Protein 6YPE (pdb70)

Nearest PDB structures (foldseek):
  6ype-assembly2_B  TM=1.003E+00  e=2.100E-42  Homo sapiens
  3flp-assembly1_A  TM=9.014E-01  e=1.422E-17  Limulus polyphemus
  4pbo-assembly1_A  TM=9.141E-01  e=3.865E-16  Danio rerio
  2a3x-assembly1_F  TM=9.277E-01  e=2.436E-15  Homo sapiens
  8wv5-assembly1_J  TM=8.747E-01  e=2.571E-15  Homo sapiens

InterPro domains:
  IPR001759 Pentraxin domain [PF00354] (232-420)
  IPR001759 Pentraxin domain [PR00895] (250-264)
  IPR001759 Pentraxin domain [PR00895] (271-285)
  IPR001759 Pentraxin domain [PR00895] (314-332)
  IPR001759 Pentraxin domain [PR00895] (341-360)
  IPR001759 Pentraxin domain [PR00895] (361-380)
  IPR001759 Pentraxin domain [PR00895] (380-394)
  IPR001759 Pentraxin domain [PR00895] (401-412)
  IPR001759 Pentraxin domain [PS51828] (226-428)
  IPR001759 Pentraxin domain [SM00159] (222-428)
  IPR001759 Pentraxin domain [cd00152] (226-423)
  IPR013320 Concanavalin A-like lectin/glucanase domain superfamily [SSF49899] (229-422)
  IPR030476 Pentaxin, conserved site [PS00289] (314-321)
  IPR051360 Neuronal Pentraxin and Related [PTHR19277] (85-430)

Solvent-accessible surface area: 16953 Å² total; per-residue (Å²): 86,63,158,5,25,0,23,1,84,51,99,10,82,127,9,44,0,70,4,113,108,39,4,57,99,2,134,20,0,0,2,1,1,24,0,53,2,89,16,107,70,6,0,2,0,0,0,0,0,0,6,96,89,45,20,32,0,0,0,2,13,24,67,27,137,49,67,3,17,0,16,0,38,37,50,39,12,111,13,60,10,111,4,42,82,30,141,71,19,4,2,0,2,1,0,24,9,166,70,0,42,17,29,0,7,46,66,13,89,84,52,22,68,24,132,93,4,2,25,169,34,26,0,106,46,150,5,31,0,0,0,0,1,7,0,82,76,96,28,14,36,37,27,32,81,11,1,2,29,6,26,0,0,31,0,8,0,6,64,97,58,6,68,81,42,41,0,127,26,18,12,63,45,32,145,149,40,70,79,9,100,10,6,25,12,14,80,78,71,13,55,64,80,46,42,7,57,84,152,122,14,67,31,74,116,84,61,126,6,16,0,26,2,67,128,108,17,90,123,14,39,0,76,5,115,117,41,5,57,98,2,136,20,0,0,2,0,1,21,0,62,3,90,13,96,77,5,1,3,0,0,0,0,0,0,5,66,32,33,20,30,0,0,0,1,12,13,118,30,137,77,55,0,26,1,16,0,23,41,51,79,12,123,7,60,8,107,0,33,73,24,131,64,19,4,2,0,2,2,0,25,8,166,65,0,46,18,33,0,7,45,66,14,90,82,54,20,76,24,126,108,4,6,17,122,24,25,0,47,47,151,5,31,1,0,0,0,1,9,0,89,78,96,27,15,37,37,44,35,88,16,1,2,24,10,40,0,0,31,1,9,0,8,62,99,57,6,69,81,42,40,0,128,27,17,11,66,46,29,147,146,38,71,80,9,95,9,6,25,13,17,78,77,73,14,62,54,90,39,53,9,57,87,150,127,21,117,22,64,125

GO terms:
  GO:0005576 extracellular region (C, EXP)
  GO:0005783 endoplasmic reticulum (C, EXP)
  GO:0007268 chemical synaptic transmission (P, TAS)
  GO:0007417 central nervous system development (P, TAS)
  GO:0098978 glutamatergic synapse (C, IDA)
  GO:0098978 glutamatergic synapse (C, IMP)

Organism: Homo sapiens (NCBI:txid9606)

Secondary structure (DSSP, 8-state):
---EEEEE-S--SS-EEEESS----BSEEEEEEEEE---SS--EEEEEEEETTEEEEEEEEE-SSS--EEEETTEEEE------SSS-EEEEEEEETGGGEEEEEETTEEEEEE--SSTT-PBPSS-EEEESS--SBTTB---GGGB--EEEEEEEEESSPPPHHHHHHHHTT-TTPPPPSSB---GGGEEEETT-EEEE--TT-/---EEEEE-S--SS-EEEESS----BSEEEEEEEEE---SS--EEEEEEEETTEEEEEEEEE-SSS--EEEETTEEEE------SSS-EEEEEEEETGGGEEEEEETTEEEEEE--SSTT-PBPSS-EEEES---SBTTB---GGGB--EEEEEEEEESSPPPHHHHHHHHTT-TTPPPPSSB---GGGEEEETT-EEEE--TT-

B-factor: mean 15.13, std 9.72, range [4.2, 68.9]

Radius of gyration: 24.24 Å; Cα contacts (8 Å, |Δi|>4): 1213; chains: 2; bounding box: 64×46×64 Å

Structure (mmCIF, N/CA/C/O backbone):
data_6YPE
#
_entry.id   6YPE
#
_cell.length_a   121.220
_cell.length_b   36.060
_cell.length_c   92.170
_cell.angle_alpha   90.000
_cell.angle_beta   97.470
_cell.angle_gamma   90.000
#
_symmetry.space_group_name_H-M   'C 1 2 1'
#
loop_
_entity.id
_entity.type
_entity.pdbx_description
1 polymer 'Neuronal pentraxin-1'
2 non-polymer 'CALCIUM ION'
3 non-polymer 'CACODYLATE ION'
4 water water
#
loop_
_atom_site.group_PDB
_atom_site.id
_atom_site.type_symbol
_atom_site.label_atom_id
_atom_site.label_alt_id
_atom_site.label_comp_id
_atom_site.label_asym_id
_atom_site.label_entity_id
_atom_site.label_seq_id
_atom_site.pdbx_PDB_ins_code
_atom_site.Cartn_x
_atom_site.Cartn_y
_atom_site.Cartn_z
_atom_site.occupancy
_atom_site.B_iso_or_equiv
_atom_site.auth_seq_id
_atom_site.auth_comp_id
_atom_site.auth_asym_id
_atom_site.auth_atom_id
_atom_site.pdbx_PDB_model_num
ATOM 1 N N . GLY A 1 1 ? 0.690 29.818 -42.681 1.00 43.71 225 GLY A N 1
ATOM 2 C CA . GLY A 1 1 ? 1.332 28.520 -42.592 1.00 35.99 225 GLY A CA 1
ATOM 3 C C . GLY A 1 1 ? 0.449 27.490 -41.913 1.00 38.80 225 GLY A C 1
ATOM 4 O O . GLY A 1 1 ? 0.394 27.404 -40.686 1.00 37.03 225 GLY A O 1
ATOM 5 N N . ASP A 1 2 ? -0.226 26.691 -42.735 1.00 27.87 226 ASP A N 1
ATOM 6 C CA . ASP A 1 2 ? -1.240 25.754 -42.281 1.00 28.75 226 ASP A CA 1
ATOM 7 C C . ASP A 1 2 ? -0.764 24.309 -42.274 1.00 16.39 226 ASP A C 1
ATOM 8 O O . ASP A 1 2 ? -1.530 23.424 -41.887 1.00 17.57 226 ASP A O 1
ATOM 13 N N . LYS A 1 3 ? 0.472 24.037 -42.685 1.00 17.27 227 LYS A N 1
ATOM 14 C CA . LYS A 1 3 ? 0.919 22.653 -42.851 1.00 16.70 227 LYS A CA 1
ATOM 15 C C . LYS A 1 3 ? 1.473 22.094 -41.539 1.00 17.17 227 LYS A C 1
ATOM 16 O O . LYS A 1 3 ? 2.647 21.731 -41.414 1.00 18.57 227 LYS A O 1
ATOM 22 N N . PHE A 1 4 ? 0.591 22.014 -40.549 1.00 11.79 228 PHE A N 1
ATOM 23 C CA . PHE A 1 4 ? 0.991 21.504 -39.249 1.00 15.58 228 PHE A CA 1
ATOM 24 C C . PHE A 1 4 ? -0.192 20.859 -38.549 1.00 12.29 228 PHE A C 1
ATOM 25 O O . PHE A 1 4 ? -1.355 21.100 -38.878 1.00 10.80 228 PHE A O 1
ATOM 33 N N . GLN A 1 5 ? 0.139 20.026 -37.567 1.00 9.59 229 GLN A N 1
ATOM 34 C CA . GLN A 1 5 ? -0.823 19.374 -36.709 1.00 10.66 229 GLN A CA 1
ATOM 35 C C . GLN A 1 5 ? -0.423 19.619 -35.265 1.00 10.70 229 GLN A C 1
ATOM 36 O O . GLN A 1 5 ? 0.717 19.989 -34.969 1.00 9.30 229 GLN A O 1
ATOM 42 N N . LEU A 1 6 ? -1.392 19.431 -34.378 1.00 8.82 230 LEU A N 1
ATOM 43 C CA . LEU A 1 6 ? -1.175 19.423 -32.945 1.00 8.72 230 LEU A CA 1
ATOM 44 C C . LEU A 1 6 ? -1.391 18.019 -32.421 1.00 11.31 230 LEU A C 1
ATOM 45 O O . LEU A 1 6 ? -2.382 17.368 -32.767 1.00 12.91 230 LEU A O 1
ATOM 50 N N . THR A 1 7 ? -0.486 17.563 -31.566 1.00 10.27 231 THR A N 1
ATOM 51 C CA A THR A 1 7 ? -0.610 16.262 -30.932 0.73 8.91 231 THR A CA 1
ATOM 52 C CA B THR A 1 7 ? -0.606 16.262 -30.932 0.27 9.86 231 THR A CA 1
ATOM 53 C C . THR A 1 7 ? -0.842 16.443 -29.440 1.00 8.87 231 THR A C 1
ATOM 54 O O . THR A 1 7 ? -0.167 17.249 -28.785 1.00 11.43 231 THR A O 1
ATOM 61 N N . PHE A 1 8 ? -1.802 15.684 -28.918 1.00 11.49 232 PHE A N 1
ATOM 62 C CA . PHE A 1 8 ? -2.201 15.670 -27.515 1.00 11.72 232 PHE A CA 1
ATOM 63 C C . PHE A 1 8 ? -1.918 14.235 -27.090 1.00 12.89 232 PHE A C 1
ATOM 64 O O . PHE A 1 8 ? -2.777 13.355 -27.259 1.00 13.78 232 PHE A O 1
ATOM 72 N N . PRO A 1 9 ? -0.712 13.942 -26.575 1.00 13.79 233 PRO A N 1
ATOM 73 C CA . PRO A 1 9 ? -0.281 12.540 -26.454 1.00 17.54 233 PRO A CA 1
ATOM 74 C C . PRO A 1 9 ? -0.859 11.776 -25.278 1.00 23.63 233 PRO A C 1
ATOM 75 O O . PRO A 1 9 ? -0.808 10.537 -25.292 1.00 21.17 233 PRO A O 1
ATOM 79 N N . LEU A 1 10 ? -1.397 12.452 -24.270 1.00 19.66 234 LEU A N 1
ATOM 80 C CA . LEU A 1 10 ? -1.876 11.782 -23.072 1.00 24.03 234 LEU A CA 1
ATOM 81 C C . LEU A 1 10 ? -3.164 12.435 -22.603 1.00 19.06 234 LEU A C 1
ATOM 82 O O . LEU A 1 10 ? -3.475 13.575 -22.949 1.00 13.57 234 LEU A O 1
ATOM 84 N N . ARG A 1 11 ? -3.918 11.686 -21.814 1.00 19.11 235 ARG A N 1
ATOM 85 C CA . ARG A 1 11 ? -5.092 12.216 -21.140 1.00 15.58 235 ARG A CA 1
ATOM 86 C C . ARG A 1 11 ? -4.656 13.080 -19.959 1.00 14.20 235 ARG A C 1
ATOM 87 O O . ARG A 1 11 ? -4.025 12.579 -19.024 1.00 21.36 235 ARG A O 1
ATOM 95 N N . THR A 1 12 ? -4.997 14.371 -19.998 1.00 11.60 236 THR A N 1
ATOM 96 C CA . THR A 1 12 ? -4.616 15.324 -18.963 1.00 11.24 236 THR A CA 1
ATOM 97 C C . THR A 1 12 ? -5.703 16.378 -18.842 1.00 14.68 236 THR A C 1
ATOM 98 O O . THR A 1 12 ? -6.583 16.495 -19.696 1.00 13.82 236 THR A O 1
ATOM 102 N N . ASN A 1 13 ? -5.611 17.187 -17.787 1.00 12.30 237 ASN A N 1
ATOM 103 C CA . ASN A 1 13 ? -6.451 18.371 -17.667 1.00 12.57 237 ASN A CA 1
ATOM 104 C C . ASN A 1 13 ? -5.669 19.662 -17.869 1.00 15.16 237 ASN A C 1
ATOM 105 O O . ASN A 1 13 ? -6.139 20.730 -17.469 1.00 15.04 237 ASN A O 1
ATOM 110 N N . TYR A 1 14 ? -4.493 19.589 -18.500 1.00 11.59 238 TYR A N 1
ATOM 111 C CA . TYR A 1 14 ? -3.618 20.743 -18.620 1.00 11.17 238 TYR A CA 1
ATOM 112 C C . TYR A 1 14 ? -3.051 20.950 -20.015 1.00 11.26 238 TYR A C 1
ATOM 113 O O . TYR A 1 14 ? -2.431 21.992 -20.250 1.00 13.04 238 TYR A O 1
ATOM 122 N N . MET A 1 15 ? -3.248 20.020 -20.945 1.00 11.58 239 MET A N 1
ATOM 123 C CA . MET A 1 15 ? -2.786 20.190 -22.320 1.00 12.92 239 MET A CA 1
ATOM 124 C C . MET A 1 15 ? -3.926 20.698 -23.183 1.00 9.53 239 MET A C 1
ATOM 125 O O . MET A 1 15 ? -4.988 20.074 -23.237 1.00 10.89 239 MET A O 1
ATOM 130 N N . TYR A 1 16 ? -3.690 21.803 -23.879 1.00 10.16 240 TYR A N 1
ATOM 131 C CA . TYR A 1 16 ? -4.732 22.403 -24.698 1.00 8.98 240 TYR A CA 1
ATOM 132 C C . TYR A 1 16 ? -4.111 23.453 -25.601 1.00 9.39 240 TYR A C 1
ATOM 133 O O . TYR A 1 16 ? -2.965 23.877 -25.422 1.00 10.76 240 TYR A O 1
ATOM 142 N N . ALA A 1 17 ? -4.896 23.872 -26.580 1.00 8.63 241 ALA A N 1
ATOM 143 C CA . ALA A 1 17 ? -4.600 25.059 -27.359 1.00 8.60 241 ALA A CA 1
ATOM 144 C C . ALA A 1 17 ? -5.756 26.027 -27.192 1.00 7.81 241 ALA A C 1
ATOM 145 O O . ALA A 1 17 ? -6.908 25.619 -27.037 1.00 10.39 241 ALA A O 1
ATOM 147 N N A LYS A 1 18 ? -5.430 27.311 -27.175 0.65 10.86 242 LYS A N 1
ATOM 148 N N B LYS A 1 18 ? -5.442 27.320 -27.227 0.35 10.80 242 LYS A N 1
ATOM 149 C CA A LYS A 1 18 ? -6.425 28.366 -27.214 0.65 12.87 242 LYS A CA 1
ATOM 150 C CA B LYS A 1 18 ? -6.444 28.379 -27.180 0.35 12.15 242 LYS A CA 1
ATOM 151 C C A LYS A 1 18 ? -6.332 29.059 -28.562 0.65 10.28 242 LYS A C 1
ATOM 152 C C B LYS A 1 18 ? -6.363 29.182 -28.468 0.35 9.97 242 LYS A C 1
ATOM 153 O O A LYS A 1 18 ? -5.237 29.406 -29.021 0.65 10.56 242 LYS A O 1
ATOM 154 O O B LYS A 1 18 ? -5.315 29.757 -28.781 0.35 11.61 242 LYS A O 1
ATOM 165 N N . VAL A 1 19 ? -7.470 29.226 -29.207 1.00 9.35 243 VAL A N 1
ATOM 166 C CA . VAL A 1 19 ? -7.517 29.995 -30.439 1.00 11.16 243 VAL A CA 1
ATOM 167 C C . VAL A 1 19 ? -7.525 31.470 -30.061 1.00 10.73 243 VAL A C 1
ATOM 168 O O . VAL A 1 19 ? -8.242 31.883 -29.138 1.00 11.77 243 VAL A O 1
ATOM 172 N N . LYS A 1 20 ? -6.691 32.269 -30.737 1.00 12.35 244 LYS A N 1
ATOM 173 C CA . LYS A 1 20 ? -6.542 33.664 -30.329 1.00 15.66 244 LYS A CA 1
ATOM 174 C C . LYS A 1 20 ? -7.804 34.463 -30.622 1.00 13.62 244 LYS A C 1
ATOM 175 O O . LYS A 1 20 ? -8.227 35.287 -29.803 1.00 16.05 244 LYS A O 1
ATOM 181 N N A LYS A 1 21 ? -8.403 34.244 -31.784 0.29 13.47 245 LYS A N 1
ATOM 182 N N B LYS A 1 21 ? -8.428 34.208 -31.772 0.71 12.80 245 LYS A N 1
ATOM 183 C CA A LYS A 1 21 ? -9.653 34.902 -32.107 0.29 14.65 245 LYS A CA 1
ATOM 184 C CA B LYS A 1 21 ? -9.660 34.872 -32.190 0.71 13.97 245 LYS A CA 1
ATOM 185 C C A LYS A 1 21 ? -10.792 34.297 -31.296 0.29 13.53 245 LYS A C 1
ATOM 186 C C B LYS A 1 21 ? -10.874 34.217 -31.541 0.71 15.33 245 LYS A C 1
ATOM 187 O O A LYS A 1 21 ? -10.688 33.203 -30.732 0.29 13.30 245 LYS A O 1
ATOM 188 O O B LYS A 1 21 ? -10.921 32.996 -31.362 0.71 14.94 245 LYS A O 1
ATOM 199 N N . SER A 1 22 ? -11.885 35.036 -31.234 1.00 10.87 246 SER A N 1
ATOM 200 C CA . SER A 1 22 ? -13.150 34.549 -30.716 1.00 11.55 246 SER A CA 1
ATOM 201 C C . SER A 1 22 ? -14.120 34.410 -31.885 1.00 12.70 246 SER A C 1
ATOM 202 O O . SER A 1 22 ? -13.762 34.611 -33.045 1.00 13.95 246 SER A O 1
ATOM 205 N N . LEU A 1 23 ? -15.352 34.066 -31.577 1.00 9.83 247 LEU A N 1
ATOM 206 C CA . LEU A 1 23 ? -16.358 33.907 -32.616 1.00 7.82 247 LEU A CA 1
ATOM 207 C C . LEU A 1 23 ? -17.319 35.090 -32.597 1.00 9.80 247 LEU A C 1
ATOM 208 O O . LEU A 1 23 ? -17.583 35.671 -31.537 1.00 9.59 247 LEU A O 1
ATOM 213 N N . PRO A 1 24 ? -17.836 35.484 -33.751 1.00 8.53 248 PRO A N 1
ATOM 214 C CA . PRO A 1 24 ? -18.923 36.461 -33.797 1.00 11.19 248 PRO A CA 1
ATOM 215 C C . PRO A 1 24 ? -20.236 35.746 -33.502 1.00 7.58 248 PRO A C 1
ATOM 216 O O . PRO A 1 24 ? -20.275 34.535 -33.284 1.00 8.54 248 PRO A O 1
ATOM 220 N N . GLU A 1 25 ? -21.321 36.512 -33.461 1.00 9.15 249 GLU A N 1
ATOM 221 C CA . GLU A 1 25 ? -22.643 35.911 -33.362 1.00 7.89 249 GLU A CA 1
ATOM 222 C C . GLU A 1 25 ? -22.954 35.236 -34.693 1.00 15.12 249 GLU A C 1
ATOM 223 O O . GLU A 1 25 ? -22.942 35.897 -35.736 1.00 21.39 249 GLU A O 1
ATOM 229 N N . MET A 1 26 ? -23.199 33.927 -34.679 1.00 7.72 250 MET A N 1
ATOM 230 C CA . MET A 1 26 ? -23.372 33.178 -35.925 1.00 7.99 250 MET A CA 1
ATOM 231 C C . MET A 1 26 ? -24.761 32.562 -36.012 1.00 7.53 250 MET A C 1
ATOM 232 O O . MET A 1 26 ? -25.124 31.713 -35.191 1.00 8.37 250 MET A O 1
ATOM 237 N N . TYR A 1 27 ? -25.522 32.963 -37.038 1.00 5.52 251 TYR A N 1
ATOM 238 C CA . TYR A 1 27 ? -26.803 32.330 -37.330 1.00 6.40 251 TYR A CA 1
ATOM 239 C C . TYR A 1 27 ? -26.647 30.988 -38.038 1.00 5.74 251 TYR A C 1
ATOM 240 O O . TYR A 1 27 ? -27.581 30.187 -38.035 1.00 7.47 251 TYR A O 1
ATOM 249 N N . ALA A 1 28 ? -25.506 30.744 -38.674 1.00 6.23 252 ALA A N 1
ATOM 250 C CA . ALA A 1 28 ? -25.169 29.455 -39.237 1.00 6.02 252 ALA A CA 1
ATOM 251 C C . ALA A 1 28 ? -23.656 29.342 -39.204 1.00 5.00 252 ALA A C 1
ATOM 252 O O . ALA A 1 28 ? -22.946 30.351 -39.181 1.00 6.77 252 ALA A O 1
ATOM 254 N N . PHE A 1 29 ? -23.157 28.115 -39.249 1.00 6.07 253 PHE A N 1
ATOM 255 C CA . PHE A 1 29 ? -21.720 27.922 -39.251 1.00 6.12 253 PHE A CA 1
ATOM 256 C C . PHE A 1 29 ? -21.378 26.543 -39.792 1.00 7.74 253 PHE A C 1
ATOM 257 O O . PHE A 1 29 ? -22.227 25.655 -39.898 1.00 5.67 253 PHE A O 1
ATOM 265 N N . THR A 1 30 ? -20.105 26.387 -40.139 1.00 5.22 254 THR A N 1
ATOM 266 C CA . THR A 1 30 ? -19.506 25.100 -40.445 1.00 5.31 254 THR A CA 1
ATOM 267 C C . THR A 1 30 ? -18.220 25.022 -39.641 1.00 6.98 254 THR A C 1
ATOM 268 O O . THR A 1 30 ? -17.465 25.997 -39.580 1.00 6.32 254 THR A O 1
ATOM 272 N N . VAL A 1 31 ? -17.979 23.881 -39.006 1.00 5.99 255 VAL A N 1
ATOM 273 C CA . VAL A 1 31 ? -16.704 23.588 -38.355 1.00 5.34 255 VAL A CA 1
ATOM 274 C C . VAL A 1 31 ? -16.154 22.321 -38.985 1.00 7.71 255 VAL A C 1
ATOM 275 O O . VAL A 1 31 ? -16.880 21.334 -39.142 1.00 8.05 255 VAL A O 1
ATOM 279 N N . CYS A 1 32 ? -14.880 22.350 -39.370 1.00 6.94 256 CYS A N 1
ATOM 280 C CA . CYS A 1 32 ? -14.234 21.174 -39.939 1.00 6.41 256 CYS A CA 1
ATOM 281 C C . CYS A 1 32 ? -12.847 21.004 -39.336 1.00 5.11 256 CYS A C 1
ATOM 282 O O . CYS A 1 32 ? -12.227 21.966 -38.868 1.00 6.63 256 CYS A O 1
ATOM 285 N N . MET A 1 33 ? -12.347 19.770 -39.392 1.00 5.18 257 MET A N 1
ATOM 286 C CA . MET A 1 33 ? -10.976 19.488 -38.994 1.00 6.71 257 MET A CA 1
ATOM 287 C C . MET A 1 33 ? -10.564 18.111 -39.505 1.00 8.10 257 MET A C 1
ATOM 288 O O . MET A 1 33 ? -11.396 17.241 -39.771 1.00 7.10 257 MET A O 1
ATOM 293 N N . TRP A 1 34 ? -9.249 17.920 -39.605 1.00 6.82 258 TRP A N 1
ATOM 294 C CA . TRP A 1 34 ? -8.662 16.597 -39.719 1.00 7.35 258 TRP A CA 1
ATOM 295 C C . TRP A 1 34 ? -8.313 16.115 -38.321 1.00 8.86 258 TRP A C 1
ATOM 296 O O . TRP A 1 34 ? -7.815 16.890 -37.501 1.00 8.12 258 TRP A O 1
ATOM 307 N N . LEU A 1 35 ? -8.591 14.846 -38.031 1.00 9.81 259 LEU A N 1
ATOM 308 C CA . LEU A 1 35 ? -8.227 14.321 -36.724 1.00 9.67 259 LEU A CA 1
ATOM 309 C C . LEU A 1 35 ? -7.874 12.844 -36.825 1.00 6.08 259 LEU A C 1
ATOM 310 O O . LEU A 1 35 ? -8.288 12.139 -37.756 1.00 7.71 259 LEU A O 1
ATOM 315 N N . LYS A 1 36 ? -7.071 12.394 -35.862 1.00 7.81 260 LYS A N 1
ATOM 316 C CA . LYS A 1 36 ? -6.609 11.011 -35.796 1.00 7.73 260 LYS A CA 1
ATOM 317 C C . LYS A 1 36 ? -6.536 10.627 -34.328 1.00 8.71 260 LYS A C 1
ATOM 318 O O . LYS A 1 36 ? -6.033 11.403 -33.516 1.00 10.28 260 LYS A O 1
ATOM 324 N N . SER A 1 37 ? -7.042 9.447 -33.980 1.00 9.30 261 SER A N 1
ATOM 325 C CA . SER A 1 37 ? -7.016 9.036 -32.590 1.00 9.80 261 SER A CA 1
ATOM 326 C C . SER A 1 37 ? -7.199 7.532 -32.501 1.00 12.49 261 SER A C 1
ATOM 327 O O . SER A 1 37 ? -8.004 6.955 -33.231 1.00 13.53 261 SER A O 1
ATOM 330 N N . SER A 1 38 ? -6.466 6.913 -31.582 1.00 11.60 262 SER A N 1
ATOM 331 C CA . SER A 1 38 ? -6.676 5.516 -31.239 1.00 14.69 262 SER A CA 1
ATOM 332 C C . SER A 1 38 ? -7.343 5.369 -29.885 1.00 15.88 262 SER A C 1
ATOM 333 O O . SER A 1 38 ? -7.457 4.244 -29.378 1.00 20.44 262 SER A O 1
ATOM 336 N N . ALA A 1 39 ? -7.764 6.477 -29.278 1.00 15.48 263 ALA A N 1
ATOM 337 C CA . ALA A 1 39 ? -8.306 6.436 -27.929 1.00 15.62 263 ALA A CA 1
ATOM 338 C C . ALA A 1 39 ? -9.661 5.751 -27.925 1.00 17.36 263 ALA A C 1
ATOM 339 O O . ALA A 1 39 ? -10.476 5.925 -28.834 1.00 17.40 263 ALA A O 1
ATOM 341 N N . THR A 1 40 ? -9.896 4.952 -26.895 1.00 17.43 264 THR A N 1
ATOM 342 C CA . THR A 1 40 ? -11.149 4.231 -26.774 1.00 22.23 264 THR A CA 1
ATOM 343 C C . THR A 1 40 ? -11.461 4.159 -25.291 1.00 27.69 264 THR A C 1
ATOM 344 O O . THR A 1 40 ? -10.533 4.126 -24.474 1.00 32.48 264 THR A O 1
ATOM 348 N N . PRO A 1 41 ? -12.745 4.152 -24.902 1.00 26.57 265 PRO A N 1
ATOM 349 C CA . PRO A 1 41 ? -13.974 4.125 -25.707 1.00 17.37 265 PRO A CA 1
ATOM 350 C C . PRO A 1 41 ? -14.292 5.395 -26.504 1.00 25.28 265 PRO A C 1
ATOM 351 O O . PRO A 1 41 ? -14.985 5.293 -27.517 1.00 24.65 265 PRO A O 1
ATOM 355 N N . GLY A 1 42 ? -13.799 6.545 -26.063 1.00 21.61 266 GLY A N 1
ATOM 356 C CA . GLY A 1 42 ? -14.109 7.805 -26.711 1.00 20.99 266 GLY A CA 1
ATOM 357 C C . GLY A 1 42 ? -12.869 8.654 -26.905 1.00 12.74 266 GLY A C 1
ATOM 358 O O . GLY A 1 42 ? -11.920 8.599 -26.125 1.00 17.77 266 GLY A O 1
ATOM 359 N N . VAL A 1 43 ? -12.891 9.461 -27.969 1.00 12.64 267 VAL A N 1
ATOM 360 C CA . VAL A 1 43 ? -11.710 10.269 -28.277 1.00 12.21 267 VAL A CA 1
ATOM 361 C C . VAL A 1 43 ? -11.593 11.506 -27.410 1.00 11.91 267 VAL A C 1
ATOM 362 O O . VAL A 1 43 ? -10.517 12.112 -27.367 1.00 13.68 267 VAL A O 1
ATOM 366 N N . GLY A 1 44 ? -12.659 11.894 -26.717 1.00 9.37 268 GLY A N 1
ATOM 367 C CA . GLY A 1 44 ? -12.645 13.107 -25.935 1.00 9.30 268 GLY A CA 1
ATOM 368 C C . GLY A 1 44 ? -13.183 14.299 -26.691 1.00 9.16 268 GLY A C 1
ATOM 369 O O . GLY A 1 44 ? -14.080 14.155 -27.531 1.00 8.33 268 GLY A O 1
ATOM 370 N N . THR A 1 45 ? -12.606 15.473 -26.436 1.00 8.00 269 THR A N 1
ATOM 371 C CA . THR A 1 45 ? -13.165 16.752 -26.880 1.00 7.44 269 THR A CA 1
ATOM 372 C C . THR A 1 45 ? -12.221 17.476 -27.831 1.00 7.26 269 THR A C 1
ATOM 373 O O . THR A 1 45 ? -11.330 18.217 -27.383 1.00 7.33 269 THR A O 1
ATOM 377 N N . PRO A 1 46 ? -12.389 17.330 -29.146 1.00 8.29 270 PRO A N 1
ATOM 378 C CA . PRO A 1 46 ? -11.513 18.071 -30.062 1.00 8.33 270 PRO A CA 1
ATOM 379 C C . PRO A 1 46 ? -11.582 19.572 -29.880 1.00 7.23 270 PRO A C 1
ATOM 380 O O . PRO A 1 46 ? -10.554 20.250 -29.985 1.00 8.11 270 PRO A O 1
ATOM 384 N N . PHE A 1 47 ? -12.756 20.129 -29.589 1.00 6.73 271 PHE A N 1
ATOM 385 C CA . PHE A 1 47 ? -12.832 21.557 -29.333 1.00 7.73 271 PHE A CA 1
ATOM 386 C C . PHE A 1 47 ? -14.058 21.868 -28.492 1.00 8.12 271 PHE A C 1
ATOM 387 O O . PHE A 1 47 ? -15.058 21.136 -28.519 1.00 7.80 271 PHE A O 1
ATOM 395 N N . SER A 1 48 ? -13.975 22.984 -27.769 1.00 7.85 272 SER A N 1
ATOM 396 C CA . SER A 1 48 ? -15.115 23.518 -27.047 1.00 5.76 272 SER A CA 1
ATOM 397 C C . SER A 1 48 ? -15.057 25.036 -27.074 1.00 7.94 272 SER A C 1
ATOM 398 O O . SER A 1 48 ? -13.992 25.637 -27.248 1.00 9.58 272 SER A O 1
ATOM 401 N N . TYR A 1 49 ? -16.228 25.643 -26.895 1.00 6.80 273 TYR A N 1
ATOM 402 C CA . TYR A 1 49 ? -16.407 27.085 -26.953 1.00 7.08 273 TYR A CA 1
ATOM 403 C C . TYR A 1 49 ? -17.370 27.488 -25.849 1.00 7.90 273 TYR A C 1
ATOM 404 O O . TYR A 1 49 ? -18.499 26.990 -25.802 1.00 7.43 273 TYR A O 1
ATOM 413 N N . ALA A 1 50 ? -16.894 28.343 -24.942 1.00 8.21 274 ALA A N 1
ATOM 414 C CA . ALA A 1 50 ? -17.624 28.808 -23.775 1.00 7.62 274 ALA A CA 1
ATOM 415 C C . ALA A 1 50 ? -17.862 30.308 -23.861 1.00 7.87 274 ALA A C 1
ATOM 416 O O . ALA A 1 50 ? -16.977 31.062 -24.269 1.00 9.18 274 ALA A O 1
ATOM 418 N N . VAL A 1 51 ? -19.038 30.744 -23.434 1.00 9.07 275 VAL A N 1
ATOM 419 C CA . VAL A 1 51 ? -19.346 32.168 -23.307 1.00 8.59 275 VAL A CA 1
ATOM 420 C C . VAL A 1 51 ? -19.765 32.416 -21.865 1.00 11.07 275 VAL A C 1
ATOM 421 O O . VAL A 1 51 ? -20.111 31.476 -21.139 1.00 10.89 275 VAL A O 1
ATOM 425 N N . PRO A 1 52 ? -19.744 33.665 -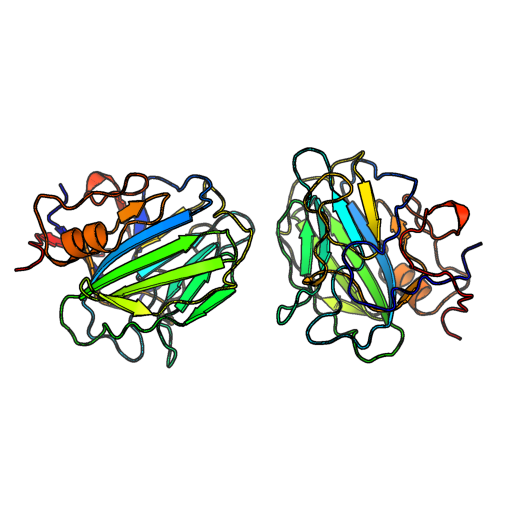21.411 1.00 13.61 276 PRO A N 1
ATOM 426 C CA . PRO A 1 52 ? -20.305 33.950 -20.089 1.00 15.24 276 PRO A CA 1
ATOM 427 C C . PRO A 1 52 ? -21.721 33.400 -19.985 1.00 16.02 276 PRO A C 1
ATOM 428 O O . PRO A 1 52 ? -22.563 33.622 -20.858 1.00 17.83 276 PRO A O 1
ATOM 432 N N . GLY A 1 53 ? -21.956 32.609 -18.943 1.00 17.38 277 GLY A N 1
ATOM 433 C CA . GLY A 1 53 ? -23.261 32.039 -18.703 1.00 21.68 277 GLY A CA 1
ATOM 434 C C . GLY A 1 53 ? -23.530 30.708 -19.377 1.00 19.13 277 GLY A C 1
ATOM 435 O O . GLY A 1 53 ? -24.572 30.098 -19.101 1.00 18.85 277 GLY A O 1
ATOM 436 N N . GLN A 1 54 ? -22.636 30.237 -20.256 1.00 13.59 278 GLN A N 1
ATOM 437 C CA . GLN A 1 54 ? -22.831 28.944 -20.910 1.00 11.56 278 GLN A CA 1
ATOM 438 C C . GLN A 1 54 ? -21.469 28.424 -21.370 1.00 10.54 278 GLN A C 1
ATOM 439 O O . GLN A 1 54 ? -21.003 28.770 -22.457 1.00 9.67 278 GLN A O 1
ATOM 445 N N . ALA A 1 55 ? -20.861 27.568 -20.556 1.00 9.60 279 ALA A N 1
ATOM 446 C CA . ALA A 1 55 ? -19.576 27.004 -20.930 1.00 7.57 279 ALA A CA 1
ATOM 447 C C . ALA A 1 55 ? -19.684 25.960 -22.029 1.00 8.81 279 ALA A C 1
ATOM 448 O O . ALA A 1 55 ? -18.653 25.600 -22.609 1.00 9.27 279 ALA A O 1
ATOM 450 N N . ASN A 1 56 ? -20.893 25.458 -22.318 1.00 9.55 280 ASN A N 1
ATOM 451 C CA . ASN A 1 56 ? -21.098 24.472 -23.372 1.00 7.50 280 ASN A CA 1
ATOM 452 C C . ASN A 1 56 ? -21.806 25.111 -24.560 1.00 8.14 280 ASN A C 1
ATOM 453 O O . ASN A 1 56 ? -22.784 24.555 -25.079 1.00 9.65 280 ASN A O 1
ATOM 458 N N . GLU A 1 57 ? -21.326 26.273 -25.006 1.00 7.56 281 GLU A N 1
ATOM 459 C CA . GLU A 1 57 ? -22.016 26.984 -26.081 1.00 7.60 281 GLU A CA 1
ATOM 460 C C . GLU A 1 57 ? -21.852 26.264 -27.419 1.00 9.74 281 GLU A C 1
ATOM 461 O O . GLU A 1 57 ? -22.812 26.173 -28.198 1.00 8.43 281 GLU A O 1
ATOM 467 N N . LEU A 1 58 ? -20.656 25.748 -27.707 1.00 6.86 282 LEU A N 1
ATOM 468 C CA . LEU A 1 58 ? -20.430 24.891 -28.870 1.00 7.76 282 LEU A CA 1
ATOM 469 C C . LEU A 1 58 ? -19.342 23.895 -28.501 1.00 10.25 282 LEU A C 1
ATOM 470 O O . LEU A 1 58 ? -18.227 24.307 -28.168 1.00 12.52 282 LEU A O 1
ATOM 475 N N . VAL A 1 59 ? -19.660 22.601 -28.552 1.00 8.00 283 VAL A N 1
ATOM 476 C CA . VAL A 1 59 ? -18.769 21.536 -28.090 1.00 7.95 283 VAL A CA 1
ATOM 477 C C . VAL A 1 59 ? -18.881 20.344 -29.034 1.00 9.92 283 VAL A C 1
ATOM 478 O O . VAL A 1 59 ? -19.980 19.977 -29.457 1.00 9.39 283 VAL A O 1
ATOM 482 N N . LEU A 1 60 ? -17.746 19.705 -29.317 1.00 7.67 284 LEU A N 1
ATOM 483 C CA . LEU A 1 60 ? -17.694 18.419 -29.999 1.00 7.06 284 LEU A CA 1
ATOM 484 C C . LEU A 1 60 ? -17.022 17.449 -29.042 1.00 10.84 284 LEU A C 1
ATOM 485 O O . LEU A 1 60 ? -15.887 17.694 -28.626 1.00 8.94 284 LEU A O 1
ATOM 490 N N . ILE A 1 61 ? -17.705 16.362 -28.691 1.00 8.17 285 ILE A N 1
ATOM 491 C CA . ILE A 1 61 ? -17.242 15.513 -27.589 1.00 7.96 285 ILE A CA 1
ATOM 492 C C . ILE A 1 61 ? -17.714 14.075 -27.766 1.00 9.62 285 ILE A C 1
ATOM 493 O O . ILE A 1 61 ? -18.890 13.818 -28.044 1.00 10.16 285 ILE A O 1
ATOM 498 N N . GLU A 1 62 ? -16.796 13.137 -27.547 1.00 8.96 286 GLU A N 1
ATOM 499 C CA . GLU A 1 62 ? -17.108 11.717 -27.434 1.00 10.43 286 GLU A CA 1
ATOM 500 C C . GLU A 1 62 ? -16.554 11.284 -26.080 1.00 11.43 286 GLU A C 1
ATOM 501 O O . GLU A 1 62 ? -15.344 11.081 -25.934 1.00 12.19 286 GLU A O 1
ATOM 507 N N . TRP A 1 63 ? -17.423 11.178 -25.081 1.00 11.93 287 TRP A N 1
ATOM 508 C CA . TRP A 1 63 ? -16.992 11.072 -23.688 1.00 11.96 287 TRP A CA 1
ATOM 509 C C . TRP A 1 63 ? -17.243 9.659 -23.188 1.00 16.16 287 TRP A C 1
ATOM 510 O O . TRP A 1 63 ? -18.391 9.273 -22.965 1.00 20.48 287 TRP A O 1
ATOM 521 N N . GLY A 1 64 ? -16.167 8.901 -22.998 1.00 19.50 288 GLY A N 1
ATOM 522 C CA . GLY A 1 64 ? -16.304 7.575 -22.422 1.00 31.75 288 GLY A CA 1
ATOM 523 C C . GLY A 1 64 ? -17.128 6.670 -23.312 1.00 32.19 288 GLY A C 1
ATOM 524 O O . GLY A 1 64 ? -17.008 6.688 -24.544 1.00 25.94 288 GLY A O 1
ATOM 525 N N A ASN A 1 65 ? -17.988 5.871 -22.688 0.52 34.41 289 ASN A N 1
ATOM 526 N N B ASN A 1 65 ? -17.982 5.865 -22.679 0.48 34.43 289 ASN A N 1
ATOM 527 C CA A ASN A 1 65 ? -18.849 4.939 -23.417 0.52 38.55 289 ASN A CA 1
ATOM 528 C CA B ASN A 1 65 ? -18.876 4.954 -23.394 0.48 38.72 289 ASN A CA 1
ATOM 529 C C A ASN A 1 65 ? -20.157 5.600 -23.844 0.52 40.73 289 ASN A C 1
ATOM 530 C C B ASN A 1 65 ? -20.185 5.663 -23.744 0.48 40.64 289 ASN A C 1
ATOM 531 O O A ASN A 1 65 ? -21.248 5.076 -23.627 0.52 41.41 289 ASN A O 1
ATOM 532 O O B ASN A 1 65 ? -21.283 5.245 -23.378 0.48 41.55 289 ASN A O 1
ATOM 541 N N . ASN A 1 66 ? -20.041 6.770 -24.463 1.00 41.17 290 ASN A N 1
ATOM 542 C CA . ASN A 1 66 ? -21.170 7.522 -24.980 1.00 40.80 290 ASN A CA 1
ATOM 543 C C . ASN A 1 66 ? -20.848 7.895 -26.417 1.00 34.68 290 ASN A C 1
ATOM 544 O O . ASN A 1 66 ? -19.672 8.004 -26.780 1.00 26.20 290 ASN A O 1
ATOM 549 N N . PRO A 1 67 ? -21.860 8.090 -27.256 1.00 32.29 291 PRO A N 1
ATOM 550 C CA . PRO A 1 67 ? -21.592 8.392 -28.663 1.00 28.66 291 PRO A CA 1
ATOM 551 C C . PRO A 1 67 ? -21.093 9.818 -28.847 1.00 18.42 291 PRO A C 1
ATOM 552 O O . PRO A 1 67 ? -21.275 10.688 -27.995 1.00 20.18 291 PRO A O 1
ATOM 556 N N A MET A 1 68 ? -20.474 10.052 -29.998 0.64 16.15 292 MET A N 1
ATOM 557 N N B MET A 1 68 ? -20.397 10.026 -29.963 0.36 15.65 292 MET A N 1
ATOM 558 C CA A MET A 1 68 ? -19.950 11.374 -30.311 0.64 11.82 292 MET A CA 1
ATOM 559 C CA B MET A 1 68 ? -19.971 11.365 -30.338 0.36 12.61 292 MET A CA 1
ATOM 560 C C A MET A 1 68 ? -21.090 12.351 -30.573 0.64 11.93 292 MET A C 1
ATOM 561 C C B MET A 1 68 ? -21.190 12.274 -30.411 0.36 10.99 292 MET A C 1
ATOM 562 O O A MET A 1 68 ? -21.983 12.086 -31.386 0.64 13.90 292 MET A O 1
ATOM 563 O O B MET A 1 68 ? -22.251 11.878 -30.906 0.36 11.01 292 MET A O 1
ATOM 572 N N . GLU A 1 69 ? -21.042 13.493 -29.892 1.00 9.93 293 GLU A N 1
ATOM 573 C CA . GLU A 1 69 ? -22.125 14.462 -29.895 1.00 7.07 293 GLU A CA 1
ATOM 574 C C . GLU A 1 69 ? -21.587 15.845 -30.219 1.00 6.80 293 GLU A C 1
ATOM 575 O O . GLU A 1 69 ? -20.434 16.173 -29.914 1.00 8.47 293 GLU A O 1
ATOM 581 N N . ILE A 1 70 ? -22.440 16.667 -30.824 1.00 8.00 294 ILE A N 1
ATOM 582 C CA . ILE A 1 70 ? -22.237 18.105 -30.868 1.00 7.32 294 ILE A CA 1
ATOM 583 C C . ILE A 1 70 ? -23.211 18.712 -29.872 1.00 8.53 294 ILE A C 1
ATOM 584 O O . ILE A 1 70 ? -24.356 18.255 -29.764 1.00 9.36 294 ILE A O 1
ATOM 589 N N . LEU A 1 71 ? -22.743 19.693 -29.106 1.00 8.55 295 LEU A N 1
ATOM 590 C CA . LEU A 1 71 ? -23.583 20.465 -28.202 1.00 8.49 295 LEU A CA 1
ATOM 591 C C . LEU A 1 71 ? -23.610 21.898 -28.687 1.00 6.96 295 LEU A C 1
ATOM 592 O O . LEU A 1 71 ? -22.561 22.459 -29.011 1.00 6.88 295 LEU A O 1
ATOM 597 N N . ILE A 1 72 ? -24.804 22.477 -28.754 1.00 7.69 296 ILE A N 1
ATOM 598 C CA . ILE A 1 72 ? -24.983 23.902 -28.987 1.00 7.75 296 ILE A CA 1
ATOM 599 C C . ILE A 1 72 ? -25.866 24.424 -27.865 1.00 9.17 296 ILE A C 1
ATOM 600 O O . ILE A 1 72 ? -26.969 23.904 -27.643 1.00 8.35 296 ILE A O 1
ATOM 605 N N . ASN A 1 73 ? -25.381 25.431 -27.145 1.00 7.81 297 ASN A N 1
ATOM 606 C CA . ASN A 1 73 ? -26.099 25.936 -25.978 1.00 7.19 297 ASN A CA 1
ATOM 607 C C . ASN A 1 73 ? -26.528 24.786 -25.066 1.00 9.27 297 ASN A C 1
ATOM 608 O O . ASN A 1 73 ? -27.652 24.740 -24.554 1.00 8.96 297 ASN A O 1
ATOM 613 N N . ASP A 1 74 ? -25.609 23.843 -24.861 1.00 7.57 298 ASP A N 1
ATOM 614 C CA . ASP A 1 74 ? -25.813 22.697 -23.977 1.00 8.52 298 ASP A CA 1
ATOM 615 C C . ASP A 1 74 ? -26.969 21.801 -24.417 1.00 9.35 298 ASP A C 1
ATOM 616 O O . ASP A 1 74 ? -27.574 21.112 -23.588 1.00 10.29 298 ASP A O 1
ATOM 621 N N . LYS A 1 75 ? -27.255 21.770 -25.718 1.00 8.19 299 LYS A N 1
ATOM 622 C CA . LYS A 1 75 ? -28.242 20.869 -26.296 1.00 10.13 299 LYS A CA 1
ATOM 623 C C . LYS A 1 75 ? -27.536 19.939 -27.271 1.00 9.29 299 LYS A C 1
ATOM 624 O O . LYS A 1 75 ? -26.665 20.378 -28.026 1.00 8.31 299 LYS A O 1
ATOM 630 N N A VAL A 1 76 ? -27.931 18.655 -27.266 0.65 9.00 300 VAL A N 1
ATOM 631 N N B VAL A 1 76 ? -27.913 18.646 -27.249 0.35 9.50 300 VAL A N 1
ATOM 632 C CA A VAL A 1 76 ? -27.173 17.574 -27.893 0.65 9.07 300 VAL A CA 1
ATOM 633 C CA B VAL A 1 76 ? -27.147 17.583 -27.897 0.35 9.92 300 VAL A CA 1
ATOM 634 C C A VAL A 1 76 ? -27.763 17.174 -29.236 0.65 9.76 300 VAL A C 1
ATOM 635 C C B VAL A 1 76 ? -27.753 17.203 -29.240 0.35 10.25 300 VAL A C 1
ATOM 636 O O A VAL A 1 76 ? -28.985 17.136 -29.429 0.65 10.29 300 VAL A O 1
ATOM 637 O O B VAL A 1 76 ? -28.972 17.240 -29.444 0.35 12.33 300 VAL A O 1
ATOM 644 N N . ALA A 1 77 ? -26.876 16.796 -30.160 1.00 9.06 301 ALA A N 1
ATOM 645 C CA . ALA A 1 77 ? -27.243 15.973 -31.305 1.00 8.09 301 ALA A CA 1
ATOM 646 C C . ALA A 1 77 ? -26.183 14.889 -31.431 1.00 10.88 301 ALA A C 1
ATOM 647 O O . ALA A 1 77 ? -24.988 15.187 -31.376 1.00 9.97 301 ALA A O 1
ATOM 649 N N . LYS A 1 78 ? -26.618 13.642 -31.578 1.00 9.82 302 LYS A N 1
ATOM 650 C CA . LYS A 1 78 ? -25.691 12.539 -31.755 1.00 8.52 302 LYS A CA 1
ATOM 651 C C . LYS A 1 78 ? -25.234 12.481 -33.202 1.00 6.69 302 LYS A C 1
ATOM 652 O O . LYS A 1 78 ? -26.052 12.582 -34.125 1.00 9.66 302 LYS A O 1
ATOM 658 N N . LEU A 1 79 ? -23.948 12.305 -33.392 1.00 8.48 303 LEU A N 1
ATOM 659 C CA . LEU A 1 79 ? -23.333 12.335 -34.703 1.00 7.52 303 LEU A CA 1
ATOM 660 C C . LEU A 1 79 ? -22.979 10.933 -35.181 1.00 9.06 303 LEU A C 1
ATOM 661 O O . LEU A 1 79 ? -22.758 10.019 -34.378 1.00 11.89 303 LEU A O 1
ATOM 666 N N . PRO A 1 80 ? -22.889 10.738 -36.498 1.00 8.75 304 PRO A N 1
ATOM 667 C CA . PRO A 1 80 ? -22.627 9.407 -37.061 1.00 8.47 304 PRO A CA 1
ATOM 668 C C . PRO A 1 80 ? -21.163 9.012 -37.135 1.00 10.71 304 PRO A C 1
ATOM 669 O O . PRO A 1 80 ? -20.867 7.882 -37.545 1.00 14.34 304 PRO A O 1
ATOM 673 N N . PHE A 1 81 ? -20.257 9.892 -36.729 1.00 10.44 305 PHE A N 1
ATOM 674 C CA . PHE A 1 81 ? -18.839 9.699 -36.984 1.00 9.90 305 PHE A CA 1
ATOM 675 C C . PHE A 1 81 ? -18.296 8.474 -36.260 1.00 15.60 305 PHE A C 1
ATOM 676 O O . PHE A 1 81 ? -18.644 8.194 -35.111 1.00 14.15 305 PHE A O 1
ATOM 684 N N . VAL A 1 82 ? -17.423 7.752 -36.944 1.00 11.03 306 VAL A N 1
ATOM 685 C CA . VAL A 1 82 ? -16.635 6.678 -36.349 1.00 11.00 306 VAL A CA 1
ATOM 686 C C . VAL A 1 82 ? -15.216 6.966 -36.818 1.00 12.01 306 VAL A C 1
ATOM 687 O O . VAL A 1 82 ? -14.874 6.694 -37.974 1.00 13.47 306 VAL A O 1
ATOM 691 N N . ILE A 1 83 ? -14.397 7.557 -35.947 1.00 12.08 307 ILE A N 1
ATOM 692 C CA . ILE A 1 83 ? -13.131 8.131 -36.408 1.00 14.15 307 ILE A CA 1
ATOM 693 C C . ILE A 1 83 ? -11.939 7.739 -35.538 1.00 17.33 307 ILE A C 1
ATOM 694 O O . ILE A 1 83 ? -10.842 8.278 -35.714 1.00 20.47 307 ILE A O 1
ATOM 699 N N . ASN A 1 84 ? -12.129 6.816 -34.600 1.00 13.37 308 ASN A N 1
ATOM 700 C CA . ASN A 1 84 ? -11.046 6.453 -33.679 1.00 12.42 308 ASN A CA 1
ATOM 701 C C . ASN A 1 84 ? -10.399 5.120 -34.034 1.00 19.59 308 ASN A C 1
ATOM 702 O O . ASN A 1 84 ? -10.236 4.243 -33.187 1.00 18.69 308 ASN A O 1
ATOM 707 N N . ASP A 1 85 ? -9.980 4.977 -35.290 1.00 11.91 309 ASP A N 1
ATOM 708 C CA . ASP A 1 85 ? -9.313 3.781 -35.784 1.00 13.90 309 ASP A CA 1
ATOM 709 C C . ASP A 1 85 ? -7.822 3.995 -36.013 1.00 18.68 309 ASP A C 1
ATOM 710 O O . ASP A 1 85 ? -7.172 3.153 -36.643 1.00 20.67 309 ASP A O 1
ATOM 715 N N . GLY A 1 86 ? -7.263 5.096 -35.515 1.00 15.71 310 GLY A N 1
ATOM 716 C CA . GLY A 1 86 ? -5.853 5.378 -35.692 1.00 20.72 310 GLY A CA 1
ATOM 717 C C . GLY A 1 86 ? -5.461 5.858 -37.069 1.00 14.63 310 GLY A C 1
ATOM 718 O O . GLY A 1 86 ? -4.264 5.945 -37.359 1.00 20.30 310 GLY A O 1
ATOM 719 N N . LYS A 1 87 ? -6.429 6.178 -37.923 1.00 12.84 311 LYS A N 1
ATOM 720 C CA . LYS A 1 87 ? -6.174 6.737 -39.239 1.00 12.76 311 LYS A CA 1
ATOM 721 C C . LYS A 1 87 ? -6.732 8.153 -39.297 1.00 10.65 311 LYS A C 1
ATOM 722 O O . LYS A 1 87 ? -7.611 8.522 -38.522 1.00 11.59 311 LYS A O 1
ATOM 728 N N . TRP A 1 88 ? -6.188 8.956 -40.205 1.00 11.36 312 TRP A N 1
ATOM 729 C CA . TRP A 1 88 ? -6.693 10.311 -40.387 1.00 8.76 312 TRP A CA 1
ATOM 730 C C . TRP A 1 88 ? -8.100 10.299 -40.963 1.00 10.94 312 TRP A C 1
ATOM 731 O O . TRP A 1 88 ? -8.417 9.529 -41.877 1.00 11.50 312 TRP A O 1
ATOM 742 N N . HIS A 1 89 ? -8.941 11.174 -40.416 1.00 8.90 313 HIS A N 1
ATOM 743 C CA . HIS A 1 89 ? -10.276 11.409 -40.934 1.00 6.51 313 HIS A CA 1
ATOM 744 C C . HIS A 1 89 ? -10.538 12.897 -40.959 1.00 9.44 313 HIS A C 1
ATOM 745 O O . HIS A 1 89 ? -10.040 13.659 -40.123 1.00 9.34 313 HIS A O 1
ATOM 752 N N . HIS A 1 90 ? -11.353 13.296 -41.921 1.00 7.65 314 HIS A N 1
ATOM 753 C CA . HIS A 1 90 ? -11.826 14.663 -42.012 1.00 7.76 314 HIS A CA 1
ATOM 754 C C . HIS A 1 90 ? -13.279 14.700 -41.576 1.00 10.02 314 HIS A C 1
ATOM 755 O O . HIS A 1 90 ? -14.069 13.845 -41.980 1.00 8.35 314 HIS A O 1
ATOM 762 N N . ILE A 1 91 ? -13.638 15.679 -40.753 1.00 7.25 315 ILE A N 1
ATOM 763 C CA . ILE A 1 91 ? -15.021 15.828 -40.326 1.00 6.26 315 ILE A CA 1
ATOM 764 C C . ILE A 1 91 ? -15.457 17.273 -40.487 1.00 5.85 315 ILE A C 1
ATOM 765 O O . ILE A 1 91 ? -14.674 18.206 -40.301 1.00 7.65 315 ILE A O 1
ATOM 770 N N . CYS A 1 92 ? -16.734 17.452 -40.821 1.00 5.62 316 CYS A N 1
ATOM 771 C CA . CYS A 1 92 ? -17.387 18.757 -40.797 1.00 5.43 316 CYS A CA 1
ATOM 772 C C . CYS A 1 92 ? -18.785 18.604 -40.222 1.00 6.09 316 CYS A C 1
ATOM 773 O O . CYS A 1 92 ? -19.456 17.592 -40.443 1.00 6.56 316 CYS A O 1
ATOM 776 N N . VAL A 1 93 ? -19.233 19.628 -39.508 1.00 5.54 317 VAL A N 1
ATOM 777 C CA . VAL A 1 93 ? -20.634 19.779 -39.133 1.00 5.57 317 VAL A CA 1
ATOM 778 C C . VAL A 1 93 ? -21.081 21.147 -39.623 1.00 5.71 317 VAL A C 1
ATOM 779 O O . VAL A 1 93 ? -20.399 22.145 -39.362 1.00 5.91 317 VAL A O 1
ATOM 783 N N . THR A 1 94 ? -22.207 21.189 -40.343 1.00 5.31 318 THR A N 1
ATOM 784 C CA . THR A 1 94 ? -22.856 22.440 -40.726 1.00 5.98 318 THR A CA 1
ATOM 785 C C . THR A 1 94 ? -24.147 22.570 -39.925 1.00 9.49 318 THR A C 1
ATOM 786 O O . THR A 1 94 ? -24.818 21.573 -39.657 1.00 13.56 318 THR A O 1
ATOM 790 N N . TRP A 1 95 ? -24.495 23.789 -39.522 1.00 6.29 319 TRP A N 1
ATOM 791 C CA . TRP A 1 95 ? -25.694 23.988 -38.720 1.00 5.66 319 TRP A CA 1
ATOM 792 C C . TRP A 1 95 ? -26.266 25.372 -38.988 1.00 4.66 319 TRP A C 1
ATOM 793 O O . TRP A 1 95 ? -25.540 26.307 -39.341 1.00 5.55 319 TRP A O 1
ATOM 804 N N . THR A 1 96 ? -27.584 25.487 -38.819 1.00 5.51 320 THR A N 1
ATOM 805 C CA . THR A 1 96 ? -28.253 26.769 -38.911 1.00 5.65 320 THR A CA 1
ATOM 806 C C . THR A 1 96 ? -29.296 26.911 -37.816 1.00 6.32 320 THR A C 1
ATOM 807 O O . THR A 1 96 ? -29.985 25.943 -37.471 1.00 5.42 320 THR A O 1
ATOM 811 N N . THR A 1 97 ? -29.420 28.144 -37.303 1.00 7.48 321 THR A N 1
ATOM 812 C CA . THR A 1 97 ? -30.496 28.516 -36.385 1.00 6.56 321 THR A CA 1
ATOM 813 C C . THR A 1 97 ? -31.870 28.190 -36.942 1.00 7.30 321 THR A C 1
ATOM 814 O O . THR A 1 97 ? -32.811 27.949 -36.172 1.00 8.96 321 THR A O 1
ATOM 818 N N . ARG A 1 98 ? -32.020 28.230 -38.262 1.00 6.74 322 ARG A N 1
ATOM 819 C CA . ARG A 1 98 ? -33.309 28.012 -38.912 1.00 7.21 322 ARG A CA 1
ATOM 820 C C . ARG A 1 98 ? -33.724 26.566 -38.704 1.00 9.01 322 ARG A C 1
ATOM 821 O O . ARG A 1 98 ? -33.202 25.655 -39.347 1.00 7.57 322 ARG A O 1
ATOM 829 N N . ASP A 1 99 ? -34.633 26.362 -37.758 1.00 7.77 323 ASP A N 1
ATOM 830 C CA . ASP A 1 99 ? -35.113 25.044 -37.347 1.00 9.39 323 ASP A CA 1
ATOM 831 C C . ASP A 1 99 ? -34.010 24.152 -36.794 1.00 8.90 323 ASP A C 1
ATOM 832 O O . ASP A 1 99 ? -34.202 22.939 -36.679 1.00 8.60 323 ASP A O 1
ATOM 837 N N . GLY A 1 100 ? -32.860 24.725 -36.454 1.00 7.84 324 GLY A N 1
ATOM 838 C CA . GLY A 1 100 ? -31.781 23.941 -35.853 1.00 7.37 324 GLY A CA 1
ATOM 839 C C . GLY A 1 100 ? -31.330 22.767 -36.699 1.00 8.51 324 GLY A C 1
ATOM 840 O O . GLY A 1 100 ? -31.083 21.679 -36.163 1.00 7.81 324 GLY A O 1
ATOM 841 N N . VAL A 1 101 ? -31.199 22.966 -38.011 1.00 9.03 325 VAL A N 1
ATOM 842 C CA . VAL A 1 101 ? -30.907 21.884 -38.950 1.00 8.14 325 VAL A CA 1
ATOM 843 C C . VAL A 1 101 ? -29.401 21.745 -39.100 1.00 7.16 325 VAL A C 1
ATOM 844 O O . VAL A 1 101 ? -28.694 22.733 -39.342 1.00 7.51 325 VAL A O 1
ATOM 848 N N . TRP A 1 102 ? -28.909 20.515 -38.993 1.00 9.47 326 TRP A N 1
ATOM 849 C CA . TRP A 1 102 ? -27.488 20.232 -39.107 1.00 9.16 326 TRP A CA 1
ATOM 850 C C . TRP A 1 102 ? -27.242 19.079 -40.071 1.00 5.61 326 TRP A C 1
ATOM 851 O O . TRP A 1 102 ? -28.117 18.245 -40.324 1.00 8.04 326 TRP A O 1
ATOM 862 N N . GLU A 1 103 ? -26.029 19.067 -40.625 1.00 7.05 327 GLU A N 1
ATOM 863 C CA . GLU A 1 103 ? -25.534 17.996 -41.473 1.00 6.70 327 GLU A CA 1
ATOM 864 C C . GLU A 1 103 ? -24.141 17.618 -40.994 1.00 8.49 327 GLU A C 1
ATOM 865 O O . GLU A 1 103 ? -23.381 18.470 -40.521 1.00 7.53 327 GLU A O 1
ATOM 871 N N . ALA A 1 104 ? -23.805 16.340 -41.113 1.00 7.90 328 ALA A N 1
ATOM 872 C CA . ALA A 1 104 ? -22.504 15.844 -40.679 1.00 5.12 328 ALA A CA 1
ATOM 873 C C . ALA A 1 104 ? -21.798 15.149 -41.834 1.00 6.11 328 ALA A C 1
ATOM 874 O O . ALA A 1 104 ? -22.399 14.337 -42.540 1.00 6.65 328 ALA A O 1
ATOM 876 N N . TYR A 1 105 ? -20.521 15.454 -42.013 1.00 5.62 329 TYR A N 1
ATOM 877 C CA . TYR A 1 105 ? -19.720 14.919 -43.100 1.00 6.46 329 TYR A CA 1
ATOM 878 C C . TYR A 1 105 ? -18.503 14.231 -42.523 1.00 6.14 329 TYR A C 1
ATOM 879 O O . TYR A 1 105 ? -17.800 14.817 -41.699 1.00 6.88 329 TYR A O 1
ATOM 888 N N . GLN A 1 106 ? -18.239 13.006 -42.969 1.00 6.07 330 GLN A N 1
ATOM 889 C CA . GLN A 1 106 ? -17.017 12.308 -42.605 1.00 5.05 330 GLN A CA 1
ATOM 890 C C . GLN A 1 106 ? -16.280 11.967 -43.888 1.00 7.65 330 GLN A C 1
ATOM 891 O O . GLN A 1 106 ? -16.871 11.403 -44.815 1.00 7.19 330 GLN A O 1
ATOM 897 N N . ASP A 1 107 ? -15.007 12.344 -43.950 1.00 6.86 331 ASP A N 1
ATOM 898 C CA . ASP A 1 107 ? -14.163 12.030 -45.094 1.00 8.51 331 ASP A CA 1
ATOM 899 C C . ASP A 1 107 ? -14.790 12.478 -46.412 1.00 7.50 331 ASP A C 1
ATOM 900 O O . ASP A 1 107 ? -14.689 11.801 -47.442 1.00 9.38 331 ASP A O 1
ATOM 905 N N . GLY A 1 108 ? -15.406 13.655 -46.386 1.00 7.43 332 GLY A N 1
ATOM 906 C CA . GLY A 1 108 ? -15.959 14.270 -47.573 1.00 6.83 332 GLY A CA 1
ATOM 907 C C . GLY A 1 108 ? -17.325 13.774 -47.974 1.00 7.07 332 GLY A C 1
ATOM 908 O O . GLY A 1 108 ? -17.804 14.163 -49.042 1.00 8.56 332 GLY A O 1
ATOM 909 N N . THR A 1 109 ? -17.972 12.959 -47.143 1.00 5.94 333 THR A N 1
ATOM 910 C CA . THR A 1 109 ? -19.254 12.350 -47.465 1.00 5.92 333 THR A CA 1
ATOM 911 C C . THR A 1 109 ? -20.278 12.722 -46.405 1.00 7.10 333 THR A C 1
ATOM 912 O O . THR A 1 109 ? -20.074 12.441 -45.219 1.00 8.17 333 THR A O 1
ATOM 916 N N . GLN A 1 110 ? -21.390 13.324 -46.826 1.00 5.71 334 GLN A N 1
ATOM 917 C CA . GLN A 1 110 ? -22.451 13.610 -45.869 1.00 5.24 334 GLN A CA 1
ATOM 918 C C . GLN A 1 110 ? -23.062 12.295 -45.410 1.00 5.50 334 GLN A C 1
ATOM 919 O O . GLN A 1 110 ? -23.492 11.484 -46.233 1.00 7.60 334 GLN A O 1
ATOM 925 N N . GLY A 1 111 ? -23.100 12.079 -44.097 1.00 6.43 335 GLY A N 1
ATOM 926 C CA . GLY A 1 111 ? -23.495 10.800 -43.543 1.00 8.24 335 GLY A CA 1
ATOM 927 C C . GLY A 1 111 ? -24.474 10.885 -42.390 1.00 7.12 335 GLY A C 1
ATOM 928 O O . GLY A 1 111 ? -24.815 9.868 -41.784 1.00 7.61 335 GLY A O 1
ATOM 929 N N . GLY A 1 112 ? -24.944 12.084 -42.085 1.00 7.65 336 GLY A N 1
ATOM 930 C CA . GLY A 1 112 ? -25.992 12.246 -41.096 1.00 7.25 336 GLY A CA 1
ATOM 931 C C . GLY A 1 112 ? -26.568 13.635 -41.178 1.00 5.16 336 GLY A C 1
ATOM 932 O O . GLY A 1 112 ? -25.937 14.563 -41.690 1.00 6.55 336 GLY A O 1
ATOM 933 N N A SER A 1 113 ? -27.798 13.760 -40.694 0.38 7.26 337 SER A N 1
ATOM 934 N N B SER A 1 113 ? -27.797 13.767 -40.681 0.62 7.25 337 SER A N 1
ATOM 935 C CA A SER A 1 113 ? -28.458 15.051 -40.618 0.38 6.87 337 SER A CA 1
ATOM 936 C CA B SER A 1 113 ? -28.458 15.063 -40.647 0.62 6.85 337 SER A CA 1
ATOM 937 C C A SER A 1 113 ? -29.486 14.988 -39.503 0.38 6.33 337 SER A C 1
ATOM 938 C C B SER A 1 113 ? -29.631 15.001 -39.679 0.62 7.68 337 SER A C 1
ATOM 939 O O A SER A 1 113 ? -29.818 13.916 -38.993 0.38 7.29 337 SER A O 1
ATOM 940 O O B SER A 1 113 ? -30.215 13.937 -39.458 0.62 6.85 337 SER A O 1
ATOM 945 N N . GLY A 1 114 ? -29.976 16.157 -39.116 1.00 7.54 338 GLY A N 1
ATOM 946 C CA . GLY A 1 114 ? -31.058 16.223 -38.153 1.00 7.59 338 GLY A CA 1
ATOM 947 C C . GLY A 1 114 ? -31.557 17.643 -38.030 1.00 9.89 338 GLY A C 1
ATOM 948 O O . GLY A 1 114 ? -31.049 18.563 -38.676 1.00 8.88 338 GLY A O 1
ATOM 949 N N . GLU A 1 115 ? -32.556 17.814 -37.172 1.00 8.95 339 GLU A N 1
ATOM 950 C CA . GLU A 1 115 ? -33.174 19.118 -36.975 1.00 7.39 339 GLU A CA 1
ATOM 951 C C . GLU A 1 115 ? -33.456 19.300 -35.492 1.00 9.84 339 GLU A C 1
ATOM 952 O O . GLU A 1 115 ? -33.251 18.391 -34.678 1.00 9.46 339 GLU A O 1
ATOM 958 N N . ASN A 1 116 ? -33.939 20.490 -35.146 1.00 8.96 340 ASN A N 1
ATOM 959 C CA . ASN A 1 116 ? -34.318 20.820 -33.774 1.00 8.86 340 ASN A CA 1
ATOM 960 C C . ASN A 1 116 ? -33.125 20.785 -32.823 1.00 7.84 340 ASN A C 1
ATOM 961 O O . ASN A 1 116 ? -33.283 20.487 -31.632 1.00 9.90 340 ASN A O 1
ATOM 966 N N . LEU A 1 117 ? -31.926 21.114 -33.316 1.00 7.38 341 LEU A N 1
ATOM 967 C CA . LEU A 1 117 ? -30.752 21.296 -32.461 1.00 8.26 341 LEU A CA 1
ATOM 968 C C . LEU A 1 117 ? -30.596 22.781 -32.161 1.00 9.37 341 LEU A C 1
ATOM 969 O O . LEU A 1 117 ? -30.210 23.560 -33.039 1.00 7.87 341 LEU A O 1
ATOM 974 N N . ALA A 1 118 ? -30.876 23.163 -30.918 1.00 8.11 342 ALA A N 1
ATOM 975 C CA . ALA A 1 118 ? -30.770 24.545 -30.450 1.00 7.71 342 ALA A CA 1
ATOM 976 C C . ALA A 1 118 ? -31.376 25.514 -31.459 1.00 8.05 342 ALA A C 1
ATOM 977 O O . ALA A 1 118 ? -30.736 26.509 -31.828 1.00 7.86 342 ALA A O 1
ATOM 979 N N . PRO A 1 119 ? -32.606 25.274 -31.914 1.00 7.99 343 PRO A N 1
ATOM 980 C CA . PRO A 1 119 ? -33.183 26.149 -32.937 1.00 8.91 343 PRO A CA 1
ATOM 981 C C . PRO A 1 119 ? -33.372 27.563 -32.419 1.00 9.81 343 PRO A C 1
ATOM 982 O O . PRO A 1 119 ? -33.600 27.795 -31.232 1.00 11.27 343 PRO A O 1
ATOM 986 N N . TYR A 1 120 ? -33.301 28.519 -33.338 1.00 9.79 344 TYR A N 1
ATOM 987 C CA . TYR A 1 120 ? -33.613 29.915 -33.058 1.00 9.61 344 TYR A CA 1
ATOM 988 C C . TYR A 1 120 ? -32.581 30.591 -32.160 1.00 12.58 344 TYR A C 1
ATOM 989 O O . TYR A 1 120 ? -32.815 31.718 -31.708 1.00 30.11 344 TYR A O 1
ATOM 998 N N . HIS A 1 121 ? -31.461 29.937 -31.878 1.00 10.46 345 HIS A N 1
ATOM 999 C CA . HIS A 1 121 ? -30.427 30.449 -30.975 1.00 21.88 345 HIS A CA 1
ATOM 1000 C C . HIS A 1 121 ? -29.160 30.673 -31.785 1.00 9.59 345 HIS A C 1
ATOM 1001 O O . HIS A 1 121 ? -28.412 29.713 -32.029 1.00 14.68 345 HIS A O 1
ATOM 1008 N N . PRO A 1 122 ? -28.837 31.906 -32.196 1.00 10.00 346 PRO A N 1
ATOM 1009 C CA . PRO A 1 122 ? -27.522 32.120 -32.817 1.00 10.03 346 PRO A CA 1
ATOM 1010 C C . PRO A 1 122 ? -26.418 31.797 -31.829 1.00 9.74 346 PRO A C 1
ATOM 1011 O O . PRO A 1 122 ? -26.587 31.954 -30.618 1.00 11.36 346 PRO A O 1
ATOM 1015 N N . ILE A 1 123 ? -25.291 31.305 -32.357 1.00 8.21 347 ILE A N 1
ATOM 1016 C CA . ILE A 1 123 ? -24.123 31.070 -31.511 1.00 8.89 347 ILE A CA 1
ATOM 1017 C C . ILE A 1 123 ? -23.714 32.390 -30.887 1.00 12.24 347 ILE A C 1
ATOM 1018 O O . ILE A 1 123 ? -23.557 33.399 -31.586 1.00 11.01 347 ILE A O 1
ATOM 1023 N N . LYS A 1 124 ? -23.522 32.394 -29.568 1.00 8.84 348 LYS A N 1
ATOM 1024 C CA . LYS A 1 124 ? -23.235 33.645 -28.892 1.00 10.06 348 LYS A CA 1
ATOM 1025 C C . LYS A 1 124 ? -21.776 34.050 -29.107 1.00 11.44 348 LYS A C 1
ATOM 1026 O O . LYS A 1 124 ? -20.896 33.188 -29.152 1.00 9.10 348 LYS A O 1
ATOM 1032 N N . PRO A 1 125 ? -21.503 35.347 -29.223 1.00 9.57 349 PRO A N 1
ATOM 1033 C CA . PRO A 1 125 ? -20.158 35.817 -29.559 1.00 8.07 349 PRO A CA 1
ATOM 1034 C C . PRO A 1 125 ? -19.249 35.979 -28.343 1.00 11.70 349 PRO A C 1
ATOM 1035 O O . PRO A 1 125 ? -19.677 35.922 -27.189 1.00 11.24 349 PRO A O 1
ATOM 1039 N N . GLN A 1 126 ? -17.972 36.200 -28.641 1.00 10.39 350 GLN A N 1
ATOM 1040 C CA . GLN A 1 126 ? -16.984 36.743 -27.711 1.00 12.59 350 GLN A CA 1
ATOM 1041 C C . GLN A 1 126 ? -16.510 35.743 -26.667 1.00 12.83 350 GLN A C 1
ATOM 1042 O O . GLN A 1 126 ? -15.881 36.152 -25.670 1.00 13.10 350 GLN A O 1
ATOM 1048 N N . GLY A 1 127 ? -16.760 34.448 -26.856 1.00 9.74 351 GLY A N 1
ATOM 1049 C CA . GLY A 1 127 ? -16.331 33.432 -25.920 1.00 8.47 351 GLY A CA 1
ATOM 1050 C C . GLY A 1 127 ? -14.907 32.971 -26.169 1.00 9.33 351 GLY A C 1
ATOM 1051 O O . GLY A 1 127 ? -14.161 33.540 -26.968 1.00 12.12 351 GLY A O 1
ATOM 1052 N N . VAL A 1 128 ? -14.532 31.906 -25.461 1.00 9.27 352 VAL A N 1
ATOM 1053 C CA . VAL A 1 128 ? -13.193 31.330 -25.530 1.00 8.76 352 VAL A CA 1
ATOM 1054 C C . VAL A 1 128 ? -13.279 29.981 -26.228 1.00 8.58 352 VAL A C 1
ATOM 1055 O O . VAL A 1 128 ? -14.053 29.105 -25.815 1.00 7.95 352 VAL A O 1
ATOM 1059 N N . LEU A 1 129 ? -12.460 29.815 -27.261 1.00 8.22 353 LEU A N 1
ATOM 1060 C CA . LEU A 1 129 ? -12.399 28.626 -28.093 1.00 7.88 353 LEU A CA 1
ATOM 1061 C C . LEU A 1 129 ? -11.129 27.865 -27.733 1.00 8.77 353 LEU A C 1
ATOM 1062 O O . LEU A 1 129 ? -10.022 28.399 -27.883 1.00 9.09 353 LEU A O 1
ATOM 1067 N N . VAL A 1 130 ? -11.298 26.628 -27.259 1.00 8.13 354 VAL A N 1
ATOM 1068 C CA . VAL A 1 130 ? -10.216 25.766 -26.799 1.00 9.25 354 VAL A CA 1
ATOM 1069 C C . VAL A 1 130 ? -10.195 24.518 -27.663 1.00 11.44 354 VAL A C 1
ATOM 1070 O O . VAL A 1 130 ? -11.252 23.988 -28.025 1.00 9.62 354 VAL A O 1
ATOM 1074 N N . LEU A 1 131 ? -8.996 24.050 -27.997 1.00 9.45 355 LEU A N 1
ATOM 1075 C CA . LEU A 1 131 ? -8.809 22.770 -28.657 1.00 6.91 355 LEU A CA 1
ATOM 1076 C C . LEU A 1 131 ? -8.252 21.765 -27.658 1.00 8.97 355 LEU A C 1
ATOM 1077 O O . LEU A 1 131 ? -7.288 22.063 -26.943 1.00 10.25 355 LEU A O 1
ATOM 1082 N N . GLY A 1 132 ? -8.878 20.589 -27.597 1.00 8.04 356 GLY A N 1
ATOM 1083 C CA . GLY A 1 132 ? -8.377 19.461 -26.843 1.00 9.24 356 GLY A CA 1
ATOM 1084 C C . GLY A 1 132 ? -8.985 19.275 -25.468 1.00 7.90 356 GLY A C 1
ATOM 1085 O O . GLY A 1 132 ? -8.680 18.273 -24.810 1.00 9.31 356 GLY A O 1
ATOM 1086 N N . GLN A 1 133 ? -9.823 20.197 -25.008 1.00 8.28 357 GLN A N 1
ATOM 1087 C CA . GLN A 1 133 ? -10.428 20.088 -23.693 1.00 8.14 357 GLN A CA 1
ATOM 1088 C C . GLN A 1 133 ? -11.851 20.623 -23.737 1.00 8.89 357 GLN A C 1
ATOM 1089 O O . GLN A 1 133 ? -12.196 21.466 -24.568 1.00 9.38 357 GLN A O 1
ATOM 1095 N N . GLU A 1 134 ? -12.657 20.131 -22.795 1.00 8.71 358 GLU A N 1
ATOM 1096 C CA . GLU A 1 134 ? -14.031 20.555 -22.561 1.00 8.66 358 GLU A CA 1
ATOM 1097 C C . GLU A 1 134 ? -14.021 21.572 -21.422 1.00 8.95 358 GLU A C 1
ATOM 1098 O O . GLU A 1 134 ? -13.323 21.383 -20.419 1.00 10.30 358 GLU A O 1
ATOM 1104 N N . GLN A 1 135 ? -14.780 22.655 -21.578 1.00 8.67 359 GLN A N 1
ATOM 1105 C CA . GLN A 1 135 ? -14.783 23.753 -20.615 1.00 8.90 359 GLN A CA 1
ATOM 1106 C C . GLN A 1 135 ? -15.969 23.668 -19.664 1.00 9.57 359 GLN A C 1
ATOM 1107 O O . GLN A 1 135 ? -17.105 23.416 -20.080 1.00 8.83 359 GLN A O 1
ATOM 1113 N N . ASP A 1 136 ? -15.692 23.875 -18.373 1.00 8.76 360 ASP A N 1
ATOM 1114 C CA . ASP A 1 136 ? -16.727 24.057 -17.374 1.00 7.65 360 ASP A CA 1
ATOM 1115 C C . ASP A 1 136 ? -16.728 25.469 -16.802 1.00 10.12 360 ASP A C 1
ATOM 1116 O O . ASP A 1 136 ? -17.666 25.833 -16.085 1.00 13.51 360 ASP A O 1
ATOM 1121 N N . THR A 1 137 ? -15.714 26.267 -17.126 1.00 10.08 361 THR A N 1
ATOM 1122 C CA . THR A 1 137 ? -15.680 27.687 -16.832 1.00 11.84 361 THR A CA 1
ATOM 1123 C C . THR A 1 137 ? -15.200 28.398 -18.089 1.00 16.13 361 THR A C 1
ATOM 1124 O O . THR A 1 137 ? -14.761 27.767 -19.054 1.00 14.37 361 THR A O 1
ATOM 1128 N N . LEU A 1 138 ? -15.259 29.723 -18.074 1.00 12.71 362 LEU A N 1
ATOM 1129 C CA . LEU A 1 138 ? -14.867 30.498 -19.247 1.00 14.24 362 LEU A CA 1
ATOM 1130 C C . LEU A 1 138 ? -13.361 30.366 -19.426 1.00 16.79 362 LEU A C 1
ATOM 1131 O O . LEU A 1 138 ? -12.572 30.959 -18.682 1.00 16.98 362 LEU A O 1
ATOM 1136 N N . GLY A 1 139 ? -12.955 29.562 -20.405 1.00 13.50 363 GLY A N 1
ATOM 1137 C CA . GLY A 1 139 ? -11.558 29.327 -20.688 1.00 13.83 363 GLY A CA 1
ATOM 1138 C C . GLY A 1 139 ? -10.878 28.327 -19.788 1.00 17.05 363 GLY A C 1
ATOM 1139 O O . GLY A 1 139 ? -9.647 28.297 -19.738 1.00 17.51 363 GLY A O 1
ATOM 1140 N N . GLY A 1 140 ? -11.635 27.500 -19.070 1.00 13.19 364 GLY A N 1
ATOM 1141 C CA . GLY A 1 140 ? -11.014 26.564 -18.159 1.00 11.09 364 GLY A CA 1
ATOM 1142 C C . GLY A 1 140 ? -11.959 25.525 -17.596 1.00 12.02 364 GLY A C 1
ATOM 1143 O O . GLY A 1 140 ? -12.961 25.170 -18.223 1.00 11.64 364 GLY A O 1
ATOM 1144 N N . GLY A 1 141 ? -11.655 25.032 -16.403 1.00 12.14 365 GLY A N 1
ATOM 1145 C CA . GLY A 1 141 ? -12.463 23.989 -15.805 1.00 10.68 365 GLY A CA 1
ATOM 1146 C C . GLY A 1 141 ? -12.390 22.681 -16.571 1.00 10.06 365 GLY A C 1
ATOM 1147 O O . GLY A 1 141 ? -13.421 22.055 -16.832 1.00 13.52 365 GLY A O 1
ATOM 1148 N N . PHE A 1 142 ? -11.177 22.253 -16.918 1.00 11.74 366 PHE A N 1
ATOM 1149 C CA . PHE A 1 142 ? -10.965 21.071 -17.737 1.00 8.56 366 PHE A CA 1
ATOM 1150 C C . PHE A 1 142 ? -11.061 19.775 -16.921 1.00 9.72 366 PHE A C 1
ATOM 1151 O O . PHE A 1 142 ? -10.794 19.729 -15.712 1.00 12.17 366 PHE A O 1
ATOM 1159 N N . ASP A 1 143 ? -11.379 18.694 -17.630 1.00 10.43 367 ASP A N 1
ATOM 1160 C CA . ASP A 1 143 ? -11.625 17.373 -17.058 1.00 9.89 367 ASP A CA 1
ATOM 1161 C C . ASP A 1 143 ? -10.858 16.369 -17.907 1.00 9.33 367 ASP A C 1
ATOM 1162 O O . ASP A 1 143 ? -11.174 16.177 -19.087 1.00 10.32 367 ASP A O 1
ATOM 1167 N N . ALA A 1 144 ? -9.844 15.733 -17.316 1.00 11.09 368 ALA A N 1
ATOM 1168 C CA . ALA A 1 144 ? -8.998 14.823 -18.080 1.00 9.85 368 ALA A CA 1
ATOM 1169 C C . ALA A 1 144 ? -9.793 13.698 -18.725 1.00 12.21 368 ALA A C 1
ATOM 1170 O O . ALA A 1 144 ? -9.407 13.210 -19.790 1.00 12.32 368 ALA A O 1
ATOM 1172 N N . THR A 1 145 ? -10.896 13.258 -18.114 1.00 10.48 369 THR A N 1
ATOM 1173 C CA . THR A 1 145 ? -11.652 12.159 -18.719 1.00 8.96 369 THR A CA 1
ATOM 1174 C C . THR A 1 145 ? -12.332 12.576 -20.013 1.00 12.16 369 THR A C 1
ATOM 1175 O O . THR A 1 145 ? -12.736 11.704 -20.787 1.00 11.68 369 THR A O 1
ATOM 1179 N N . GLN A 1 146 ? -12.458 13.881 -20.256 1.00 11.14 370 GLN A N 1
ATOM 1180 C CA . GLN A 1 146 ? -13.062 14.438 -21.461 1.00 8.34 370 GLN A CA 1
ATOM 1181 C C . GLN A 1 146 ? -12.025 14.940 -22.446 1.00 8.82 370 GLN A C 1
ATOM 1182 O O . GLN A 1 146 ? -12.388 15.381 -23.540 1.00 9.80 370 GLN A O 1
ATOM 1188 N N . ALA A 1 147 ? -10.746 14.887 -22.085 1.00 10.32 371 ALA A N 1
ATOM 1189 C CA . ALA A 1 147 ? -9.704 15.472 -22.913 1.00 11.44 371 ALA A CA 1
ATOM 1190 C C . ALA A 1 147 ? -9.513 14.677 -24.198 1.00 9.58 371 ALA A C 1
ATOM 1191 O O . ALA A 1 147 ? -9.631 13.452 -24.226 1.00 10.35 371 ALA A O 1
ATOM 1193 N N . PHE A 1 148 ? -9.196 15.399 -25.267 1.00 9.98 372 PHE A N 1
ATOM 1194 C CA . PHE A 1 148 ? -8.863 14.767 -26.532 1.00 7.95 372 PHE A CA 1
ATOM 1195 C C . PHE A 1 148 ? -7.473 14.150 -26.451 1.00 9.82 372 PHE A C 1
ATOM 1196 O O . PHE A 1 148 ? -6.522 14.783 -25.970 1.00 12.10 372 PHE A O 1
ATOM 1204 N N . VAL A 1 149 ? -7.356 12.911 -26.917 1.00 11.60 373 VAL A N 1
ATOM 1205 C CA . VAL A 1 149 ? -6.072 12.250 -27.075 1.00 10.60 373 VAL A CA 1
ATOM 1206 C C . VAL A 1 149 ? -5.935 11.862 -28.537 1.00 10.58 373 VAL A C 1
ATOM 1207 O O . VAL A 1 149 ? -6.734 11.071 -29.053 1.00 15.78 373 VAL A O 1
ATOM 1211 N N . GLY A 1 150 ? -4.956 12.437 -29.204 1.00 10.60 374 GLY A N 1
ATOM 1212 C CA . GLY A 1 150 ? -4.734 12.184 -30.610 1.00 11.01 374 GLY A CA 1
ATOM 1213 C C . GLY A 1 150 ? -4.161 13.422 -31.285 1.00 9.91 374 GLY A C 1
ATOM 1214 O O . GLY A 1 150 ? -3.538 14.258 -30.638 1.00 10.34 374 GLY A O 1
ATOM 1215 N N . GLU A 1 151 ? -4.395 13.519 -32.591 1.00 11.07 375 GLU A N 1
ATOM 1216 C CA . GLU A 1 151 ? -3.814 14.552 -33.436 1.00 9.10 375 GLU A CA 1
ATOM 1217 C C . GLU A 1 151 ? -4.924 15.336 -34.129 1.00 8.42 375 GLU A C 1
ATOM 1218 O O . GLU A 1 151 ? -5.973 14.780 -34.478 1.00 9.49 375 GLU A O 1
ATOM 1224 N N . LEU A 1 152 ? -4.697 16.632 -34.304 1.00 8.63 376 LEU A N 1
ATOM 1225 C CA . LEU A 1 152 ? -5.676 17.543 -34.886 1.00 8.32 376 LEU A CA 1
ATOM 1226 C C . LEU A 1 152 ? -4.973 18.480 -35.856 1.00 8.82 376 LEU A C 1
ATOM 1227 O O . LEU A 1 152 ? -3.881 18.980 -35.565 1.00 9.10 376 LEU A O 1
ATOM 1232 N N . ALA A 1 153 ? -5.614 18.751 -36.994 1.00 8.84 377 ALA A N 1
ATOM 1233 C CA . ALA A 1 153 ? -5.051 19.667 -37.973 1.00 7.21 377 ALA A CA 1
ATOM 1234 C C . ALA A 1 153 ? -6.179 20.337 -38.746 1.00 7.32 377 ALA A C 1
ATOM 1235 O O . ALA A 1 153 ? -7.293 19.820 -38.825 1.00 8.43 377 ALA A O 1
ATOM 1237 N N . HIS A 1 154 ? -5.868 21.486 -39.336 1.00 6.77 378 HIS A N 1
ATOM 1238 C CA . HIS A 1 154 ? -6.785 22.166 -40.259 1.00 8.02 378 HIS A CA 1
ATOM 1239 C C . HIS A 1 154 ? -8.161 22.383 -39.633 1.00 10.37 378 HIS A C 1
ATOM 1240 O O . HIS A 1 154 ? -9.208 22.136 -40.239 1.00 8.46 378 HIS A O 1
ATOM 1247 N N . PHE A 1 155 ? -8.151 22.870 -38.397 1.00 7.65 379 PHE A N 1
ATOM 1248 C CA . PHE A 1 155 ? -9.373 23.311 -37.744 1.00 7.40 379 PHE A CA 1
ATOM 1249 C C . PHE A 1 155 ? -9.808 24.649 -38.340 1.00 7.59 379 PHE A C 1
ATOM 1250 O O . PHE A 1 155 ? -9.047 25.620 -38.311 1.00 8.75 379 PHE A O 1
ATOM 1258 N N . ASN A 1 156 ? -11.022 24.695 -38.889 1.00 5.80 380 ASN A N 1
ATOM 1259 C CA . ASN A 1 156 ? -11.568 25.868 -39.563 1.00 7.33 380 ASN A CA 1
ATOM 1260 C C . ASN A 1 156 ? -13.027 26.055 -39.171 1.00 6.43 380 ASN A C 1
ATOM 1261 O O . ASN A 1 156 ? -13.772 25.080 -39.045 1.00 6.79 380 ASN A O 1
ATOM 1266 N N . ILE A 1 157 ? -13.432 27.316 -39.011 1.00 6.02 381 ILE A N 1
ATOM 1267 C CA . ILE A 1 157 ? -14.833 27.683 -38.834 1.00 6.34 381 ILE A CA 1
ATOM 1268 C C . ILE A 1 157 ? -15.217 28.764 -39.834 1.00 5.69 381 ILE A C 1
ATOM 1269 O O . ILE A 1 157 ? -14.486 29.745 -40.030 1.00 6.73 381 ILE A O 1
ATOM 1274 N N . TRP A 1 158 ? -16.379 28.585 -40.457 1.00 6.32 382 TRP A N 1
ATOM 1275 C CA . TRP A 1 158 ? -17.009 29.581 -41.309 1.00 5.83 382 TRP A CA 1
ATOM 1276 C C . TRP A 1 158 ? -18.348 29.960 -40.685 1.00 5.79 382 TRP A C 1
ATOM 1277 O O . TRP A 1 158 ? -18.990 29.128 -40.041 1.00 6.88 382 TRP A O 1
ATOM 1288 N N . ASP A 1 159 ? -18.796 31.202 -40.900 1.00 7.94 383 ASP A N 1
ATOM 1289 C CA . ASP A 1 159 ? -20.128 31.612 -40.437 1.00 7.31 383 ASP A CA 1
ATOM 1290 C C . ASP A 1 159 ? -21.204 31.415 -41.494 1.00 8.88 383 ASP A C 1
ATOM 1291 O O . ASP A 1 159 ? -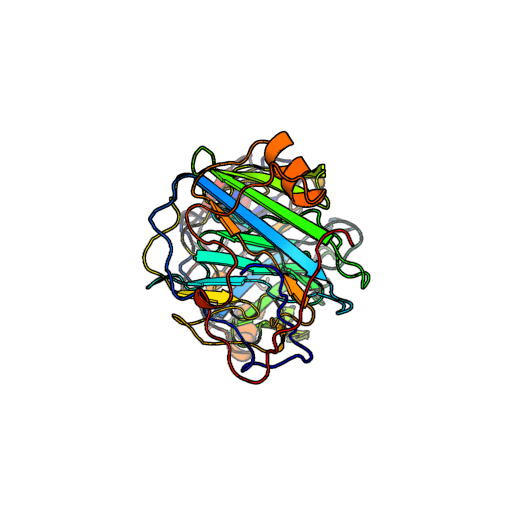22.111 32.234 -41.660 1.00 8.41 383 ASP A O 1
ATOM 1296 N N . ARG A 1 160 ? -21.129 30.305 -42.208 1.00 6.13 384 ARG A N 1
ATOM 1297 C CA . ARG A 1 160 ? -22.169 29.911 -43.146 1.00 5.77 384 ARG A CA 1
ATOM 1298 C C . ARG A 1 160 ? -22.104 28.406 -43.282 1.00 6.70 384 ARG A C 1
ATOM 1299 O O . ARG A 1 160 ? -21.172 27.763 -42.795 1.00 6.12 384 ARG A O 1
ATOM 1307 N N . LYS A 1 161 ? -23.091 27.841 -43.961 1.00 6.31 385 LYS A N 1
ATOM 1308 C CA . LYS A 1 161 ? -23.001 26.441 -44.355 1.00 8.34 385 LYS A CA 1
ATOM 1309 C C . LYS A 1 161 ? -22.147 26.311 -45.607 1.00 7.24 385 LYS A C 1
ATOM 1310 O O . LYS A 1 161 ? -22.391 26.984 -46.615 1.00 8.25 385 LYS A O 1
ATOM 1316 N N . LEU A 1 162 ? -21.147 25.439 -45.550 1.00 6.45 386 LEU A N 1
ATOM 1317 C CA . LEU A 1 162 ? -20.462 25.030 -46.764 1.00 7.71 386 LEU A CA 1
ATOM 1318 C C . LEU A 1 162 ? -21.351 24.098 -47.585 1.00 7.20 386 LEU A C 1
ATOM 1319 O O . LEU A 1 162 ? -22.208 23.385 -47.055 1.00 8.22 386 LEU A O 1
ATOM 1324 N N . THR A 1 163 ? -21.119 24.090 -48.893 1.00 7.49 387 THR A N 1
ATOM 1325 C CA . THR A 1 163 ? -21.821 23.167 -49.758 1.00 7.53 387 THR A CA 1
ATOM 1326 C C . THR A 1 163 ? -21.162 21.793 -49.709 1.00 8.90 387 THR A C 1
ATOM 1327 O O . THR A 1 163 ? -20.003 21.656 -49.314 1.00 7.22 387 THR A O 1
ATOM 1331 N N . PRO A 1 164 ? -21.869 20.750 -50.142 1.00 7.93 388 PRO A N 1
ATOM 1332 C CA . PRO A 1 164 ? -21.230 19.427 -50.211 1.00 8.99 388 PRO A CA 1
ATOM 1333 C C . PRO A 1 164 ? -19.972 19.427 -51.061 1.00 9.64 388 PRO A C 1
ATOM 1334 O O . PRO A 1 164 ? -18.990 18.755 -50.716 1.00 8.96 388 PRO A O 1
ATOM 1338 N N . GLY A 1 165 ? -19.957 20.196 -52.152 1.00 8.81 389 GLY A N 1
ATOM 1339 C CA . GLY A 1 165 ? -18.764 20.260 -52.981 1.00 6.75 389 GLY A CA 1
ATOM 1340 C C . GLY A 1 165 ? -17.593 20.929 -52.288 1.00 7.36 389 GLY A C 1
ATOM 1341 O O . GLY A 1 165 ? -16.439 20.521 -52.466 1.00 7.98 389 GLY A O 1
ATOM 1342 N N . GLU A 1 166 ? -17.866 21.969 -51.492 1.00 7.55 390 GLU A N 1
ATOM 1343 C CA . GLU A 1 166 ? -16.813 22.616 -50.720 1.00 7.74 390 GLU A CA 1
ATOM 1344 C C . GLU A 1 166 ? -16.253 21.663 -49.674 1.00 6.30 390 GLU A C 1
ATOM 1345 O O . GLU A 1 166 ? -15.036 21.614 -49.456 1.00 7.77 390 GLU A O 1
ATOM 1351 N N . VAL A 1 167 ? -17.121 20.885 -49.027 1.00 6.53 391 VAL A N 1
ATOM 1352 C CA . VAL A 1 167 ? -16.632 19.889 -48.074 1.00 6.15 391 VAL A CA 1
ATOM 1353 C C . VAL A 1 167 ? -15.790 18.839 -48.790 1.00 7.59 391 VAL A C 1
ATOM 1354 O O . VAL A 1 167 ? -14.731 18.423 -48.298 1.00 7.75 391 VAL A O 1
ATOM 1358 N N . TYR A 1 168 ? -16.259 18.369 -49.945 1.00 7.52 392 TYR A N 1
ATOM 1359 C CA . TYR A 1 168 ? -15.491 17.408 -50.728 1.00 8.62 392 TYR A CA 1
ATOM 1360 C C . TYR A 1 168 ? -14.089 17.932 -51.020 1.00 7.48 392 TYR A C 1
ATOM 1361 O O . TYR A 1 168 ? -13.104 17.192 -50.929 1.00 6.58 392 TYR A O 1
ATOM 1370 N N . ASN A 1 169 ? -13.981 19.218 -51.357 1.00 7.66 393 ASN A N 1
ATOM 1371 C CA . ASN A 1 169 ? -12.682 19.803 -51.680 1.00 10.55 393 ASN A CA 1
ATOM 1372 C C . ASN A 1 169 ? -11.764 19.826 -50.468 1.00 9.62 393 ASN A C 1
ATOM 1373 O O . ASN A 1 169 ? -10.556 19.610 -50.597 1.00 10.65 393 ASN A O 1
ATOM 1378 N N . LEU A 1 170 ? -12.309 20.098 -49.281 1.00 8.41 394 LEU A N 1
ATOM 1379 C CA . LEU A 1 170 ? -11.508 20.019 -48.061 1.00 8.44 394 LEU A CA 1
ATOM 1380 C C . LEU A 1 170 ? -10.997 18.602 -47.840 1.00 8.82 394 LEU A C 1
ATOM 1381 O O . LEU A 1 170 ? -9.803 18.388 -47.599 1.00 8.42 394 LEU A O 1
ATOM 1386 N N . ALA A 1 171 ? -11.897 17.616 -47.920 1.00 6.91 395 ALA A N 1
ATOM 1387 C CA . ALA A 1 171 ? -11.577 16.244 -47.559 1.00 6.00 395 ALA A CA 1
ATOM 1388 C C . ALA A 1 171 ? -10.624 15.583 -48.540 1.00 9.05 395 ALA A C 1
ATOM 1389 O O . ALA A 1 171 ? -10.007 14.575 -48.191 1.00 11.05 395 ALA A O 1
ATOM 1391 N N . THR A 1 172 ? -10.518 16.110 -49.762 1.00 7.91 396 THR A N 1
ATOM 1392 C CA . THR A 1 172 ? -9.613 15.589 -50.775 1.00 9.46 396 THR A CA 1
ATOM 1393 C C . THR A 1 172 ? -8.396 16.487 -50.985 1.00 11.36 396 THR A C 1
ATOM 1394 O O . THR A 1 172 ? -7.613 16.248 -51.914 1.00 12.05 396 THR A O 1
ATOM 1398 N N . CYS A 1 173 ? -8.230 17.524 -50.164 1.00 10.51 397 CYS A N 1
ATOM 1399 C CA . CYS A 1 173 ? -7.087 18.436 -50.249 1.00 15.00 397 CYS A CA 1
ATOM 1400 C C . CYS A 1 173 ? -6.960 19.068 -51.628 1.00 17.78 397 CYS A C 1
ATOM 1401 O O . CYS A 1 173 ? -5.856 19.229 -52.159 1.00 16.43 397 CYS A O 1
ATOM 1404 N N . SER A 1 174 ? -8.095 19.434 -52.204 1.00 11.03 398 SER A N 1
ATOM 1405 C CA . SER A 1 174 ? -8.109 20.117 -53.484 1.00 12.00 398 SER A CA 1
ATOM 1406 C C . SER A 1 174 ? -7.437 21.478 -53.363 1.00 16.95 398 SER A C 1
ATOM 1407 O O . SER A 1 174 ? -7.435 22.104 -52.299 1.00 15.08 398 SER A O 1
ATOM 1410 N N . THR A 1 175 ? -6.843 21.932 -54.469 1.00 17.02 399 THR A N 1
ATOM 1411 C CA . THR A 1 175 ? -6.346 23.301 -54.509 1.00 21.33 399 THR A CA 1
ATOM 1412 C C . THR A 1 175 ? -7.475 24.317 -54.402 1.00 19.90 399 THR A C 1
ATOM 1413 O O . THR A 1 175 ? -7.208 25.495 -54.145 1.00 23.07 399 THR A O 1
ATOM 1417 N N . LYS A 1 176 ? -8.719 23.892 -54.594 1.00 18.89 400 LYS A N 1
ATOM 1418 C CA . LYS A 1 176 ? -9.859 24.782 -54.453 1.00 18.24 400 LYS A CA 1
ATOM 1419 C C . LYS A 1 176 ? -10.340 24.893 -53.011 1.00 12.13 400 LYS A C 1
ATOM 1420 O O . LYS A 1 176 ? -11.227 25.707 -52.735 1.00 18.63 400 LYS A O 1
ATOM 1426 N N . ALA A 1 177 ? -9.773 24.112 -52.092 1.00 14.51 401 ALA A N 1
ATOM 1427 C CA . ALA A 1 177 ? -10.280 24.070 -50.726 1.00 12.66 401 ALA A CA 1
ATOM 1428 C C . ALA A 1 177 ? -10.178 25.435 -50.060 1.00 15.43 401 ALA A C 1
ATOM 1429 O O . ALA A 1 177 ? -9.194 26.162 -50.231 1.00 13.97 401 ALA A O 1
ATOM 1431 N N . LEU A 1 178 ? -11.201 25.769 -49.278 1.00 11.19 402 LEU A N 1
ATOM 1432 C CA . LEU A 1 178 ? -11.264 27.052 -48.603 1.00 13.27 402 LEU A CA 1
ATOM 1433 C C . LEU A 1 178 ? -10.626 26.961 -47.224 1.00 10.69 402 LEU A C 1
ATOM 1434 O O . LEU A 1 178 ? -10.460 25.885 -46.660 1.00 11.97 402 LEU A O 1
ATOM 1439 N N A SER A 1 179 ? -10.236 28.118 -46.701 0.54 13.39 403 SER A N 1
ATOM 1440 N N B SER A 1 179 ? -10.258 28.123 -46.689 0.46 13.29 403 SER A N 1
ATOM 1441 C CA A SER A 1 179 ? -9.939 28.273 -45.287 0.54 13.20 403 SER A CA 1
ATOM 1442 C CA B SER A 1 179 ? -9.927 28.266 -45.280 0.46 13.24 403 SER A CA 1
ATOM 1443 C C A SER A 1 179 ? -11.115 28.965 -44.609 0.54 7.73 403 SER A C 1
ATOM 1444 C C B SER A 1 179 ? -11.042 29.041 -44.587 0.46 9.82 403 SER A C 1
ATOM 1445 O O A SER A 1 179 ? -11.900 29.671 -45.244 0.54 10.11 403 SER A O 1
ATOM 1446 O O B SER A 1 179 ? -11.717 29.873 -45.200 0.46 8.85 403 SER A O 1
ATOM 1451 N N . GLY A 1 180 ? -11.227 28.762 -43.299 1.00 9.11 404 GLY A N 1
ATOM 1452 C CA . GLY A 1 180 ? -12.323 29.376 -42.568 1.00 9.82 404 GLY A CA 1
ATOM 1453 C C . GLY A 1 180 ? -12.244 30.892 -42.598 1.00 9.72 404 GLY A C 1
ATOM 1454 O O . GLY A 1 180 ? -11.175 31.486 -42.433 1.00 9.52 404 GLY A O 1
ATOM 1455 N N . ASN A 1 181 ? -13.400 31.532 -42.804 1.00 9.06 405 ASN A N 1
ATOM 1456 C CA . ASN A 1 181 ? -13.430 32.986 -42.749 1.00 9.62 405 ASN A CA 1
ATOM 1457 C C . ASN A 1 181 ? -13.570 33.520 -41.331 1.00 6.87 405 ASN A C 1
ATOM 1458 O O . ASN A 1 181 ? -13.372 34.723 -41.120 1.00 14.81 405 ASN A O 1
ATOM 1463 N N . VAL A 1 182 ? -13.896 32.666 -40.356 1.00 6.91 406 VAL A N 1
ATOM 1464 C CA . VAL A 1 182 ? -13.954 33.061 -38.952 1.00 9.12 406 VAL A CA 1
ATOM 1465 C C . VAL A 1 182 ? -12.710 32.558 -38.228 1.00 9.32 406 VAL A C 1
ATOM 1466 O O . VAL A 1 182 ? -11.945 33.350 -37.664 1.00 11.88 406 VAL A O 1
ATOM 1470 N N . ILE A 1 183 ? -12.488 31.243 -38.231 1.00 9.55 407 ILE A N 1
ATOM 1471 C CA . ILE A 1 183 ? -11.265 30.652 -37.697 1.00 9.21 407 ILE A CA 1
ATOM 1472 C C . ILE A 1 183 ? -10.562 29.924 -38.830 1.00 9.91 407 ILE A C 1
ATOM 1473 O O . ILE A 1 183 ? -11.168 29.078 -39.494 1.00 8.24 407 ILE A O 1
ATOM 1478 N N . ALA A 1 184 ? -9.285 30.230 -39.035 1.00 9.76 408 ALA A N 1
ATOM 1479 C CA . ALA A 1 184 ? -8.471 29.567 -40.043 1.00 10.19 408 ALA A CA 1
ATOM 1480 C C . ALA A 1 184 ? -7.244 28.964 -39.370 1.00 11.31 408 ALA A C 1
ATOM 1481 O O . ALA A 1 184 ? -6.742 29.491 -38.379 1.00 12.84 408 ALA A O 1
ATOM 1483 N N . TRP A 1 185 ? -6.780 27.843 -39.904 1.00 11.27 409 TRP A N 1
ATOM 1484 C CA . TRP A 1 185 ? -5.675 27.097 -39.313 1.00 12.39 409 TRP A CA 1
ATOM 1485 C C . TRP A 1 185 ? -4.351 27.740 -39.700 1.00 14.56 409 TRP A C 1
ATOM 1486 O O . TRP A 1 185 ? -3.946 27.715 -40.870 1.00 16.21 409 TRP A O 1
ATOM 1497 N N . ALA A 1 186 ? -3.668 28.296 -38.711 1.00 11.83 410 ALA A N 1
ATOM 1498 C CA . ALA A 1 186 ? -2.342 28.863 -38.890 1.00 16.35 410 ALA A CA 1
ATOM 1499 C C . ALA A 1 186 ? -1.655 28.857 -37.537 1.00 14.41 410 ALA A C 1
ATOM 1500 O O . ALA A 1 186 ? -2.304 29.013 -36.500 1.00 13.12 410 ALA A O 1
ATOM 1502 N N . GLU A 1 187 ? -0.333 28.656 -37.552 1.00 15.01 411 GLU A N 1
ATOM 1503 C CA . GLU A 1 187 ? 0.404 28.584 -36.295 1.00 16.31 411 GLU A CA 1
ATOM 1504 C C . GLU A 1 187 ? 0.235 29.857 -35.478 1.00 14.43 411 GLU A C 1
ATOM 1505 O O . GLU A 1 187 ? 0.117 29.801 -34.252 1.00 16.74 411 GLU A O 1
ATOM 1511 N N . SER A 1 188 ? 0.219 31.015 -36.137 1.00 15.66 412 SER A N 1
ATOM 1512 C CA . SER A 1 188 ? 0.102 32.272 -35.412 1.00 19.01 412 SER A CA 1
ATOM 1513 C C . SER A 1 188 ? -1.314 32.553 -34.929 1.00 19.99 412 SER A C 1
ATOM 1514 O O . SER A 1 188 ? -1.528 33.567 -34.253 1.00 20.98 412 SER A O 1
ATOM 1517 N N . HIS A 1 189 ? -2.282 31.699 -35.257 1.00 14.49 413 HIS A N 1
ATOM 1518 C CA . HIS A 1 189 ? -3.660 31.894 -34.836 1.00 13.98 413 HIS A CA 1
ATOM 1519 C C . HIS A 1 189 ? -3.994 31.165 -33.542 1.00 17.66 413 HIS A C 1
ATOM 1520 O O . HIS A 1 189 ? -5.136 31.256 -33.078 1.00 15.40 413 HIS A O 1
ATOM 1527 N N . ILE A 1 190 ? -3.037 30.453 -32.942 1.00 12.26 414 ILE A N 1
ATOM 1528 C CA . ILE A 1 190 ? -3.301 29.665 -31.746 1.00 12.95 414 ILE A CA 1
ATOM 1529 C C . ILE A 1 190 ? -2.159 29.825 -30.754 1.00 15.82 414 ILE A C 1
ATOM 1530 O O . ILE A 1 190 ? -1.044 30.223 -31.105 1.00 17.83 414 ILE A O 1
ATOM 1535 N N . GLU A 1 191 ? -2.471 29.511 -29.496 1.00 12.39 415 GLU A N 1
ATOM 1536 C CA . GLU A 1 191 ? -1.510 29.415 -28.407 1.00 10.53 415 GLU A CA 1
ATOM 1537 C C . GLU A 1 191 ? -1.583 27.997 -27.859 1.00 12.51 415 GLU A C 1
ATOM 1538 O O . GLU A 1 191 ? -2.675 27.452 -27.687 1.00 12.90 415 GLU A O 1
ATOM 1544 N N . ILE A 1 192 ? -0.427 27.396 -27.571 1.00 11.96 416 ILE A N 1
ATOM 1545 C CA . ILE A 1 192 ? -0.387 26.007 -27.119 1.00 11.01 416 ILE A CA 1
ATOM 1546 C C . ILE A 1 192 ? 0.151 25.930 -25.695 1.00 9.48 416 ILE A C 1
ATOM 1547 O O . ILE A 1 192 ? 0.992 26.732 -25.278 1.00 11.58 416 ILE A O 1
ATOM 1552 N N . TYR A 1 193 ? -0.357 24.952 -24.948 1.00 10.07 417 TYR A N 1
ATOM 1553 C CA . TYR A 1 193 ? -0.160 24.886 -23.509 1.00 9.63 417 TYR A CA 1
ATOM 1554 C C . TYR A 1 193 ? 0.028 23.453 -23.040 1.00 9.63 417 TYR A C 1
ATOM 1555 O O . TYR A 1 193 ? -0.603 22.525 -23.549 1.00 12.44 417 TYR A O 1
ATOM 1564 N N . GLY A 1 194 ? 0.885 23.293 -22.038 1.00 10.62 418 GLY A N 1
ATOM 1565 C CA . GLY A 1 194 ? 0.843 22.132 -21.173 1.00 10.73 418 GLY A CA 1
ATOM 1566 C C . GLY A 1 194 ? 1.517 20.879 -21.675 1.00 15.66 418 GLY A C 1
ATOM 1567 O O . GLY A 1 194 ? 1.583 19.897 -20.922 1.00 19.82 418 GLY A O 1
ATOM 1568 N N . GLY A 1 195 ? 2.027 20.863 -22.902 1.00 13.02 419 GLY A N 1
ATOM 1569 C CA . GLY A 1 195 ? 2.577 19.640 -23.445 1.00 11.78 419 GLY A CA 1
ATOM 1570 C C . GLY A 1 195 ? 2.067 19.279 -24.824 1.00 10.93 419 GLY A C 1
ATOM 1571 O O . GLY A 1 195 ? 2.622 18.391 -25.475 1.00 17.25 419 GLY A O 1
ATOM 1572 N N . ALA A 1 196 ? 1.003 19.935 -25.275 1.00 11.08 420 ALA A N 1
ATOM 1573 C CA . ALA A 1 196 ? 0.587 19.763 -26.661 1.00 15.34 420 ALA A CA 1
ATOM 1574 C C . ALA A 1 196 ? 1.721 20.223 -27.566 1.00 16.94 420 ALA A C 1
ATOM 1575 O O . ALA A 1 196 ? 2.395 21.220 -27.280 1.00 14.08 420 ALA A O 1
ATOM 1577 N N . THR A 1 197 ? 1.966 19.477 -28.644 1.00 11.06 421 THR A N 1
ATOM 1578 C CA A THR A 1 197 ? 3.120 19.742 -29.490 0.53 10.55 421 THR A CA 1
ATOM 1579 C CA B THR A 1 197 ? 3.131 19.692 -29.494 0.47 12.18 421 THR A CA 1
ATOM 1580 C C . THR A 1 197 ? 2.704 19.876 -30.946 1.00 11.51 421 THR A C 1
ATOM 1581 O O . THR A 1 197 ? 1.714 19.295 -31.387 1.00 13.39 421 THR A O 1
ATOM 1588 N N . LYS A 1 198 ? 3.482 20.674 -31.680 1.00 13.83 422 LYS A N 1
ATOM 1589 C CA . LYS A 1 198 ? 3.262 20.949 -33.096 1.00 12.83 422 LYS A CA 1
ATOM 1590 C C . LYS A 1 198 ? 4.222 20.127 -33.946 1.00 12.96 422 LYS A C 1
ATOM 1591 O O . LYS A 1 198 ? 5.421 20.057 -33.649 1.00 15.39 422 LYS A O 1
ATOM 1597 N N . TRP A 1 199 ? 3.691 19.528 -35.013 1.00 13.16 423 TRP A N 1
ATOM 1598 C CA . TRP A 1 199 ? 4.476 18.768 -35.974 1.00 14.65 423 TRP A CA 1
ATOM 1599 C C . TRP A 1 199 ? 4.027 19.118 -37.383 1.00 16.37 423 TRP A C 1
ATOM 1600 O O . TRP A 1 199 ? 2.896 19.549 -37.605 1.00 15.58 423 TRP A O 1
ATOM 1611 N N . THR A 1 200 ? 4.919 18.919 -38.347 1.00 16.00 424 THR A N 1
ATOM 1612 C CA . THR A 1 200 ? 4.522 19.125 -39.731 1.00 20.27 424 THR A CA 1
ATOM 1613 C C . THR A 1 200 ? 3.386 18.176 -40.079 1.00 15.80 424 THR A C 1
ATOM 1614 O O . THR A 1 200 ? 3.266 17.078 -39.526 1.00 19.95 424 THR A O 1
ATOM 1618 N N . PHE A 1 201 ? 2.527 18.624 -40.988 1.00 15.60 425 PHE A N 1
ATOM 1619 C CA . PHE A 1 201 ? 1.402 17.830 -41.451 1.00 19.80 425 PHE A CA 1
ATOM 1620 C C . PHE A 1 201 ? 1.234 18.106 -42.934 1.00 20.43 425 PHE A C 1
ATOM 1621 O O . PHE A 1 201 ? 1.144 19.269 -43.340 1.00 21.46 425 PHE A O 1
ATOM 1629 N N . GLU A 1 202 ? 1.220 17.048 -43.735 1.00 21.23 426 GLU A N 1
ATOM 1630 C CA . GLU A 1 202 ? 0.912 17.137 -45.165 1.00 25.28 426 GLU A CA 1
ATOM 1631 C C . GLU A 1 202 ? -0.414 16.419 -45.387 1.00 23.55 426 GLU A C 1
ATOM 1632 O O . GLU A 1 202 ? -0.469 15.186 -45.421 1.00 26.30 426 GLU A O 1
ATOM 1634 N N . ALA A 1 203 ? -1.484 17.193 -45.537 1.00 25.34 427 ALA A N 1
ATOM 1635 C CA . ALA A 1 203 ? -2.813 16.615 -45.665 1.00 24.84 427 ALA A CA 1
ATOM 1636 C C . ALA A 1 203 ? -2.920 15.803 -46.952 1.00 27.92 427 ALA A C 1
ATOM 1637 O O . ALA A 1 203 ? -2.347 16.166 -47.981 1.00 21.66 427 ALA A O 1
ATOM 1639 N N . CYS A 1 204 ? -3.670 14.701 -46.880 1.00 27.78 428 CYS A N 1
ATOM 1640 C CA . CYS A 1 204 ? -3.894 13.775 -47.993 1.00 28.56 428 CYS A CA 1
ATOM 1641 C C . CYS A 1 204 ? -2.603 13.153 -48.516 1.00 38.44 428 CYS A C 1
ATOM 1642 O O . CYS A 1 204 ? -2.566 12.665 -49.649 1.00 38.11 428 CYS A O 1
ATOM 1645 N N . ARG A 1 205 ? -1.542 13.154 -47.717 1.00 42.88 429 ARG A N 1
ATOM 1646 C CA . ARG A 1 205 ? -0.274 12.568 -48.135 1.00 56.83 429 ARG A CA 1
ATOM 1647 C C . ARG A 1 205 ? 0.184 11.519 -47.132 1.00 63.98 429 ARG A C 1
ATOM 1648 O O . ARG A 1 205 ? 1.324 11.547 -46.669 1.00 68.90 429 ARG A O 1
ATOM 1650 N N . GLY B 1 1 ? -55.880 16.467 -0.216 1.00 42.23 225 GLY B N 1
ATOM 1651 C CA . GLY B 1 1 ? -56.468 15.702 -1.298 1.00 43.51 225 GLY B CA 1
ATOM 1652 C C . GLY B 1 1 ? -55.487 14.708 -1.884 1.00 39.62 225 GLY B C 1
ATOM 1653 O O . GLY B 1 1 ? -55.351 14.595 -3.098 1.00 42.61 225 GLY B O 1
ATOM 1654 N N . ASP B 1 2 ? -54.815 13.973 -1.000 1.00 28.72 226 ASP B N 1
ATOM 1655 C CA . ASP B 1 2 ? -53.756 13.058 -1.379 1.00 29.31 226 ASP B CA 1
ATOM 1656 C C . ASP B 1 2 ? -54.153 11.594 -1.275 1.00 15.89 226 ASP B C 1
ATOM 1657 O O . ASP B 1 2 ? -53.367 10.737 -1.676 1.00 16.19 226 ASP B O 1
ATOM 1662 N N . LYS B 1 3 ? -55.333 11.276 -0.738 1.00 17.60 227 LYS B N 1
ATOM 1663 C CA . LYS B 1 3 ? -55.697 9.877 -0.508 1.00 14.46 227 LYS B CA 1
ATOM 1664 C C . LYS B 1 3 ? -56.394 9.288 -1.734 1.00 9.68 227 LYS B C 1
ATOM 1665 O O . LYS B 1 3 ? -57.546 8.862 -1.698 1.00 12.99 227 LYS B O 1
ATOM 1671 N N . PHE B 1 4 ? -55.653 9.269 -2.840 1.00 11.00 228 PHE B N 1
ATOM 1672 C CA . PHE B 1 4 ? -56.191 8.761 -4.090 1.00 11.93 228 PHE B CA 1
ATOM 1673 C C . PHE B 1 4 ? -55.080 8.106 -4.893 1.00 8.06 228 PHE B C 1
ATOM 1674 O O . PHE B 1 4 ? -53.889 8.344 -4.673 1.00 8.18 228 PHE B O 1
ATOM 1682 N N . GLN B 1 5 ? -55.497 7.262 -5.825 1.00 10.34 229 GLN B N 1
ATOM 1683 C CA . GLN B 1 5 ? -54.607 6.626 -6.773 1.00 8.81 229 GLN B CA 1
ATOM 1684 C C . GLN B 1 5 ? -55.155 6.857 -8.174 1.00 8.07 229 GLN B C 1
ATOM 1685 O O . GLN B 1 5 ? -56.346 7.148 -8.370 1.00 8.41 229 GLN B O 1
ATOM 1691 N N . LEU B 1 6 ? -54.257 6.712 -9.147 1.00 7.81 230 LEU B N 1
ATOM 1692 C CA . LEU B 1 6 ? -54.582 6.736 -10.564 1.00 7.87 230 LEU B CA 1
ATOM 1693 C C . LEU B 1 6 ? -54.389 5.342 -11.127 1.00 11.30 230 LEU B C 1
ATOM 1694 O O . LEU B 1 6 ? -53.384 4.686 -10.840 1.00 10.76 230 LEU B O 1
ATOM 1699 N N . THR B 1 7 ? -55.337 4.897 -11.937 1.00 8.63 231 THR B N 1
ATOM 1700 C CA . THR B 1 7 ? -55.267 3.594 -12.577 1.00 9.57 231 THR B CA 1
ATOM 1701 C C . THR B 1 7 ? -55.131 3.769 -14.084 1.00 9.39 231 THR B C 1
ATOM 1702 O O . THR B 1 7 ? -55.880 4.532 -14.706 1.00 9.89 231 THR B O 1
ATOM 1706 N N . PHE B 1 8 ? -54.170 3.054 -14.650 1.00 8.93 232 PHE B N 1
ATOM 1707 C CA . PHE B 1 8 ? -53.925 3.000 -16.091 1.00 8.46 232 PHE B CA 1
ATOM 1708 C C . PHE B 1 8 ? -54.163 1.550 -16.493 1.00 9.63 232 PHE B C 1
ATOM 1709 O O . PHE B 1 8 ? -53.262 0.705 -16.345 1.00 10.98 232 PHE B O 1
ATOM 1717 N N . PRO B 1 9 ? -55.368 1.193 -16.964 1.00 11.19 233 PRO B N 1
ATOM 1718 C CA . PRO B 1 9 ? -55.728 -0.232 -17.063 1.00 17.63 233 PRO B CA 1
ATOM 1719 C C . PRO B 1 9 ? -55.188 -0.960 -18.284 1.00 14.59 233 PRO B C 1
ATOM 1720 O O . PRO B 1 9 ? -55.076 -2.195 -18.241 1.00 17.20 233 PRO B O 1
ATOM 1724 N N . LEU B 1 10 ? -54.849 -0.252 -19.355 1.00 11.68 234 LEU B N 1
ATOM 1725 C CA . LEU B 1 10 ? -54.440 -0.878 -20.607 1.00 11.71 234 LEU B CA 1
ATOM 1726 C C . LEU B 1 10 ? -53.417 0.017 -21.293 1.00 17.03 234 LEU B C 1
ATOM 1727 O O . LEU B 1 10 ? -53.392 1.230 -21.070 1.00 12.32 234 LEU B O 1
ATOM 1732 N N . ARG B 1 11 ? -52.571 -0.593 -22.128 1.00 15.00 235 ARG B N 1
ATOM 1733 C CA . ARG B 1 11 ? -51.567 0.159 -22.867 1.00 14.78 235 ARG B CA 1
ATOM 1734 C C . ARG B 1 11 ? -52.221 0.948 -23.994 1.00 9.91 235 ARG B C 1
ATOM 1735 O O . ARG B 1 11 ? -52.971 0.397 -24.810 1.00 14.60 235 ARG B O 1
ATOM 1743 N N . THR B 1 12 ? -51.922 2.243 -24.041 1.00 10.40 236 THR B N 1
ATOM 1744 C CA . THR B 1 12 ? -52.364 3.127 -25.109 1.00 12.06 236 THR B CA 1
ATOM 1745 C C . THR B 1 12 ? -51.253 4.130 -25.370 1.00 13.23 236 THR B C 1
ATOM 1746 O O . THR B 1 12 ? -50.276 4.214 -24.616 1.00 11.64 236 THR B O 1
ATOM 1750 N N . ASN B 1 13 ? -51.423 4.929 -26.423 1.00 10.78 237 ASN B N 1
ATOM 1751 C CA . ASN B 1 13 ? -50.531 6.055 -26.684 1.00 10.44 237 ASN B CA 1
ATOM 1752 C C . ASN B 1 13 ? -51.176 7.397 -26.351 1.00 10.91 237 ASN B C 1
ATOM 1753 O O . ASN B 1 13 ? -50.720 8.434 -26.838 1.00 12.82 237 ASN B O 1
ATOM 1758 N N . TYR B 1 14 ? -52.214 7.404 -25.508 1.00 10.19 238 TYR B N 1
ATOM 1759 C CA . TYR B 1 14 ? -52.953 8.628 -25.243 1.00 10.15 238 TYR B CA 1
ATOM 1760 C C . TYR B 1 14 ? -53.397 8.813 -23.796 1.00 10.79 238 TYR B C 1
ATOM 1761 O O . TYR B 1 14 ? -53.824 9.919 -23.452 1.00 13.86 238 TYR B O 1
ATOM 1770 N N . MET B 1 15 ? -53.325 7.798 -22.941 1.00 11.57 239 MET B N 1
ATOM 1771 C CA A MET B 1 15 ? -53.765 7.931 -21.561 0.48 9.62 239 MET B CA 1
ATOM 1772 C CA B MET B 1 15 ? -53.760 7.910 -21.548 0.52 10.10 239 MET B CA 1
ATOM 1773 C C . MET B 1 15 ? -52.592 8.387 -20.697 1.00 10.83 239 MET B C 1
ATOM 1774 O O . MET B 1 15 ? -51.563 7.716 -20.636 1.00 9.30 239 MET B O 1
ATOM 1783 N N . TYR B 1 16 ? -52.755 9.529 -20.029 1.00 7.70 240 TYR B N 1
ATOM 1784 C CA . TYR B 1 16 ? -51.681 10.062 -19.199 1.00 9.25 240 TYR B CA 1
ATOM 1785 C C . TYR B 1 16 ? -52.227 11.123 -18.255 1.00 9.11 240 TYR B C 1
ATOM 1786 O O . TYR B 1 16 ? -53.319 11.650 -18.446 1.00 9.95 240 TYR B O 1
ATOM 1795 N N . ALA B 1 17 ? -51.443 11.448 -17.237 1.00 7.75 241 ALA B N 1
ATOM 1796 C CA . ALA B 1 17 ? -51.702 12.619 -16.413 1.00 9.44 241 ALA B CA 1
ATOM 1797 C C . ALA B 1 17 ? -50.568 13.605 -16.626 1.00 10.54 241 ALA B C 1
ATOM 1798 O O . ALA B 1 17 ? -49.395 13.212 -16.658 1.00 11.34 241 ALA B O 1
ATOM 1800 N N . LYS B 1 18 ? -50.910 14.867 -16.833 1.00 10.57 242 LYS B N 1
ATOM 1801 C CA . LYS B 1 18 ? -49.918 15.926 -16.885 1.00 10.28 242 LYS B CA 1
ATOM 1802 C C . LYS B 1 18 ? -49.836 16.555 -15.504 1.00 9.82 242 LYS B C 1
ATOM 1803 O O . LYS B 1 18 ? -50.854 16.963 -14.936 1.00 10.75 242 LYS B O 1
ATOM 1809 N N . VAL B 1 19 ? -48.638 16.623 -14.954 1.00 9.13 243 VAL B N 1
ATOM 1810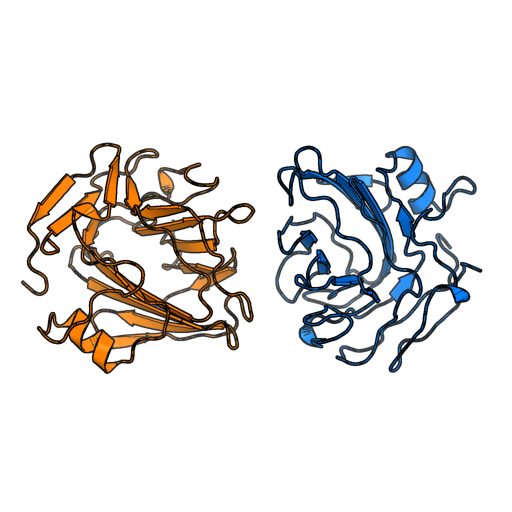 C CA . VAL B 1 19 ? -48.445 17.334 -13.704 1.00 10.70 243 VAL B CA 1
ATOM 1811 C C . VAL B 1 19 ? -48.439 18.816 -14.039 1.00 11.84 243 VAL B C 1
ATOM 1812 O O . VAL B 1 19 ? -47.787 19.247 -14.996 1.00 11.41 243 VAL B O 1
ATOM 1816 N N . LYS B 1 20 ? -49.233 19.592 -13.304 1.00 10.33 244 LYS B N 1
ATOM 1817 C CA . LYS B 1 20 ? -49.432 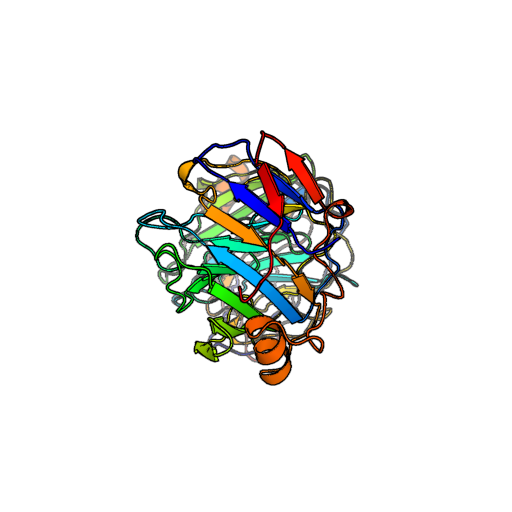20.985 -13.684 1.00 10.62 244 LYS B CA 1
ATOM 1818 C C . LYS B 1 20 ? -48.168 21.801 -13.493 1.00 13.47 244 LYS B C 1
ATOM 1819 O O . LYS B 1 20 ? -47.817 22.618 -14.353 1.00 16.44 244 LYS B O 1
ATOM 1825 N N A LYS B 1 21 ? -47.489 21.609 -12.369 0.54 13.35 245 LYS B N 1
ATOM 1826 N N B LYS B 1 21 ? -47.462 21.594 -12.385 0.46 12.80 245 LYS B N 1
ATOM 1827 C CA A LYS B 1 21 ? -46.213 22.248 -12.139 0.54 13.65 245 LYS B CA 1
ATOM 1828 C CA B LYS B 1 21 ? -46.233 22.320 -12.105 0.46 12.54 245 LYS B CA 1
ATOM 1829 C C A LYS B 1 21 ? -45.143 21.611 -13.016 0.54 10.34 245 LYS B C 1
ATOM 1830 C C B LYS B 1 21 ? -45.043 21.593 -12.720 0.46 13.91 245 LYS B C 1
ATOM 1831 O O A LYS B 1 21 ? -45.248 20.463 -13.456 0.54 14.98 245 LYS B O 1
ATOM 1832 O O B LYS B 1 21 ? -44.980 20.357 -12.710 0.46 8.00 245 LYS B O 1
ATOM 1843 N N . SER B 1 22 ? -44.106 22.376 -13.260 1.00 12.77 246 SER B N 1
ATOM 1844 C CA . SER B 1 22 ? -42.885 21.860 -13.848 1.00 11.04 246 SER B CA 1
ATOM 1845 C C . SER B 1 22 ? -41.820 21.776 -12.760 1.00 12.72 246 SER B C 1
ATOM 1846 O O . SER B 1 22 ? -42.083 22.028 -11.578 1.00 13.12 246 SER B O 1
ATOM 1849 N N . LEU B 1 23 ? -40.633 21.431 -13.153 1.00 8.89 247 LEU B N 1
ATOM 1850 C CA . LEU B 1 23 ? -39.520 21.268 -12.235 1.00 8.04 247 LEU B CA 1
ATOM 1851 C C . LEU B 1 23 ? -38.572 22.462 -12.316 1.00 9.28 247 LEU B C 1
ATOM 1852 O O . LEU B 1 23 ? -38.413 23.080 -13.383 1.00 9.42 247 LEU B O 1
ATOM 1857 N N . PRO B 1 24 ? -37.938 22.813 -11.203 1.00 7.58 248 PRO B N 1
ATOM 1858 C CA . PRO B 1 24 ? -36.859 23.795 -11.228 1.00 11.16 248 PRO B CA 1
ATOM 1859 C C . PRO B 1 24 ? -35.574 23.089 -11.644 1.00 8.28 248 PRO B C 1
ATOM 1860 O O . PRO B 1 24 ? -35.554 21.882 -11.881 1.00 8.85 248 PRO B O 1
ATOM 1864 N N . GLU B 1 25 ? -34.499 23.861 -11.746 1.00 8.17 249 GLU B N 1
ATOM 1865 C CA . GLU B 1 25 ? -33.192 23.265 -11.979 1.00 7.15 249 GLU B CA 1
ATOM 1866 C C . GLU B 1 25 ? -32.780 22.540 -10.710 1.00 13.17 249 GLU B C 1
ATOM 1867 O O . GLU B 1 25 ? -32.835 23.116 -9.620 1.00 14.45 249 GLU B O 1
ATOM 1873 N N . MET B 1 26 ? -32.432 21.261 -10.831 1.00 6.51 250 MET B N 1
ATOM 1874 C CA . MET B 1 26 ? -32.180 20.430 -9.651 1.00 7.86 250 MET B CA 1
ATOM 1875 C C . MET B 1 26 ? -30.788 19.809 -9.705 1.00 7.06 250 MET B C 1
ATOM 1876 O O . MET B 1 26 ? -30.502 18.964 -10.564 1.00 7.31 250 MET B O 1
ATOM 1881 N N . TYR B 1 27 ? -29.930 20.217 -8.767 1.00 5.88 251 TYR B N 1
ATOM 1882 C CA . TYR B 1 27 ? -28.624 19.595 -8.581 1.00 4.98 251 TYR B CA 1
ATOM 1883 C C . TYR B 1 27 ? -28.705 18.262 -7.858 1.00 4.88 251 TYR B C 1
ATOM 1884 O O . TYR B 1 27 ? -27.783 17.452 -7.980 1.00 6.60 251 TYR B O 1
ATOM 1893 N N . ALA B 1 28 ? -29.782 18.019 -7.119 1.00 5.24 252 ALA B N 1
ATOM 1894 C CA . ALA B 1 28 ? -30.065 16.715 -6.552 1.00 5.45 252 ALA B CA 1
ATOM 1895 C C . ALA B 1 28 ? -31.572 16.611 -6.431 1.00 4.58 252 ALA B C 1
ATOM 1896 O O . ALA B 1 28 ? -32.274 17.621 -6.403 1.00 6.66 252 ALA B O 1
ATOM 1898 N N . PHE B 1 29 ? -32.072 15.380 -6.364 1.00 5.73 253 PHE B N 1
ATOM 1899 C CA . PHE B 1 29 ? -33.505 15.198 -6.225 1.00 6.56 253 PHE B CA 1
ATOM 1900 C C . PHE B 1 29 ? -33.785 13.836 -5.630 1.00 5.57 253 PHE B C 1
ATOM 1901 O O . PHE B 1 29 ? -32.928 12.948 -5.602 1.00 6.19 253 PHE B O 1
ATOM 1909 N N . THR B 1 30 ? -35.027 13.691 -5.181 1.00 4.86 254 THR B N 1
ATOM 1910 C CA . THR B 1 30 ? -35.613 12.411 -4.808 1.00 4.31 254 THR B CA 1
ATOM 1911 C C . THR B 1 30 ? -36.969 12.321 -5.482 1.00 4.40 254 THR B C 1
ATOM 1912 O O . THR B 1 30 ? -37.736 13.286 -5.455 1.00 5.35 254 THR B O 1
ATOM 1916 N N . VAL B 1 31 ? -37.257 11.179 -6.096 1.00 4.94 255 VAL B N 1
ATOM 1917 C CA . VAL B 1 31 ? -38.587 10.890 -6.618 1.00 4.33 255 VAL B CA 1
ATOM 1918 C C . VAL B 1 31 ? -39.082 9.627 -5.933 1.00 5.80 255 VAL B C 1
ATOM 1919 O O . VAL B 1 31 ? -38.336 8.644 -5.830 1.00 6.59 255 VAL B O 1
ATOM 1923 N N . CYS B 1 32 ? -40.322 9.661 -5.437 1.00 5.67 256 CYS B N 1
ATOM 1924 C CA . CYS B 1 32 ? -40.924 8.500 -4.788 1.00 7.11 256 CYS B CA 1
ATOM 1925 C C . CYS B 1 32 ? -42.357 8.319 -5.274 1.00 4.41 256 CYS B C 1
ATOM 1926 O O . CYS B 1 32 ? -43.011 9.276 -5.708 1.00 6.37 256 CYS B O 1
ATOM 1929 N N . MET B 1 33 ? -42.844 7.083 -5.189 1.00 5.92 257 MET B N 1
ATOM 1930 C CA . MET B 1 33 ? -44.242 6.789 -5.465 1.00 5.42 257 MET B CA 1
ATOM 1931 C C . MET B 1 33 ? -44.591 5.408 -4.927 1.00 4.95 257 MET B C 1
ATOM 1932 O O . MET B 1 33 ? -43.722 4.554 -4.728 1.00 6.16 257 MET B O 1
ATOM 1937 N N . TRP B 1 34 ? -45.892 5.202 -4.716 1.00 5.23 258 TRP B N 1
ATOM 1938 C CA . TRP B 1 34 ? -46.476 3.883 -4.558 1.00 7.91 258 TRP B CA 1
ATOM 1939 C C . TRP B 1 34 ? -46.964 3.418 -5.922 1.00 8.88 258 TRP B C 1
ATOM 1940 O O . TRP B 1 34 ? -47.552 4.193 -6.681 1.00 5.72 258 TRP B O 1
ATOM 1951 N N . LEU B 1 35 ? -46.713 2.155 -6.241 1.00 6.27 259 LEU B N 1
ATOM 1952 C CA . LEU B 1 35 ? -47.204 1.618 -7.503 1.00 6.69 259 LEU B CA 1
ATOM 1953 C C . LEU B 1 35 ? -47.545 0.142 -7.351 1.00 8.85 259 LEU B C 1
ATOM 1954 O O . LEU B 1 35 ? -47.061 -0.551 -6.453 1.00 8.83 259 LEU B O 1
ATOM 1959 N N . LYS B 1 36 ? -48.408 -0.320 -8.248 1.00 7.24 260 LYS B N 1
ATOM 1960 C CA . LYS B 1 36 ? -48.893 -1.691 -8.251 1.00 7.86 260 LYS B CA 1
ATOM 1961 C C . LYS B 1 36 ? -49.154 -2.071 -9.694 1.00 10.68 260 LYS B C 1
ATOM 1962 O O . LYS B 1 36 ? -49.767 -1.297 -10.430 1.00 10.61 260 LYS B O 1
ATOM 1968 N N . SER B 1 37 ? -48.692 -3.244 -10.105 1.00 10.47 261 SER B N 1
ATOM 1969 C CA . SER B 1 37 ? -48.894 -3.647 -11.486 1.00 9.79 261 SER B CA 1
ATOM 1970 C C . SER B 1 37 ? -48.698 -5.148 -11.603 1.00 11.83 261 SER B C 1
ATOM 1971 O O . SER B 1 37 ? -47.825 -5.717 -10.939 1.00 13.77 261 SER B O 1
ATOM 1974 N N . SER B 1 38 ? -49.520 -5.779 -12.447 1.00 12.59 262 SER B N 1
ATOM 1975 C CA . SER B 1 38 ? -49.344 -7.171 -12.844 1.00 12.68 262 SER B CA 1
ATOM 1976 C C . SER B 1 38 ? -48.799 -7.299 -14.262 1.00 17.46 262 SER B C 1
ATOM 1977 O O . SER B 1 38 ? -48.703 -8.417 -14.780 1.00 21.87 262 SER B O 1
ATOM 1980 N N . ALA B 1 39 ? -48.452 -6.188 -14.904 1.00 12.62 263 ALA B N 1
ATOM 1981 C CA . ALA B 1 39 ? -48.031 -6.234 -16.294 1.00 13.51 263 ALA B CA 1
ATOM 1982 C C . ALA B 1 39 ? -46.678 -6.922 -16.417 1.00 12.70 263 ALA B C 1
ATOM 1983 O O . ALA B 1 39 ? -45.785 -6.735 -15.588 1.00 14.00 263 ALA B O 1
ATOM 1985 N N . THR B 1 40 ? -46.536 -7.732 -17.459 1.00 16.73 264 THR B N 1
ATOM 1986 C CA . THR B 1 40 ? -45.291 -8.399 -17.781 1.00 21.61 264 THR B CA 1
ATOM 1987 C C . THR B 1 40 ? -45.041 -8.235 -19.271 1.00 23.41 264 THR B C 1
ATOM 1988 O O . THR B 1 40 ? -45.991 -8.076 -20.042 1.00 27.11 264 THR B O 1
ATOM 1992 N N . PRO B 1 41 ? -43.771 -8.228 -19.706 1.00 24.45 265 PRO B N 1
ATOM 1993 C CA . PRO B 1 41 ? -42.555 -8.344 -18.891 1.00 24.17 265 PRO B CA 1
ATOM 1994 C C . PRO B 1 41 ? -42.191 -7.098 -18.075 1.00 23.91 265 PRO B C 1
ATOM 1995 O O . PRO B 1 41 ? -41.446 -7.218 -17.104 1.00 24.58 265 PRO B O 1
ATOM 1999 N N . GLY B 1 42 ? -42.695 -5.924 -18.463 1.00 18.13 266 GLY B N 1
ATOM 2000 C CA . GLY B 1 42 ? -42.394 -4.702 -17.755 1.00 20.86 266 GLY B CA 1
ATOM 2001 C C . GLY B 1 42 ? -43.643 -3.870 -17.532 1.00 12.99 266 GLY B C 1
ATOM 2002 O O . GLY B 1 42 ? -44.633 -3.989 -18.249 1.00 15.69 266 GLY B O 1
ATOM 2003 N N . VAL B 1 43 ? -43.572 -3.007 -16.515 1.00 13.66 267 VAL B N 1
ATOM 2004 C CA . VAL B 1 43 ? -44.729 -2.185 -16.170 1.00 10.58 267 VAL B CA 1
ATOM 2005 C C . VAL B 1 43 ? -44.871 -0.972 -17.067 1.00 12.24 267 VAL B C 1
ATOM 2006 O O . VAL B 1 43 ? -45.919 -0.323 -17.042 1.00 11.55 267 VAL B O 1
ATOM 2010 N N . GLY B 1 44 ? -43.854 -0.640 -17.853 1.00 8.06 268 GLY B N 1
ATOM 2011 C CA . GLY B 1 44 ? -43.916 0.567 -18.649 1.00 9.69 268 GLY B CA 1
ATOM 2012 C C . GLY B 1 44 ? -43.307 1.761 -17.951 1.00 6.93 268 GLY B C 1
ATOM 2013 O O . GLY B 1 44 ? -42.326 1.621 -17.214 1.00 9.95 268 GLY B O 1
ATOM 2014 N N . THR B 1 45 ? -43.874 2.944 -18.173 1.00 6.45 269 THR B N 1
ATOM 2015 C CA . THR B 1 45 ? -43.233 4.198 -17.777 1.00 5.80 269 THR B CA 1
ATOM 2016 C C . THR B 1 45 ? -44.073 4.915 -16.729 1.00 8.27 269 THR B C 1
ATOM 2017 O O . THR B 1 45 ? -45.034 5.620 -17.076 1.00 7.46 269 THR B O 1
ATOM 2021 N N . PRO B 1 46 ? -43.764 4.780 -15.438 1.00 7.34 270 PRO B N 1
ATOM 2022 C CA . PRO B 1 46 ? -44.562 5.525 -14.451 1.00 8.02 270 PRO B CA 1
ATOM 2023 C C . PRO B 1 46 ? -44.517 7.027 -14.647 1.00 6.76 270 PRO B C 1
ATOM 2024 O O . PRO B 1 46 ? -45.532 7.699 -14.436 1.00 7.00 270 PRO B O 1
ATOM 2028 N N . PHE B 1 47 ? -43.373 7.585 -15.035 1.00 7.21 271 PHE B N 1
ATOM 2029 C CA . PHE B 1 47 ? -43.322 9.015 -15.300 1.00 8.03 271 PHE B CA 1
ATOM 2030 C C . PHE B 1 47 ? -42.176 9.311 -16.248 1.00 6.53 271 PHE B C 1
ATOM 2031 O O . PHE B 1 47 ? -41.206 8.554 -16.350 1.00 7.39 271 PHE B O 1
ATOM 2039 N N . SER B 1 48 ? -42.304 10.440 -16.934 1.00 6.89 272 SER B N 1
ATOM 2040 C CA . SER B 1 48 ? -41.224 10.951 -17.756 1.00 6.68 272 SER B CA 1
ATOM 2041 C C . SER B 1 48 ? -41.262 12.473 -17.749 1.00 6.95 272 SER B C 1
ATOM 2042 O O . SER B 1 48 ? -42.308 13.093 -17.532 1.00 7.74 272 SER B O 1
ATOM 2045 N N . TYR B 1 49 ? -40.097 13.062 -17.979 1.00 7.76 273 TYR B N 1
ATOM 2046 C CA . TYR B 1 49 ? -39.922 14.505 -17.951 1.00 5.21 273 TYR B CA 1
ATOM 2047 C C . TYR B 1 49 ? -39.054 14.879 -19.134 1.00 7.27 273 TYR B C 1
ATOM 2048 O O . TYR B 1 49 ? -37.941 14.363 -19.273 1.00 7.51 273 TYR B O 1
ATOM 2057 N N . ALA B 1 50 ? -39.572 15.764 -19.981 1.00 8.31 274 ALA B N 1
ATOM 2058 C CA . ALA B 1 50 ? -38.922 16.192 -21.211 1.00 6.81 274 ALA B CA 1
ATOM 2059 C C . ALA B 1 50 ? -38.700 17.693 -21.159 1.00 8.56 274 ALA B C 1
ATOM 2060 O O . ALA B 1 50 ? -39.561 18.437 -20.673 1.00 8.36 274 ALA B O 1
ATOM 2062 N N . VAL B 1 51 ? -37.552 18.131 -21.661 1.00 8.87 275 VAL B N 1
ATOM 2063 C CA . VAL B 1 51 ? -37.248 19.551 -21.809 1.00 8.89 275 VAL B CA 1
ATOM 2064 C C . VAL B 1 51 ? -36.918 19.786 -23.270 1.00 8.97 275 VAL B C 1
ATOM 2065 O O . VAL B 1 51 ? -36.626 18.834 -24.012 1.00 9.25 275 VAL B O 1
ATOM 2069 N N . PRO B 1 52 ? -36.949 21.035 -23.728 1.00 12.66 276 PRO B N 1
ATOM 2070 C CA . PRO B 1 52 ? -36.543 21.307 -25.111 1.00 11.61 276 PRO B CA 1
ATOM 2071 C C . PRO B 1 52 ? -35.142 20.774 -25.367 1.00 12.92 276 PRO B C 1
ATOM 2072 O O . PRO B 1 52 ? -34.201 21.082 -24.641 1.00 15.65 276 PRO B O 1
ATOM 2076 N N . GLY B 1 53 ? -35.023 19.944 -26.390 1.00 15.34 277 GLY B N 1
ATOM 2077 C CA . GLY B 1 53 ? -33.751 19.374 -26.748 1.00 13.06 277 GLY B CA 1
ATOM 2078 C C . GLY B 1 53 ? -33.427 18.070 -26.064 1.00 14.11 277 GLY B C 1
ATOM 2079 O O . GLY B 1 53 ? -32.413 17.450 -26.409 1.00 11.41 277 GLY B O 1
ATOM 2080 N N . GLN B 1 54 ? -34.247 17.629 -25.100 1.00 10.30 278 GLN B N 1
ATOM 2081 C CA . GLN B 1 54 ? -33.999 16.341 -24.455 1.00 7.96 278 GLN B CA 1
ATOM 2082 C C . GLN B 1 54 ? -35.320 15.811 -23.905 1.00 8.83 278 GLN B C 1
ATOM 2083 O O . GLN B 1 54 ? -35.718 16.151 -22.784 1.00 9.65 278 GLN B O 1
ATOM 2089 N N . ALA B 1 55 ? -35.958 14.940 -24.673 1.00 7.68 279 ALA B N 1
ATOM 2090 C CA . ALA B 1 55 ? -37.210 14.358 -24.216 1.00 8.17 279 ALA B CA 1
ATOM 2091 C C . ALA B 1 55 ? -37.017 13.328 -23.119 1.00 8.54 279 ALA B C 1
ATOM 2092 O O . ALA B 1 55 ? -37.997 12.968 -22.462 1.00 8.57 279 ALA B O 1
ATOM 2094 N N . ASN B 1 56 ? -35.787 12.854 -22.913 1.00 7.34 280 ASN B N 1
ATOM 2095 C CA . ASN B 1 56 ? -35.484 11.888 -21.862 1.00 7.11 280 ASN B CA 1
ATOM 2096 C C . ASN B 1 56 ? -34.714 12.559 -20.735 1.00 7.32 280 ASN B C 1
ATOM 2097 O O . ASN B 1 56 ? -33.682 12.043 -20.285 1.00 9.18 280 ASN B O 1
ATOM 2102 N N . GLU B 1 57 ? -35.191 13.713 -20.271 1.00 7.72 281 GLU B N 1
ATOM 2103 C CA . GLU B 1 57 ? -34.425 14.431 -19.257 1.00 6.24 281 GLU B CA 1
ATOM 2104 C C . GLU B 1 57 ? -34.455 13.697 -17.921 1.00 6.51 281 GLU B C 1
ATOM 2105 O O . GLU B 1 57 ? -33.425 13.586 -17.246 1.00 8.47 281 GLU B O 1
ATOM 2111 N N . LEU B 1 58 ? -35.611 13.176 -17.526 1.00 5.85 282 LEU B N 1
ATOM 2112 C CA . LEU B 1 58 ? -35.719 12.327 -16.345 1.00 9.28 282 LEU B CA 1
ATOM 2113 C C . LEU B 1 58 ? -36.833 11.326 -16.612 1.00 9.49 282 LEU B C 1
ATOM 2114 O O . LEU B 1 58 ? -37.974 11.736 -16.845 1.00 9.70 282 LEU B O 1
ATOM 2119 N N . VAL B 1 59 ? -36.517 10.028 -16.595 1.00 7.19 283 VAL B N 1
ATOM 2120 C CA . VAL B 1 59 ? -37.459 8.985 -16.999 1.00 8.36 283 VAL B CA 1
ATOM 2121 C C . VAL B 1 59 ? -37.306 7.787 -16.078 1.00 7.64 283 VAL B C 1
ATOM 2122 O O . VAL B 1 59 ? -36.186 7.395 -15.739 1.00 8.68 283 VAL B O 1
ATOM 2126 N N . LEU B 1 60 ? -38.429 7.177 -15.707 1.00 5.99 284 LEU B N 1
ATOM 2127 C CA . LEU B 1 60 ? -38.432 5.877 -15.043 1.00 8.35 284 LEU B CA 1
ATOM 2128 C C . LEU B 1 60 ? -39.192 4.903 -15.936 1.00 9.99 284 LEU B C 1
ATOM 2129 O O . LEU B 1 60 ? -40.372 5.127 -16.241 1.00 8.20 284 LEU B O 1
ATOM 2134 N N . ILE B 1 61 ? -38.529 3.828 -16.368 1.00 7.59 285 ILE B N 1
ATOM 2135 C CA . ILE B 1 61 ? -39.131 2.962 -17.382 1.00 7.47 285 ILE B CA 1
ATOM 2136 C C . ILE B 1 61 ? -38.694 1.514 -17.194 1.00 10.29 285 ILE B C 1
ATOM 2137 O O . ILE B 1 61 ? -37.519 1.219 -16.979 1.00 8.79 285 ILE B O 1
ATOM 2142 N N . GLU B 1 62 ? -39.661 0.607 -17.320 1.00 9.85 286 GLU B N 1
ATOM 2143 C CA . GLU B 1 62 ? -39.410 -0.829 -17.353 1.00 8.95 286 GLU B CA 1
ATOM 2144 C C . GLU B 1 62 ? -40.054 -1.323 -18.643 1.00 9.46 286 GLU B C 1
ATOM 2145 O O . GLU B 1 62 ? -41.273 -1.503 -18.707 1.00 10.87 286 GLU B O 1
ATOM 2151 N N . TRP B 1 63 ? -39.236 -1.515 -19.670 1.00 12.76 287 TRP B N 1
ATOM 2152 C CA . TRP B 1 63 ? -39.715 -1.721 -21.032 1.00 12.39 287 TRP B CA 1
ATOM 2153 C C . TRP B 1 63 ? -39.054 -2.973 -21.577 1.00 19.32 287 TRP B C 1
ATOM 2154 O O . TRP B 1 63 ? -37.823 -3.051 -21.639 1.00 23.52 287 TRP B O 1
ATOM 2165 N N . GLY B 1 64 ? -39.868 -3.944 -21.958 1.00 24.51 288 GLY B N 1
ATOM 2166 C CA . GLY B 1 64 ? -39.348 -5.167 -22.513 1.00 35.08 288 GLY B CA 1
ATOM 2167 C C . GLY B 1 64 ? -38.676 -6.010 -21.444 1.00 38.39 288 GLY B C 1
ATOM 2168 O O . GLY B 1 64 ? -38.952 -5.905 -20.244 1.00 35.38 288 GLY B O 1
ATOM 2169 N N . ASN B 1 65 ? -37.766 -6.861 -21.909 1.00 34.67 289 ASN B N 1
ATOM 2170 C CA . ASN B 1 65 ? -37.023 -7.756 -21.029 1.00 34.42 289 ASN B CA 1
ATOM 2171 C C . ASN B 1 65 ? -35.747 -7.050 -20.572 1.00 34.68 289 ASN B C 1
ATOM 2172 O O . ASN B 1 65 ? -34.620 -7.381 -20.942 1.00 30.08 289 ASN B O 1
ATOM 2177 N N . ASN B 1 66 ? -35.968 -6.024 -19.759 1.00 30.02 290 ASN B N 1
ATOM 2178 C CA . ASN B 1 66 ? -34.921 -5.205 -19.180 1.00 25.47 290 ASN B CA 1
ATOM 2179 C C . ASN B 1 66 ? -35.383 -4.828 -17.784 1.00 20.13 290 ASN B C 1
ATOM 2180 O O . ASN B 1 66 ? -36.591 -4.699 -17.549 1.00 21.86 290 ASN B O 1
ATOM 2185 N N . PRO B 1 67 ? -34.462 -4.656 -16.842 1.00 17.97 291 PRO B N 1
ATOM 2186 C CA . PRO B 1 67 ? -34.861 -4.183 -15.520 1.00 22.29 291 PRO B CA 1
ATOM 2187 C C . PRO B 1 67 ? -35.416 -2.778 -15.643 1.00 14.94 291 PRO B C 1
ATOM 2188 O O . PRO B 1 67 ? -35.247 -2.101 -16.662 1.00 15.62 291 PRO B O 1
ATOM 2192 N N . MET B 1 68 ? -36.078 -2.335 -14.580 1.00 12.64 292 MET B N 1
ATOM 2193 C CA . MET B 1 68 ? -36.446 -0.934 -14.511 1.00 11.10 292 MET B CA 1
ATOM 2194 C C . MET B 1 68 ? -35.173 -0.103 -14.575 1.00 12.93 292 MET B C 1
ATOM 2195 O O . MET B 1 68 ? -34.141 -0.457 -13.989 1.00 12.05 292 MET B O 1
ATOM 2200 N N . GLU B 1 69 ? -35.239 0.980 -15.333 1.00 8.49 293 GLU B N 1
ATOM 2201 C CA . GLU B 1 69 ? -34.138 1.897 -15.522 1.00 9.13 293 GLU B CA 1
ATOM 2202 C C . GLU B 1 69 ? -34.587 3.301 -15.153 1.00 7.36 293 GLU B C 1
ATOM 2203 O O . GLU B 1 69 ? -35.759 3.664 -15.302 1.00 9.41 293 GLU B O 1
ATOM 2209 N N . ILE B 1 70 ? -33.654 4.084 -14.646 1.00 6.67 294 ILE B N 1
ATOM 2210 C CA . ILE B 1 70 ? -33.828 5.524 -14.586 1.00 9.52 294 ILE B CA 1
ATOM 2211 C C . ILE B 1 70 ? -32.958 6.123 -15.674 1.00 11.90 294 ILE B C 1
ATOM 2212 O O . ILE B 1 70 ? -31.816 5.692 -15.880 1.00 10.69 294 ILE B O 1
ATOM 2217 N N . LEU B 1 71 ? -33.515 7.069 -16.420 1.00 9.84 295 LEU B N 1
ATOM 2218 C CA . LEU B 1 71 ? -32.745 7.837 -17.386 1.00 7.34 295 LEU B CA 1
ATOM 2219 C C . LEU B 1 71 ? -32.651 9.265 -16.877 1.00 6.06 295 LEU B C 1
ATOM 2220 O O . LEU B 1 71 ? -33.650 9.828 -16.420 1.00 7.45 295 LEU B O 1
ATOM 2225 N N . ILE B 1 72 ? -31.443 9.827 -16.917 1.00 7.26 296 ILE B N 1
ATOM 2226 C CA . ILE B 1 72 ? -31.214 11.252 -16.696 1.00 8.47 296 ILE B CA 1
ATOM 2227 C C . ILE B 1 72 ? -30.408 11.755 -17.882 1.00 9.33 296 ILE B C 1
ATOM 2228 O O . ILE B 1 72 ? -29.342 11.213 -18.182 1.00 8.70 296 ILE B O 1
ATOM 2233 N N . ASN B 1 73 ? -30.921 12.775 -18.564 1.00 8.32 297 ASN B N 1
ATOM 2234 C CA . ASN B 1 73 ? -30.257 13.315 -19.746 1.00 8.28 297 ASN B CA 1
ATOM 2235 C C . ASN B 1 73 ? -29.926 12.201 -20.737 1.00 11.50 297 ASN B C 1
ATOM 2236 O O . ASN B 1 73 ? -28.854 12.171 -21.338 1.00 9.93 297 ASN B O 1
ATOM 2241 N N . ASP B 1 74 ? -30.859 11.264 -20.891 1.00 9.86 298 ASP B N 1
ATOM 2242 C CA . ASP B 1 74 ? -30.733 10.138 -21.814 1.00 9.32 298 ASP B CA 1
ATOM 2243 C C . ASP B 1 74 ? -29.570 9.219 -21.462 1.00 9.28 298 ASP B C 1
ATOM 2244 O O . ASP B 1 74 ? -29.038 8.515 -22.329 1.00 12.90 298 ASP B O 1
ATOM 2249 N N . LYS B 1 75 ? -29.162 9.201 -20.197 1.00 11.00 299 LYS B N 1
ATOM 2250 C CA . LYS B 1 75 ? -28.169 8.265 -19.694 1.00 9.65 299 LYS B CA 1
ATOM 2251 C C . LYS B 1 75 ? -28.862 7.285 -18.760 1.00 9.95 299 LYS B C 1
ATOM 2252 O O . LYS B 1 75 ? -29.739 7.676 -17.987 1.00 10.04 299 LYS B O 1
ATOM 2258 N N . VAL B 1 76 ? -28.439 6.025 -18.794 1.00 11.64 300 VAL B N 1
ATOM 2259 C CA . VAL B 1 76 ? -29.176 4.926 -18.189 1.00 9.10 300 VAL B CA 1
ATOM 2260 C C . VAL B 1 76 ? -28.470 4.449 -16.925 1.00 10.27 300 VAL B C 1
ATOM 2261 O O . VAL B 1 76 ? -27.238 4.308 -16.892 1.00 13.16 300 VAL B O 1
ATOM 2265 N N . ALA B 1 77 ? -29.263 4.163 -15.892 1.00 9.62 301 ALA B N 1
ATOM 2266 C CA . ALA B 1 77 ? -28.844 3.302 -14.793 1.00 9.21 301 ALA B CA 1
ATOM 2267 C C . ALA B 1 77 ? -29.912 2.244 -14.564 1.00 11.65 301 ALA B C 1
ATOM 2268 O O . ALA B 1 77 ? -31.102 2.559 -14.505 1.00 10.40 301 ALA B O 1
ATOM 2270 N N . LYS B 1 78 ? -29.486 0.989 -14.443 1.00 10.74 302 LYS B N 1
ATOM 2271 C CA . LYS B 1 78 ? -30.394 -0.107 -14.139 1.00 9.69 302 LYS B CA 1
ATOM 2272 C C . LYS B 1 78 ? -30.631 -0.184 -12.632 1.00 8.67 302 LYS B C 1
ATOM 2273 O O . LYS B 1 78 ? -29.684 -0.131 -11.836 1.00 10.93 302 LYS B O 1
ATOM 2279 N N . LEU B 1 79 ? -31.894 -0.330 -12.245 1.00 10.39 303 LEU B N 1
ATOM 2280 C CA . LEU B 1 79 ? -32.319 -0.304 -10.855 1.00 8.37 303 LEU B CA 1
ATOM 2281 C C . LEU B 1 79 ? -32.631 -1.708 -10.365 1.00 7.69 303 LEU B C 1
ATOM 2282 O O . LEU B 1 79 ? -32.959 -2.596 -11.160 1.00 11.76 303 LEU B O 1
ATOM 2287 N N . PRO B 1 80 ? -32.557 -1.945 -9.052 1.00 9.44 304 PRO B N 1
ATOM 2288 C CA . PRO B 1 80 ? -32.777 -3.295 -8.514 1.00 10.37 304 PRO B CA 1
ATOM 2289 C C . PRO B 1 80 ? -34.233 -3.660 -8.280 1.00 11.77 304 PRO B C 1
ATOM 2290 O O . PRO B 1 80 ? -34.502 -4.766 -7.798 1.00 13.73 304 PRO B O 1
ATOM 2294 N N . PHE B 1 81 ? -35.161 -2.776 -8.628 1.00 8.91 305 PHE B N 1
ATOM 2295 C CA . PHE B 1 81 ? -36.553 -2.951 -8.243 1.00 9.67 305 PHE B CA 1
ATOM 2296 C C . PHE B 1 81 ? -37.176 -4.161 -8.926 1.00 15.34 305 PHE B C 1
ATOM 2297 O O . PHE B 1 81 ? -36.957 -4.419 -10.115 1.00 14.19 305 PHE B O 1
ATOM 2305 N N . VAL B 1 82 ? -37.983 -4.886 -8.164 1.00 10.86 306 VAL B N 1
ATOM 2306 C CA . VAL B 1 82 ? -38.853 -5.937 -8.680 1.00 12.09 306 VAL B CA 1
ATOM 2307 C C . VAL B 1 82 ? -40.227 -5.629 -8.098 1.00 13.90 306 VAL B C 1
ATOM 2308 O O . VAL B 1 82 ? -40.485 -5.921 -6.926 1.00 13.45 306 VAL B O 1
ATOM 2312 N N . ILE B 1 83 ? -41.101 -5.013 -8.896 1.00 11.05 307 ILE B N 1
ATOM 2313 C CA . ILE B 1 83 ? -42.325 -4.433 -8.340 1.00 11.82 307 ILE B CA 1
ATOM 2314 C C . ILE B 1 83 ? -43.604 -4.823 -9.076 1.00 13.96 307 ILE B C 1
ATOM 2315 O O . ILE B 1 83 ? -44.675 -4.283 -8.773 1.00 15.57 307 ILE B O 1
ATOM 2320 N N . ASN B 1 84 ? -43.516 -5.743 -10.040 1.00 14.88 308 ASN B N 1
ATOM 2321 C CA . ASN B 1 84 ? -44.689 -6.095 -10.839 1.00 13.43 308 ASN B CA 1
ATOM 2322 C C . ASN B 1 84 ? -45.275 -7.445 -10.438 1.00 12.84 308 ASN B C 1
ATOM 2323 O O . ASN B 1 84 ? -45.531 -8.310 -11.287 1.00 17.49 308 ASN B O 1
ATOM 2328 N N . ASP B 1 85 ? -45.530 -7.618 -9.145 1.00 14.77 309 ASP B N 1
ATOM 2329 C CA . ASP B 1 85 ? -46.085 -8.853 -8.614 1.00 14.57 309 ASP B CA 1
ATOM 2330 C C . ASP B 1 85 ? -47.548 -8.720 -8.226 1.00 13.86 309 ASP B C 1
ATOM 2331 O O . ASP B 1 85 ? -48.090 -9.620 -7.580 1.00 17.92 309 ASP B O 1
ATOM 2336 N N . GLY B 1 86 ? -48.200 -7.621 -8.604 1.00 12.24 310 GLY B N 1
ATOM 2337 C CA . GLY B 1 86 ? -49.588 -7.408 -8.256 1.00 13.87 310 GLY B CA 1
ATOM 2338 C C . GLY B 1 86 ? -49.829 -6.908 -6.855 1.00 18.65 310 GLY B C 1
ATOM 2339 O O . GLY B 1 86 ? -50.985 -6.867 -6.418 1.00 17.18 310 GLY B O 1
ATOM 2340 N N . LYS B 1 87 ? -48.779 -6.524 -6.136 1.00 13.60 311 LYS B N 1
ATOM 2341 C CA . LYS B 1 87 ? -48.899 -5.970 -4.799 1.00 13.25 311 LYS B CA 1
ATOM 2342 C C . LYS B 1 87 ? -48.390 -4.537 -4.817 1.00 7.98 311 LYS B C 1
ATOM 2343 O O . LYS B 1 87 ? -47.603 -4.154 -5.683 1.00 11.82 311 LYS B O 1
ATOM 2349 N N . TRP B 1 88 ? -48.855 -3.749 -3.855 1.00 9.95 312 TRP B N 1
ATOM 2350 C CA . TRP B 1 88 ? -48.383 -2.376 -3.731 1.00 7.92 312 TRP B CA 1
ATOM 2351 C C . TRP B 1 88 ? -46.939 -2.367 -3.255 1.00 8.46 312 TRP B C 1
ATOM 2352 O O . TRP B 1 88 ? -46.563 -3.112 -2.347 1.00 10.18 312 TRP B O 1
ATOM 2363 N N . HIS B 1 89 ? -46.125 -1.530 -3.893 1.00 6.39 313 HIS B N 1
ATOM 2364 C CA . HIS B 1 89 ? -44.762 -1.282 -3.463 1.00 6.33 313 HIS B CA 1
ATOM 2365 C C . HIS B 1 89 ? -44.486 0.207 -3.465 1.00 6.34 313 HIS B C 1
ATOM 2366 O O . HIS B 1 89 ? -45.038 0.968 -4.259 1.00 7.97 313 HIS B O 1
ATOM 2373 N N . HIS B 1 90 ? -43.604 0.606 -2.564 1.00 6.44 314 HIS B N 1
ATOM 2374 C CA . HIS B 1 90 ? -43.102 1.967 -2.514 1.00 6.98 314 HIS B CA 1
ATOM 2375 C C . HIS B 1 90 ? -41.690 1.992 -3.075 1.00 7.62 314 HIS B C 1
ATOM 2376 O O . HIS B 1 90 ? -40.868 1.140 -2.732 1.00 8.61 314 HIS B O 1
ATOM 2383 N N . ILE B 1 91 ? -41.406 2.964 -3.933 1.00 5.79 315 ILE B N 1
ATOM 2384 C CA . ILE B 1 91 ? -40.069 3.118 -4.484 1.00 5.61 315 ILE B CA 1
ATOM 2385 C C . ILE B 1 91 ? -39.637 4.567 -4.375 1.00 6.82 315 ILE B C 1
ATOM 2386 O O . ILE B 1 91 ? -40.448 5.485 -4.520 1.00 6.23 315 ILE B O 1
ATOM 2391 N N . CYS B 1 92 ? -38.333 4.762 -4.147 1.00 5.15 316 CYS B N 1
ATOM 2392 C CA . CYS B 1 92 ? -37.683 6.064 -4.236 1.00 7.02 316 CYS B CA 1
ATOM 2393 C C . CYS B 1 92 ? -36.351 5.906 -4.948 1.00 4.81 316 CYS B C 1
ATOM 2394 O O . CYS B 1 92 ? -35.648 4.905 -4.779 1.00 6.43 316 CYS B O 1
ATOM 2397 N N . VAL B 1 93 ? -35.981 6.923 -5.710 1.00 5.85 317 VAL B N 1
ATOM 2398 C CA . VAL B 1 93 ? -34.618 7.072 -6.196 1.00 4.20 317 VAL B CA 1
ATOM 2399 C C . VAL B 1 93 ? -34.121 8.434 -5.745 1.00 4.38 317 VAL B C 1
ATOM 2400 O O . VAL B 1 93 ? -34.816 9.434 -5.931 1.00 5.89 317 VAL B O 1
ATOM 2404 N N . THR B 1 94 ? -32.948 8.466 -5.104 1.00 5.48 318 THR B N 1
ATOM 2405 C CA . THR B 1 94 ? -32.257 9.714 -4.779 1.00 6.76 318 THR B CA 1
ATOM 2406 C C . THR B 1 94 ? -31.045 9.850 -5.689 1.00 9.10 318 THR B C 1
ATOM 2407 O O . THR B 1 94 ? -30.394 8.853 -6.010 1.00 13.48 318 THR B O 1
ATOM 2411 N N . TRP B 1 95 ? -30.742 11.071 -6.130 1.00 6.61 319 TRP B N 1
ATOM 2412 C CA . TRP B 1 95 ? -29.617 11.259 -7.031 1.00 5.21 319 TRP B CA 1
ATOM 2413 C C . TRP B 1 95 ? -29.015 12.635 -6.829 1.00 5.46 319 TRP B C 1
ATOM 2414 O O . TRP B 1 95 ? -29.711 13.584 -6.461 1.00 5.94 319 TRP B O 1
ATOM 2425 N N . THR B 1 96 ? -27.723 12.732 -7.112 1.00 6.05 320 THR B N 1
ATOM 2426 C CA . THR B 1 96 ? -27.029 14.007 -7.109 1.00 5.64 320 THR B CA 1
ATOM 2427 C C . THR B 1 96 ? -26.109 14.134 -8.320 1.00 4.55 320 THR B C 1
ATOM 2428 O O . THR B 1 96 ? -25.452 13.167 -8.733 1.00 7.71 320 THR B O 1
ATOM 2432 N N . THR B 1 97 ? -26.059 15.358 -8.863 1.00 5.70 321 THR B N 1
ATOM 2433 C CA . THR B 1 97 ? -25.080 15.747 -9.882 1.00 6.68 321 THR B CA 1
ATOM 2434 C C . THR B 1 97 ? -23.648 15.449 -9.466 1.00 7.23 321 THR B C 1
ATOM 2435 O O . THR B 1 97 ? -22.781 15.258 -10.330 1.00 7.57 321 THR B O 1
ATOM 2439 N N . ARG B 1 98 ? -23.365 15.469 -8.164 1.00 5.71 322 ARG B N 1
ATOM 2440 C CA . ARG B 1 98 ? -22.009 15.259 -7.660 1.00 8.10 322 ARG B CA 1
ATOM 2441 C C . ARG B 1 98 ? -21.626 13.814 -7.913 1.00 7.03 322 ARG B C 1
ATOM 2442 O O . ARG B 1 98 ? -22.037 12.913 -7.177 1.00 7.74 322 ARG B O 1
ATOM 2450 N N . ASP B 1 99 ? -20.854 13.597 -8.977 1.00 6.58 323 ASP B N 1
ATOM 2451 C CA . ASP B 1 99 ? -20.430 12.284 -9.452 1.00 7.58 323 ASP B CA 1
ATOM 2452 C C . ASP B 1 99 ? -21.585 11.396 -9.908 1.00 9.34 323 ASP B C 1
ATOM 2453 O O . ASP B 1 99 ? -21.394 10.190 -10.092 1.00 8.39 323 ASP B O 1
ATOM 2458 N N . GLY B 1 100 ? -22.770 11.959 -10.106 1.00 7.60 324 GLY B N 1
ATOM 2459 C CA . GLY B 1 100 ? -23.878 11.178 -10.617 1.00 6.77 324 GLY B CA 1
ATOM 2460 C C . GLY B 1 100 ? -24.256 10.010 -9.734 1.00 9.44 324 GLY B C 1
ATOM 2461 O O . GLY B 1 100 ? -24.542 8.920 -10.245 1.00 7.63 324 GLY B O 1
ATOM 2462 N N . VAL B 1 101 ? -24.277 10.214 -8.422 1.00 6.98 325 VAL B N 1
ATOM 2463 C CA . VAL B 1 101 ? -24.479 9.138 -7.453 1.00 6.50 325 VAL B CA 1
ATOM 2464 C C . VAL B 1 101 ? -25.960 9.000 -7.127 1.00 7.10 325 VAL B C 1
ATOM 2465 O O . VAL B 1 101 ? -26.623 9.983 -6.781 1.00 7.91 325 VAL B O 1
ATOM 2469 N N . TRP B 1 102 ? -26.472 7.767 -7.188 1.00 7.28 326 TRP B N 1
ATOM 2470 C CA . TRP B 1 102 ? -27.866 7.498 -6.889 1.00 6.74 326 TRP B CA 1
ATOM 2471 C C . TRP B 1 102 ? -27.990 6.361 -5.889 1.00 6.44 326 TRP B C 1
ATOM 2472 O O . TRP B 1 102 ? -27.104 5.514 -5.751 1.00 8.17 326 TRP B O 1
ATOM 2483 N N . GLU B 1 103 ? -29.122 6.369 -5.188 1.00 7.25 327 GLU B N 1
ATOM 2484 C CA . GLU B 1 103 ? -29.537 5.289 -4.316 1.00 6.76 327 GLU B CA 1
ATOM 2485 C C . GLU B 1 103 ? -30.972 4.922 -4.666 1.00 7.55 327 GLU B C 1
ATOM 2486 O O . GLU B 1 103 ? -31.778 5.785 -5.029 1.00 7.18 327 GLU B O 1
ATOM 2492 N N . ALA B 1 104 ? -31.284 3.635 -4.542 1.00 6.47 328 ALA B N 1
ATOM 2493 C CA . ALA B 1 104 ? -32.605 3.095 -4.841 1.00 4.60 328 ALA B CA 1
ATOM 2494 C C . ALA B 1 104 ? -33.182 2.409 -3.607 1.00 6.36 328 ALA B C 1
ATOM 2495 O O . ALA B 1 104 ? -32.507 1.587 -2.972 1.00 7.40 328 ALA B O 1
ATOM 2497 N N . TYR B 1 105 ? -34.428 2.738 -3.285 1.00 5.23 329 TYR B N 1
ATOM 2498 C CA . TYR B 1 105 ? -35.132 2.216 -2.122 1.00 4.79 329 TYR B CA 1
ATOM 2499 C C . TYR B 1 105 ? -36.413 1.535 -2.572 1.00 4.34 329 TYR B C 1
ATOM 2500 O O . TYR B 1 105 ? -37.213 2.135 -3.298 1.00 5.82 329 TYR B O 1
ATOM 2509 N N . GLN B 1 106 ? -36.615 0.288 -2.155 1.00 5.76 330 GLN B N 1
ATOM 2510 C CA . GLN B 1 106 ? -37.873 -0.412 -2.371 1.00 5.94 330 GLN B CA 1
ATOM 2511 C C . GLN B 1 106 ? -38.477 -0.764 -1.020 1.00 6.81 330 GLN B C 1
ATOM 2512 O O . GLN B 1 106 ? -37.788 -1.322 -0.150 1.00 6.52 330 GLN B O 1
ATOM 2518 N N . ASP B 1 107 ? -39.747 -0.404 -0.842 1.00 6.74 331 ASP B N 1
ATOM 2519 C CA . ASP B 1 107 ? -40.496 -0.705 0.376 1.00 6.82 331 ASP B CA 1
ATOM 2520 C C . ASP B 1 107 ? -39.738 -0.257 1.625 1.00 6.97 331 ASP B C 1
ATOM 2521 O O . ASP B 1 107 ? -39.728 -0.932 2.658 1.00 8.26 331 ASP B O 1
ATOM 2526 N N . GLY B 1 108 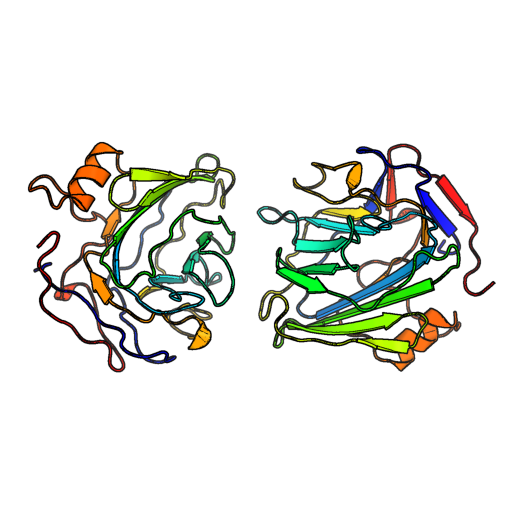? -39.113 0.916 1.534 1.00 6.75 332 GLY B N 1
ATOM 2527 C CA . GLY B 1 108 ? -38.472 1.520 2.676 1.00 6.76 332 GLY B CA 1
ATOM 2528 C C . GLY B 1 108 ? -37.062 1.049 2.944 1.00 6.48 332 GLY B C 1
ATOM 2529 O O . GLY B 1 108 ? -36.491 1.437 3.969 1.00 8.20 332 GLY B O 1
ATOM 2530 N N . THR B 1 109 ? -36.486 0.240 2.054 1.00 6.38 333 THR B N 1
ATOM 2531 C CA . THR B 1 109 ? -35.169 -0.361 2.241 1.00 4.91 333 THR B CA 1
ATOM 2532 C C . THR B 1 109 ? -34.261 0.008 1.080 1.00 6.96 333 THR B C 1
ATOM 2533 O O . THR B 1 109 ? -34.576 -0.285 -0.082 1.00 7.25 333 THR B O 1
ATOM 2537 N N . GLN B 1 110 ? -33.122 0.610 1.391 1.00 5.58 334 GLN B N 1
ATOM 2538 C CA . GLN B 1 110 ? -32.141 0.904 0.360 1.00 8.06 334 GLN B C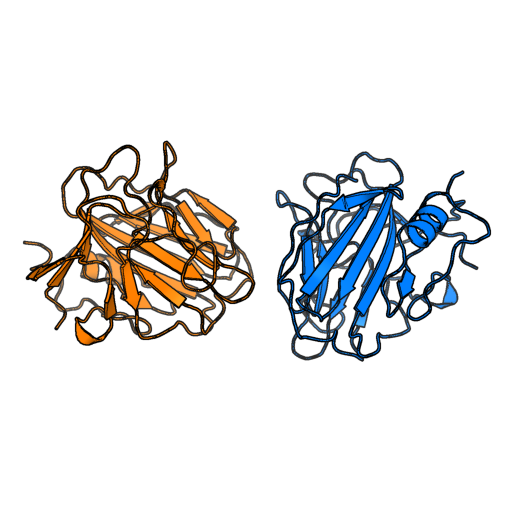A 1
ATOM 2539 C C . GLN B 1 110 ? -31.573 -0.412 -0.144 1.00 7.84 334 GLN B C 1
ATOM 2540 O O . GLN B 1 110 ? -31.074 -1.221 0.646 1.00 8.46 334 GLN B O 1
ATOM 2546 N N . GLY B 1 111 ? -31.658 -0.634 -1.453 1.00 6.42 335 GLY B N 1
ATOM 2547 C CA . GLY B 1 111 ? -31.316 -1.915 -2.045 1.00 7.45 335 GLY B CA 1
ATOM 2548 C C . GLY B 1 111 ? -30.445 -1.838 -3.282 1.00 7.25 335 GLY B C 1
ATOM 2549 O O . GLY B 1 111 ? -30.183 -2.854 -3.930 1.00 7.76 335 GLY B O 1
ATOM 2550 N N . GLY B 1 112 ? -29.985 -0.642 -3.624 1.00 6.48 336 GLY B N 1
ATOM 2551 C CA . GLY B 1 112 ? -29.077 -0.469 -4.739 1.00 6.74 336 GLY B CA 1
ATOM 2552 C C . GLY B 1 112 ? -28.490 0.919 -4.724 1.00 4.96 336 GLY B C 1
ATOM 2553 O O . GLY B 1 112 ? -29.053 1.847 -4.138 1.00 6.52 336 GLY B O 1
ATOM 2554 N N . SER B 1 113 ? -27.317 1.040 -5.339 1.00 7.61 337 SER B N 1
ATOM 2555 C CA A SER B 1 113 ? -26.676 2.338 -5.486 0.52 6.51 337 SER B CA 1
ATOM 2556 C CA B SER B 1 113 ? -26.666 2.332 -5.476 0.48 5.98 337 SER B CA 1
ATOM 2557 C C . SER B 1 113 ? -25.691 2.258 -6.638 1.00 11.37 337 SER B C 1
ATOM 2558 O O . SER B 1 113 ? -25.210 1.184 -6.987 1.00 12.11 337 SER B O 1
ATOM 2563 N N . GLY B 1 114 ? -25.414 3.412 -7.230 1.00 7.98 338 GLY B N 1
ATOM 2564 C CA . GLY B 1 114 ? -24.416 3.470 -8.280 1.00 8.47 338 GLY B CA 1
ATOM 2565 C C . GLY B 1 114 ? -23.948 4.892 -8.480 1.00 7.96 338 GLY B C 1
ATOM 2566 O O . GLY B 1 114 ? -24.391 5.817 -7.797 1.00 8.92 338 GLY B O 1
ATOM 2567 N N . GLU B 1 115 ? -23.041 5.062 -9.434 1.00 9.62 339 GLU B N 1
ATOM 2568 C CA . GLU B 1 115 ? -22.449 6.365 -9.696 1.00 8.37 339 GLU B CA 1
ATOM 2569 C C . GLU B 1 115 ? -22.299 6.564 -11.202 1.00 8.22 339 GLU B C 1
ATOM 2570 O O . GLU B 1 115 ? -22.572 5.671 -12.005 1.00 10.26 339 GLU B O 1
ATOM 2576 N N . ASN B 1 116 ? -21.867 7.767 -11.579 1.00 6.54 340 ASN B N 1
ATOM 2577 C CA . ASN B 1 116 ? -21.585 8.106 -12.969 1.00 7.82 340 ASN B CA 1
ATOM 2578 C C . ASN B 1 116 ? -22.855 8.134 -13.814 1.00 9.51 340 ASN B C 1
ATOM 2579 O O . ASN B 1 116 ? -22.812 7.883 -15.023 1.00 11.68 340 ASN B O 1
ATOM 2584 N N . LEU B 1 117 ? -23.994 8.432 -13.195 1.00 7.06 341 LEU B N 1
ATOM 2585 C CA . LEU B 1 117 ? -25.237 8.639 -13.930 1.00 7.81 341 LEU B CA 1
ATOM 2586 C C . LEU B 1 117 ? -25.398 10.131 -14.181 1.00 7.78 341 LEU B C 1
ATOM 2587 O O . LEU B 1 117 ? -25.689 10.891 -13.255 1.00 7.78 341 LEU B O 1
ATOM 2592 N N . ALA B 1 118 ? -25.217 10.549 -15.436 1.00 9.51 342 ALA B N 1
ATOM 2593 C CA . ALA B 1 118 ? -25.307 11.955 -15.829 1.00 8.00 342 ALA B CA 1
ATOM 2594 C C . ALA B 1 118 ? -24.567 12.864 -14.859 1.00 10.49 342 ALA B C 1
ATOM 2595 O O . ALA B 1 118 ? -25.124 13.865 -14.392 1.00 7.47 342 ALA B O 1
ATOM 2597 N N . PRO B 1 119 ? -23.304 12.578 -14.551 1.00 6.96 343 PRO B N 1
ATOM 2598 C CA . PRO B 1 119 ? -22.584 13.439 -13.618 1.00 9.40 343 PRO B CA 1
ATOM 2599 C C . PRO B 1 119 ? -22.520 14.861 -14.141 1.00 9.66 343 PRO B C 1
ATOM 2600 O O . PRO B 1 119 ? -22.363 15.098 -15.343 1.00 7.72 343 PRO B O 1
ATOM 2604 N N . TYR B 1 120 ? -22.641 15.814 -13.215 1.00 9.55 344 TYR B N 1
ATOM 2605 C CA . TYR B 1 120 ? -22.439 17.231 -13.475 1.00 8.02 344 TYR B CA 1
ATOM 2606 C C . TYR B 1 120 ? -23.549 17.845 -14.315 1.00 11.61 344 TYR B C 1
ATOM 2607 O O . TYR B 1 120 ? -23.363 18.928 -14.864 1.00 16.42 344 TYR B O 1
ATOM 2616 N N . HIS B 1 121 ? -24.685 17.163 -14.455 1.00 7.93 345 HIS B N 1
ATOM 2617 C CA . HIS B 1 121 ? -25.801 17.647 -15.255 1.00 9.08 345 HIS B CA 1
ATOM 2618 C C . HIS B 1 121 ? -26.991 17.908 -14.346 1.00 7.32 345 HIS B C 1
ATOM 2619 O O . HIS B 1 121 ? -27.763 16.980 -14.061 1.00 9.46 345 HIS B O 1
ATOM 2626 N N . PRO B 1 122 ? -27.218 19.140 -13.894 1.00 5.86 346 PRO B N 1
ATOM 2627 C CA . PRO B 1 122 ? -28.453 19.417 -13.148 1.00 6.95 346 PRO B CA 1
ATOM 2628 C C . PRO B 1 122 ? -29.670 19.124 -14.015 1.00 6.31 346 PRO B C 1
ATOM 2629 O O . PRO B 1 122 ? -29.637 19.325 -15.231 1.00 9.82 346 PRO B O 1
ATOM 2633 N N . ILE B 1 123 ? -30.742 18.624 -13.388 1.00 6.35 347 ILE B N 1
ATOM 2634 C CA . ILE B 1 123 ? -31.998 18.452 -14.115 1.00 6.48 347 ILE B CA 1
ATOM 2635 C C . ILE B 1 123 ? -32.440 19.813 -14.628 1.00 9.22 347 ILE B C 1
ATOM 2636 O O . ILE B 1 123 ? -32.567 20.772 -13.855 1.00 9.55 347 ILE B O 1
ATOM 2641 N N . LYS B 1 124 ? -32.691 19.907 -15.945 1.00 7.46 348 LYS B N 1
ATOM 2642 C CA . LYS B 1 124 ? -33.043 21.196 -16.513 1.00 7.44 348 LYS B CA 1
ATOM 2643 C C . LYS B 1 124 ? -34.484 21.567 -16.170 1.00 8.83 348 LYS B C 1
ATOM 2644 O O . LYS B 1 124 ? -35.356 20.693 -16.079 1.00 7.87 348 LYS B O 1
ATOM 2650 N N . PRO B 1 125 ? -34.755 22.856 -15.996 1.00 7.30 349 PRO B N 1
ATOM 2651 C CA . PRO B 1 125 ? -36.069 23.313 -15.545 1.00 10.28 349 PRO B CA 1
ATOM 2652 C C . PRO B 1 125 ? -37.064 23.483 -16.687 1.00 9.23 349 PRO B C 1
ATOM 2653 O O . PRO B 1 125 ? -36.716 23.460 -17.867 1.00 11.02 349 PRO B O 1
ATOM 2657 N N . GLN B 1 126 ? -38.324 23.668 -16.293 1.00 10.02 350 GLN B N 1
ATOM 2658 C CA . GLN B 1 126 ? -39.388 24.172 -17.162 1.00 10.88 350 GLN B CA 1
ATOM 2659 C C . GLN B 1 126 ? -39.871 23.165 -18.204 1.00 12.64 350 GLN B C 1
ATOM 2660 O O . GLN B 1 126 ? -40.553 23.556 -19.162 1.00 13.99 350 GLN B O 1
ATOM 2666 N N . GLY B 1 127 ? -39.563 21.878 -18.049 1.00 7.87 351 GLY B N 1
ATOM 2667 C CA . GLY B 1 127 ? -40.046 20.861 -18.964 1.00 9.87 351 GLY B CA 1
ATOM 2668 C C . GLY B 1 127 ? -41.462 20.394 -18.655 1.00 9.30 351 GLY B C 1
ATOM 2669 O O . GLY B 1 127 ? -42.181 20.954 -17.824 1.00 10.20 351 GLY B O 1
ATOM 2670 N N . VAL B 1 128 ? -41.862 19.332 -19.350 1.00 7.74 352 VAL B N 1
ATOM 2671 C CA . VAL B 1 128 ? -43.195 18.751 -19.211 1.00 7.54 352 VAL B CA 1
ATOM 2672 C C . VAL B 1 128 ? -43.059 17.421 -18.486 1.00 6.78 352 VAL B C 1
ATOM 2673 O O . VAL B 1 128 ? -42.330 16.531 -18.936 1.00 8.27 352 VAL B O 1
ATOM 2677 N N . LEU B 1 129 ? -43.761 17.296 -17.367 1.00 8.24 353 LEU B N 1
ATOM 2678 C CA . LEU B 1 129 ? -43.740 16.110 -16.525 1.00 6.56 353 LEU B CA 1
ATOM 2679 C C . LEU B 1 129 ? -45.063 15.377 -16.707 1.00 7.47 353 LEU B C 1
ATOM 2680 O O . LEU B 1 129 ? -46.133 15.936 -16.430 1.00 8.15 353 LEU B O 1
ATOM 2685 N N . VAL B 1 130 ? -45.003 14.137 -17.182 1.00 7.93 354 VAL B N 1
ATOM 2686 C CA . VAL B 1 130 ? -46.211 13.345 -17.355 1.00 7.45 354 VAL B CA 1
ATOM 2687 C C . VAL B 1 130 ? -46.098 12.059 -16.556 1.00 8.03 354 VAL B C 1
ATOM 2688 O O . VAL B 1 130 ? -45.002 11.535 -16.315 1.00 8.98 354 VAL B O 1
ATOM 2692 N N . LEU B 1 131 ? -47.255 11.543 -16.156 1.00 6.73 355 LEU B N 1
ATOM 2693 C CA . LEU B 1 131 ? -47.360 10.234 -15.534 1.00 8.30 355 LEU B CA 1
ATOM 2694 C C . LEU B 1 131 ? -47.996 9.260 -16.516 1.00 8.82 355 LEU B C 1
ATOM 2695 O O . LEU B 1 131 ? -49.036 9.561 -17.121 1.00 8.42 355 LEU B O 1
ATOM 2700 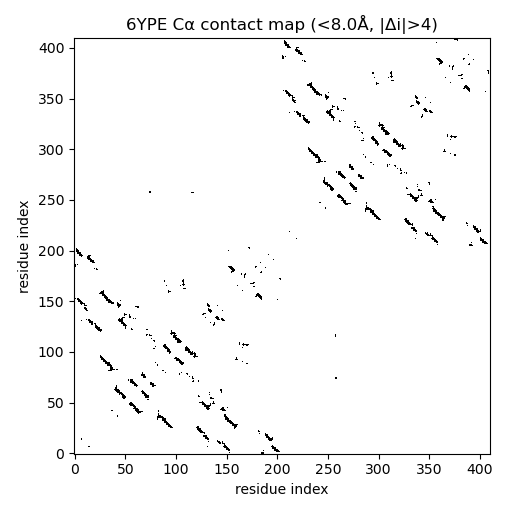N N . GLY B 1 132 ? -47.365 8.099 -16.688 1.00 8.18 356 GLY B N 1
ATOM 2701 C CA . GLY B 1 132 ? -47.963 6.994 -17.413 1.00 7.24 356 GLY B CA 1
ATOM 2702 C C . GLY B 1 132 ? -47.498 6.814 -18.844 1.00 6.51 356 GLY B C 1
ATOM 2703 O O . GLY B 1 132 ? -47.885 5.830 -19.484 1.00 7.96 356 GLY B O 1
ATOM 2704 N N . GLN B 1 133 ? -46.675 7.714 -19.361 1.00 6.95 357 GLN B N 1
ATOM 2705 C CA . GLN B 1 133 ? -46.195 7.626 -20.732 1.00 6.79 357 GLN B CA 1
ATOM 2706 C C . GLN B 1 133 ? -44.744 8.079 -20.794 1.00 6.92 357 GLN B C 1
ATOM 2707 O O . GLN B 1 133 ? -44.283 8.851 -19.954 1.00 9.25 357 GLN B O 1
ATOM 2713 N N . GLU B 1 134 ? -44.044 7.610 -21.831 1.00 9.07 358 GLU B N 1
ATOM 2714 C CA . GLU B 1 134 ? -42.670 7.999 -22.142 1.00 7.80 358 GLU B CA 1
ATOM 2715 C C . GLU B 1 134 ? -42.717 9.005 -23.287 1.00 7.09 358 GLU B C 1
ATOM 2716 O O . GLU B 1 134 ? -43.429 8.783 -24.270 1.00 7.88 358 GLU B O 1
ATOM 2722 N N . GLN B 1 135 ? -41.974 10.105 -23.164 1.00 6.96 359 GLN B N 1
ATOM 2723 C CA . GLN B 1 135 ? -42.006 11.171 -24.162 1.00 6.48 359 GLN B CA 1
ATOM 2724 C C . GLN B 1 135 ? -40.878 11.041 -25.181 1.00 9.77 359 GLN B C 1
ATOM 2725 O O . GLN B 1 135 ? -39.718 10.795 -24.830 1.00 10.65 359 GLN B O 1
ATOM 2731 N N . ASP B 1 136 ? -41.226 11.232 -26.449 1.00 9.32 360 ASP B N 1
ATOM 2732 C CA . ASP B 1 136 ? -40.246 11.373 -27.508 1.00 9.50 360 ASP B CA 1
ATOM 2733 C C . ASP B 1 136 ? -40.281 12.757 -28.130 1.00 13.70 360 ASP B C 1
ATOM 2734 O O . ASP B 1 136 ? -39.402 13.076 -28.940 1.00 13.71 360 ASP B O 1
ATOM 2739 N N . THR B 1 137 ? -41.273 13.576 -27.789 1.00 12.01 361 THR B N 1
ATOM 2740 C CA . THR B 1 137 ? -41.272 14.996 -28.087 1.00 13.27 361 THR B CA 1
ATOM 2741 C C . THR B 1 137 ? -41.644 15.731 -26.812 1.00 17.29 361 THR B C 1
ATOM 2742 O O . THR B 1 137 ? -42.030 15.122 -25.816 1.00 12.47 361 THR B O 1
ATOM 2746 N N . LEU B 1 138 ? -41.546 17.053 -26.845 1.00 12.64 362 LEU B N 1
ATOM 2747 C CA . LEU B 1 138 ? -41.849 17.836 -25.654 1.00 12.21 362 LEU B CA 1
ATOM 2748 C C . LEU B 1 138 ? -43.347 17.765 -25.385 1.00 14.62 362 LEU B C 1
ATOM 2749 O O . LEU B 1 138 ? -44.147 18.390 -26.095 1.00 16.29 362 LEU B O 1
ATOM 2754 N N . GLY B 1 139 ? -43.732 16.991 -24.374 1.00 13.91 363 GLY B N 1
ATOM 2755 C CA . GLY B 1 139 ? -45.127 16.816 -24.021 1.00 13.14 363 GLY B CA 1
ATOM 2756 C C . GLY B 1 139 ? -45.884 15.799 -24.843 1.00 14.73 363 GLY B C 1
ATOM 2757 O O . GLY B 1 139 ? -47.114 15.750 -24.754 1.00 15.30 363 GLY B O 1
ATOM 2758 N N . GLY B 1 140 ? -45.203 14.981 -25.632 1.00 11.73 364 GLY B N 1
ATOM 2759 C CA . GLY B 1 140 ? -45.900 13.998 -26.432 1.00 13.84 364 GLY B CA 1
ATOM 2760 C C . GLY B 1 140 ? -44.990 12.958 -27.045 1.00 15.76 364 GLY B C 1
ATOM 2761 O O . GLY B 1 140 ? -43.966 12.591 -26.458 1.00 10.54 364 GLY B O 1
ATOM 2762 N N . GLY B 1 141 ? -45.354 12.473 -28.225 1.00 11.61 365 GLY B N 1
ATOM 2763 C CA . GLY B 1 141 ? -44.607 11.407 -28.864 1.00 12.34 365 GLY B CA 1
ATOM 2764 C C . GLY B 1 141 ? -44.664 10.111 -28.088 1.00 13.68 365 GLY B C 1
ATOM 2765 O O . GLY B 1 141 ? -43.643 9.426 -27.956 1.00 11.69 365 GLY B O 1
ATOM 2766 N N . PHE B 1 142 ? -45.839 9.755 -27.578 1.00 9.41 366 PHE B N 1
ATOM 2767 C CA . PHE B 1 142 ? -45.993 8.586 -26.728 1.00 10.17 366 PHE B CA 1
ATOM 2768 C C . PHE B 1 142 ? -45.951 7.293 -27.543 1.00 15.29 366 PHE B C 1
ATOM 2769 O O . PHE B 1 142 ? -46.284 7.269 -28.734 1.00 13.42 366 PHE B O 1
ATOM 2777 N N . ASP B 1 143 ? -45.557 6.208 -26.876 1.00 10.73 367 ASP B N 1
ATOM 2778 C CA . ASP B 1 143 ? -45.429 4.882 -27.475 1.00 12.69 367 ASP B CA 1
ATOM 2779 C C . ASP B 1 143 ? -46.180 3.892 -26.590 1.00 11.40 367 ASP B C 1
ATOM 2780 O O . ASP B 1 143 ? -45.806 3.682 -25.429 1.00 10.63 367 ASP B O 1
ATOM 2785 N N . ALA B 1 144 ? -47.244 3.289 -27.129 1.00 11.59 368 ALA B N 1
ATOM 2786 C CA . ALA B 1 144 ? -48.085 2.418 -26.313 1.00 12.24 368 ALA B CA 1
ATOM 2787 C C . ALA B 1 144 ? -47.303 1.246 -25.716 1.00 10.43 368 ALA B C 1
ATOM 2788 O O . ALA B 1 144 ? -47.637 0.783 -24.620 1.00 12.19 368 ALA B O 1
ATOM 2790 N N . THR B 1 145 ? -46.260 0.753 -26.402 1.00 11.71 369 THR B N 1
ATOM 2791 C CA . THR B 1 145 ? -45.511 -0.366 -25.834 1.00 12.60 369 THR B CA 1
ATOM 2792 C C . THR B 1 145 ? -44.738 0.039 -24.590 1.00 12.36 369 THR B C 1
ATOM 2793 O O . THR B 1 145 ? -44.333 -0.835 -23.820 1.00 13.05 369 THR B O 1
ATOM 2797 N N . GLN B 1 146 ? -44.525 1.335 -24.388 1.00 10.21 370 GLN B N 1
ATOM 2798 C CA . GLN B 1 146 ? -43.834 1.848 -23.217 1.00 8.16 370 GLN B CA 1
ATOM 2799 C C . GLN B 1 146 ? -44.777 2.408 -22.164 1.00 9.51 370 GLN B C 1
ATOM 2800 O O . GLN B 1 146 ? -44.314 2.821 -21.093 1.00 10.37 370 GLN B O 1
ATOM 2806 N N . ALA B 1 147 ? -46.081 2.421 -22.427 1.00 9.13 371 ALA B N 1
ATOM 2807 C CA . ALA B 1 147 ? -47.030 3.028 -21.506 1.00 7.18 371 ALA B CA 1
ATOM 2808 C C . ALA B 1 147 ? -47.097 2.237 -20.208 1.00 8.49 371 ALA B C 1
ATOM 2809 O O . ALA B 1 147 ? -46.992 1.005 -20.189 1.00 9.27 371 ALA B O 1
ATOM 2811 N N . PHE B 1 148 ? -47.287 2.967 -19.114 1.00 8.43 372 PHE B N 1
ATOM 2812 C CA . PHE B 1 148 ? -47.508 2.341 -17.822 1.00 8.40 372 PHE B CA 1
ATOM 2813 C C . PHE B 1 148 ? -48.856 1.637 -17.795 1.00 8.25 372 PHE B C 1
ATOM 2814 O O . PHE B 1 148 ? -49.871 2.183 -18.249 1.00 9.75 372 PHE B O 1
ATOM 2822 N N . VAL B 1 149 ? -48.864 0.421 -17.256 1.00 9.41 373 VAL B N 1
ATOM 2823 C CA . VAL B 1 149 ? -50.082 -0.314 -16.956 1.00 7.41 373 VAL B CA 1
ATOM 2824 C C . VAL B 1 149 ? -50.021 -0.671 -15.484 1.00 12.42 373 VAL B C 1
ATOM 2825 O O . VAL B 1 149 ? -49.093 -1.367 -15.052 1.00 15.05 373 VAL B O 1
ATOM 2829 N N . GLY B 1 150 ? -50.979 -0.174 -14.717 1.00 11.33 374 GLY B N 1
ATOM 2830 C CA . GLY B 1 150 ? -51.002 -0.405 -13.289 1.00 13.87 374 GLY B CA 1
ATOM 2831 C C . GLY B 1 150 ? -51.608 0.778 -12.560 1.00 11.79 374 GLY B C 1
ATOM 2832 O O . GLY B 1 150 ? -52.355 1.568 -13.132 1.00 8.96 374 GLY B O 1
ATOM 2833 N N . GLU B 1 151 ? -51.261 0.867 -11.281 1.00 9.80 375 GLU B N 1
ATOM 2834 C CA . GLU B 1 151 ? -51.825 1.845 -10.366 1.00 7.66 375 GLU B CA 1
ATOM 2835 C C . GLU B 1 151 ? -50.687 2.645 -9.743 1.00 7.91 375 GLU B C 1
ATOM 2836 O O . GLU B 1 151 ? -49.604 2.110 -9.471 1.00 8.89 375 GLU B O 1
ATOM 2842 N N . LEU B 1 152 ? -50.931 3.934 -9.532 1.00 7.01 376 LEU B N 1
ATOM 2843 C CA . LEU B 1 152 ? -49.907 4.863 -9.082 1.00 7.16 376 LEU B CA 1
ATOM 2844 C C . LEU B 1 152 ? -50.504 5.772 -8.018 1.00 8.57 376 LEU B C 1
ATOM 2845 O O . LEU B 1 152 ? -51.636 6.242 -8.160 1.00 7.94 376 LEU B O 1
ATOM 2850 N N . ALA B 1 153 ? -49.751 6.029 -6.951 1.00 6.58 377 ALA B N 1
ATOM 2851 C CA . ALA B 1 153 ? -50.238 6.937 -5.925 1.00 6.84 377 ALA B CA 1
ATOM 2852 C C . ALA B 1 153 ? -49.054 7.597 -5.238 1.00 7.38 377 ALA B C 1
ATOM 2853 O O . ALA B 1 153 ? -47.935 7.097 -5.275 1.00 7.66 377 ALA B O 1
ATOM 2855 N N . HIS B 1 154 ? -49.313 8.749 -4.633 1.00 7.54 378 HIS B N 1
ATOM 2856 C CA . HIS B 1 154 ? -48.322 9.439 -3.800 1.00 7.46 378 HIS B CA 1
ATOM 2857 C C . HIS B 1 154 ? -47.008 9.682 -4.533 1.00 6.48 378 HIS B C 1
ATOM 2858 O O . HIS B 1 154 ? -45.914 9.459 -4.011 1.00 6.72 378 HIS B O 1
ATOM 2865 N N . PHE B 1 155 ? -47.129 10.193 -5.753 1.00 7.46 379 PHE B N 1
ATOM 2866 C CA . PHE B 1 155 ? -45.986 10.633 -6.536 1.00 5.85 379 PHE B CA 1
ATOM 2867 C C . PHE B 1 155 ? -45.495 11.961 -5.979 1.00 7.30 379 PHE B C 1
ATOM 2868 O O . PHE B 1 155 ? -46.262 12.931 -5.911 1.00 7.43 379 PHE B O 1
ATOM 2876 N N . ASN B 1 156 ? -44.221 12.008 -5.598 1.00 6.19 380 ASN B N 1
ATOM 2877 C CA . ASN B 1 156 ? -43.634 13.178 -4.955 1.00 5.49 380 ASN B CA 1
ATOM 2878 C C . ASN B 1 156 ? -42.218 13.372 -5.475 1.00 6.26 380 ASN B C 1
ATOM 2879 O O . ASN B 1 156 ? -41.504 12.396 -5.725 1.00 6.29 380 ASN B O 1
ATOM 2884 N N . ILE B 1 157 ? -41.818 14.633 -5.636 1.00 5.13 381 ILE B N 1
ATOM 2885 C CA . ILE B 1 157 ? -40.442 14.982 -5.969 1.00 5.65 381 ILE B CA 1
ATOM 2886 C C . ILE B 1 157 ? -39.954 16.059 -5.019 1.00 6.54 381 ILE B C 1
ATOM 2887 O O . ILE B 1 157 ? -40.665 17.036 -4.743 1.00 6.10 381 ILE B O 1
ATOM 2892 N N . TRP B 1 158 ? -38.723 15.886 -4.544 1.00 5.69 382 TRP B N 1
ATOM 2893 C CA . TRP B 1 158 ? -37.999 16.866 -3.752 1.00 6.91 382 TRP B CA 1
ATOM 2894 C C . TRP B 1 158 ? -36.728 17.249 -4.502 1.00 5.66 382 TRP B C 1
ATOM 2895 O O . TRP B 1 158 ? -36.136 16.426 -5.208 1.00 7.39 382 TRP B O 1
ATOM 2906 N N . ASP B 1 159 ? -36.268 18.488 -4.313 1.00 7.61 383 ASP B N 1
ATOM 2907 C CA . ASP B 1 159 ? -34.984 18.894 -4.892 1.00 7.08 383 ASP B CA 1
ATOM 2908 C C . ASP B 1 159 ? -33.819 18.688 -3.938 1.00 7.88 383 ASP B C 1
ATOM 2909 O O . ASP B 1 159 ? -32.900 19.504 -3.845 1.00 8.68 383 ASP B O 1
ATOM 2914 N N . ARG B 1 160 ? -33.834 17.576 -3.221 1.00 6.39 384 ARG B N 1
ATOM 2915 C CA . ARG B 1 160 ? -32.707 17.186 -2.389 1.00 6.73 384 ARG B CA 1
ATOM 2916 C C . ARG B 1 160 ? -32.773 15.681 -2.229 1.00 6.46 384 ARG B C 1
ATOM 2917 O O . ARG B 1 160 ? -33.769 15.049 -2.585 1.00 5.58 384 ARG B O 1
ATOM 2925 N N . LYS B 1 161 ? -31.708 15.113 -1.688 1.00 6.05 385 LYS B N 1
ATOM 2926 C CA . LYS B 1 161 ? -31.745 13.734 -1.242 1.00 6.10 385 LYS B CA 1
ATOM 2927 C C . LYS B 1 161 ? -32.486 13.630 0.086 1.00 6.52 385 LYS B C 1
ATOM 2928 O O . LYS B 1 161 ? -32.177 14.348 1.047 1.00 7.46 385 LYS B O 1
ATOM 2934 N N . LEU B 1 162 ? -33.468 12.743 0.134 1.00 5.43 386 LEU B N 1
ATOM 2935 C CA . LEU B 1 162 ? -34.056 12.347 1.396 1.00 5.17 386 LEU B CA 1
ATOM 2936 C C . LEU B 1 162 ? -33.107 11.412 2.132 1.00 7.14 386 LEU B C 1
ATOM 2937 O O . LEU B 1 162 ? -32.290 10.703 1.532 1.00 9.65 386 LEU B O 1
ATOM 2942 N N . THR B 1 163 ? -33.240 11.390 3.451 1.00 7.26 387 THR B N 1
ATOM 2943 C CA . THR B 1 163 ? -32.456 10.460 4.235 1.00 7.58 387 THR B CA 1
ATOM 2944 C C . THR B 1 163 ? -33.138 9.100 4.275 1.00 6.94 387 THR B C 1
ATOM 2945 O O . THR B 1 163 ? -34.335 8.980 4.007 1.00 7.76 387 THR B O 1
ATOM 2949 N N . PRO B 1 164 ? -32.404 8.048 4.633 1.00 9.57 388 PRO B N 1
ATOM 2950 C CA . PRO B 1 164 ? -33.055 6.739 4.800 1.00 7.65 388 PRO B CA 1
ATOM 2951 C C . PRO B 1 164 ? -34.231 6.764 5.761 1.00 7.54 388 PRO B C 1
ATOM 2952 O O . PRO B 1 164 ? -35.234 6.074 5.520 1.00 8.15 388 PRO B O 1
ATOM 2956 N N . GLY B 1 165 ? -34.137 7.533 6.852 1.00 8.32 389 GLY B N 1
ATOM 2957 C CA . GLY B 1 165 ? -35.255 7.624 7.772 1.00 7.84 389 GLY B CA 1
ATOM 2958 C C . GLY B 1 165 ? -36.478 8.277 7.156 1.00 9.70 389 GLY B C 1
ATOM 2959 O O . GLY B 1 165 ? -37.613 7.870 7.416 1.00 9.52 389 GLY B O 1
ATOM 2960 N N . GLU B 1 166 ? -36.265 9.305 6.334 1.00 8.49 390 GLU B N 1
ATOM 2961 C CA . GLU B 1 166 ? -37.389 9.951 5.670 1.00 8.47 390 GLU B CA 1
ATOM 2962 C C . GLU B 1 166 ? -38.039 8.996 4.683 1.00 6.69 390 GLU B C 1
ATOM 2963 O O . GLU B 1 166 ? -39.267 8.946 4.575 1.00 7.07 390 GLU B O 1
ATOM 2969 N N . VAL B 1 167 ? -37.232 8.212 3.967 1.00 6.37 391 VAL B N 1
ATOM 2970 C CA . VAL B 1 167 ? -37.798 7.214 3.062 1.00 4.79 391 VAL B CA 1
ATOM 2971 C C . VAL B 1 167 ? -38.570 6.162 3.845 1.00 6.93 391 VAL B C 1
ATOM 2972 O O . VAL B 1 167 ? -39.663 5.744 3.443 1.00 8.29 391 VAL B O 1
ATOM 2976 N N . TYR B 1 168 ? -38.004 5.706 4.972 1.00 8.27 392 TYR B N 1
ATOM 2977 C CA . TYR B 1 168 ? -38.692 4.756 5.834 1.00 7.04 392 TYR B CA 1
ATOM 2978 C C . TYR B 1 168 ? -40.063 5.287 6.239 1.00 7.92 392 TYR B C 1
ATOM 2979 O O . TYR B 1 168 ? -41.061 4.560 6.198 1.00 8.23 392 TYR B O 1
ATOM 2988 N N . ASN B 1 169 ? -40.135 6.570 6.600 1.00 7.76 393 ASN B N 1
ATOM 2989 C CA . ASN B 1 169 ? -41.409 7.143 7.028 1.00 6.95 393 ASN B CA 1
ATOM 2990 C C . ASN B 1 169 ? -42.423 7.148 5.894 1.00 8.30 393 ASN B C 1
ATOM 2991 O O . ASN B 1 169 ? -43.616 6.932 6.123 1.00 9.91 393 ASN B O 1
ATOM 2996 N N . LEU B 1 170 ? -41.974 7.405 4.661 1.00 6.93 394 LEU B N 1
ATOM 2997 C CA . LEU B 1 170 ? -42.877 7.328 3.515 1.00 9.39 394 LEU B CA 1
ATOM 2998 C C . LEU B 1 170 ? -43.379 5.907 3.311 1.00 8.66 394 LEU B C 1
ATOM 2999 O O . LEU B 1 170 ? -44.578 5.674 3.107 1.00 8.50 394 LEU B O 1
ATOM 3004 N N . ALA B 1 171 ? -42.472 4.932 3.363 1.00 7.33 395 ALA B N 1
ATOM 3005 C CA . ALA B 1 171 ? -42.826 3.568 3.000 1.00 7.05 395 ALA B CA 1
ATOM 3006 C C . ALA B 1 171 ? -43.693 2.908 4.052 1.00 9.11 395 ALA B C 1
ATOM 3007 O O . ALA B 1 171 ? -44.346 1.901 3.750 1.00 9.12 395 ALA B O 1
ATOM 3009 N N . THR B 1 172 ? -43.689 3.430 5.282 1.00 10.06 396 THR B N 1
ATOM 3010 C CA . THR B 1 172 ? -44.515 2.908 6.363 1.00 10.50 396 THR B CA 1
ATOM 3011 C C . THR B 1 172 ? -45.706 3.807 6.653 1.00 8.74 396 THR B C 1
ATOM 3012 O O . THR B 1 172 ? -46.418 3.588 7.643 1.00 13.12 396 THR B O 1
ATOM 3016 N N . CYS B 1 173 ? -45.930 4.819 5.817 1.00 10.85 397 CYS B N 1
ATOM 3017 C CA . CYS B 1 173 ? -47.071 5.727 5.942 1.00 15.89 397 CYS B CA 1
ATOM 3018 C C . CYS B 1 173 ? -47.123 6.400 7.307 1.00 12.81 397 CYS B C 1
ATOM 3019 O O . CYS B 1 173 ? -48.201 6.612 7.868 1.00 13.70 397 CYS B O 1
ATOM 3022 N N . SER B 1 174 ? -45.957 6.744 7.847 1.00 10.51 398 SER B N 1
ATOM 3023 C CA . SER B 1 174 ? -45.923 7.503 9.089 1.00 11.30 398 SER B CA 1
ATOM 3024 C C . SER B 1 174 ? -46.570 8.868 8.889 1.00 16.31 398 SER B C 1
ATOM 3025 O O . SER B 1 174 ? -46.481 9.474 7.815 1.00 13.36 398 SER B O 1
ATOM 3028 N N . THR B 1 175 ? -47.245 9.357 9.935 1.00 13.04 399 THR B N 1
ATOM 3029 C CA . THR B 1 175 ? -47.725 10.731 9.889 1.00 12.58 399 THR B CA 1
ATOM 3030 C C . THR B 1 175 ? -46.571 11.725 9.804 1.00 14.69 399 THR B C 1
ATOM 3031 O O . THR B 1 175 ? -46.800 12.889 9.456 1.00 18.97 399 THR B O 1
ATOM 3035 N N . LYS B 1 176 ? -45.339 11.298 10.113 1.00 12.85 400 LYS B N 1
ATOM 3036 C CA . LYS B 1 176 ? -44.158 12.130 9.924 1.00 19.71 400 LYS B CA 1
ATOM 3037 C C . LYS B 1 176 ? -43.711 12.202 8.469 1.00 13.88 400 LYS B C 1
ATOM 3038 O O . LYS B 1 176 ? -42.791 12.965 8.162 1.00 18.51 400 LYS B O 1
ATOM 3044 N N . ALA B 1 177 ? -44.318 11.416 7.582 1.00 12.90 401 ALA B N 1
ATOM 3045 C CA . ALA B 1 177 ? -43.884 11.382 6.192 1.00 14.59 401 ALA B CA 1
ATOM 3046 C C . ALA B 1 177 ? -44.050 12.755 5.562 1.00 13.52 401 ALA B C 1
ATOM 3047 O O . ALA B 1 177 ? -45.036 13.460 5.815 1.00 13.96 401 ALA B O 1
ATOM 3049 N N . LEU B 1 178 ? -43.085 13.112 4.720 1.00 13.59 402 LEU B N 1
ATOM 3050 C CA . LEU B 1 178 ? -43.054 14.388 4.024 1.00 12.01 402 LEU B CA 1
ATOM 3051 C C . LEU B 1 178 ? -43.818 14.297 2.708 1.00 11.87 402 LEU B C 1
ATOM 3052 O O . LEU B 1 178 ? -43.988 13.218 2.140 1.00 13.71 402 LEU B O 1
ATOM 3057 N N . SER B 1 179 ? -44.314 15.443 2.251 1.00 13.51 403 SER B N 1
ATOM 3058 C CA . SER B 1 179 ? -44.762 15.613 0.878 1.00 14.36 403 SER B CA 1
ATOM 3059 C C . SER B 1 179 ? -43.666 16.318 0.098 1.00 10.03 403 SER B C 1
ATOM 3060 O O . SER B 1 179 ? -42.871 17.072 0.664 1.00 12.65 403 SER B O 1
ATOM 3063 N N . GLY B 1 180 ? -43.626 16.067 -1.209 1.00 6.43 404 GLY B N 1
ATOM 3064 C CA . GLY B 1 180 ? -42.596 16.673 -2.037 1.00 5.62 404 GLY B CA 1
ATOM 3065 C C . GLY B 1 180 ? -42.657 18.190 -1.985 1.00 8.38 404 GLY B C 1
ATOM 3066 O O . GLY B 1 180 ? -43.729 18.790 -2.060 1.00 9.55 404 GLY B O 1
ATOM 3067 N N . ASN B 1 181 ? -41.484 18.819 -1.855 1.00 8.19 405 ASN B N 1
ATOM 3068 C CA . ASN B 1 181 ? -41.438 20.278 -1.910 1.00 6.41 405 ASN B CA 1
ATOM 3069 C C . ASN B 1 181 ? -41.468 20.807 -3.341 1.00 10.67 405 ASN B C 1
ATOM 3070 O O . ASN B 1 181 ? -41.761 21.992 -3.540 1.00 13.39 405 ASN B O 1
ATOM 3075 N N . VAL B 1 182 ? -41.200 19.960 -4.337 1.00 7.54 406 VAL B N 1
ATOM 3076 C CA . VAL B 1 182 ? -41.287 20.357 -5.739 1.00 6.76 406 VAL B CA 1
ATOM 3077 C C . VAL B 1 182 ? -42.613 19.871 -6.315 1.00 8.66 406 VAL B C 1
ATOM 3078 O O . VAL B 1 182 ? -43.440 20.679 -6.751 1.00 12.48 406 VAL B O 1
ATOM 3082 N N . ILE B 1 183 ? -42.833 18.558 -6.319 1.00 7.51 407 ILE B N 1
ATOM 3083 C CA . ILE B 1 183 ? -44.097 17.970 -6.743 1.00 8.43 407 ILE B CA 1
ATOM 3084 C C . ILE B 1 183 ? -44.691 17.226 -5.559 1.00 7.53 407 ILE B C 1
ATOM 3085 O O . ILE B 1 183 ? -44.019 16.390 -4.947 1.00 7.48 407 ILE B O 1
ATOM 3090 N N . ALA B 1 184 ? -45.951 17.514 -5.253 1.00 10.41 408 ALA B N 1
ATOM 3091 C CA . ALA B 1 184 ? -46.682 16.841 -4.193 1.00 9.46 408 ALA B CA 1
ATOM 3092 C C . ALA B 1 184 ? -47.961 16.247 -4.762 1.00 10.99 408 ALA B C 1
ATOM 3093 O O . ALA B 1 184 ? -48.512 16.740 -5.747 1.00 13.35 408 ALA B O 1
ATOM 3095 N N . TRP B 1 185 ? -48.443 15.192 -4.124 1.00 11.73 409 TRP B N 1
ATOM 3096 C CA . TRP B 1 185 ? -49.542 14.399 -4.663 1.00 11.37 409 TRP B CA 1
ATOM 3097 C C . TRP B 1 185 ? -50.864 14.994 -4.204 1.00 14.54 409 TRP B C 1
ATOM 3098 O O . TRP B 1 185 ? -51.194 14.960 -3.014 1.00 15.60 409 TRP B O 1
ATOM 3109 N N . ALA B 1 186 ? -51.627 15.523 -5.151 1.00 12.83 410 ALA B N 1
ATOM 3110 C CA . ALA B 1 186 ? -52.947 16.063 -4.869 1.00 14.98 410 ALA B CA 1
ATOM 3111 C C . ALA B 1 186 ? -53.737 16.078 -6.167 1.00 17.42 410 ALA B C 1
ATOM 3112 O O . ALA B 1 186 ? -53.170 16.241 -7.249 1.00 14.00 410 ALA B O 1
ATOM 3114 N N . GLU B 1 187 ? -55.050 15.870 -6.053 1.00 16.54 411 GLU B N 1
ATOM 3115 C CA . GLU B 1 187 ? -55.873 15.769 -7.252 1.00 15.24 411 GLU B CA 1
ATOM 3116 C C . GLU B 1 187 ? -55.786 17.030 -8.095 1.00 15.42 411 GLU B C 1
ATOM 3117 O O . GLU B 1 187 ? -55.793 16.959 -9.329 1.00 16.43 411 GLU B O 1
ATOM 3123 N N . SER B 1 188 ? -55.714 18.194 -7.452 1.00 15.31 412 SER B N 1
ATOM 3124 C CA . SER B 1 188 ? -55.679 19.456 -8.178 1.00 16.28 412 SER B CA 1
ATOM 3125 C C . SER B 1 188 ? -54.317 19.746 -8.792 1.00 17.42 412 SER B C 1
ATOM 3126 O O . SER B 1 188 ? -54.183 20.738 -9.517 1.00 19.06 412 SER B O 1
ATOM 3129 N N . HIS B 1 189 ? -53.308 18.920 -8.520 1.00 16.21 413 HIS B N 1
ATOM 3130 C CA . HIS B 1 189 ? -51.969 19.130 -9.049 1.00 10.56 413 HIS B CA 1
ATOM 3131 C C . HIS B 1 189 ? -51.739 18.433 -10.383 1.00 15.35 413 HIS B C 1
ATOM 3132 O O . HIS B 1 189 ? -50.644 18.561 -10.947 1.00 14.80 413 HIS B O 1
ATOM 3139 N N . ILE B 1 190 ? -52.728 17.693 -10.893 1.00 12.72 414 ILE B N 1
ATOM 3140 C CA . ILE B 1 190 ? -52.580 16.927 -12.121 1.00 12.61 414 ILE B CA 1
ATOM 3141 C C . ILE B 1 190 ? -53.797 17.155 -13.007 1.00 13.44 414 ILE B C 1
ATOM 3142 O O . ILE B 1 190 ? -54.875 17.535 -12.543 1.00 15.80 414 ILE B O 1
ATOM 3147 N N . GLU B 1 191 ? -53.600 16.925 -14.302 1.00 14.20 415 GLU B N 1
ATOM 3148 C CA . GLU B 1 191 ? -54.671 16.914 -15.293 1.00 13.35 415 GLU B CA 1
ATOM 3149 C C . GLU B 1 191 ? -54.687 15.542 -15.951 1.00 15.48 415 GLU B C 1
ATOM 3150 O O . GLU B 1 191 ? -53.667 15.096 -16.479 1.00 14.52 415 GLU B O 1
ATOM 3156 N N . ILE B 1 192 ? -55.839 14.873 -15.941 1.00 14.01 416 ILE B N 1
ATOM 3157 C CA . ILE B 1 192 ? -55.946 13.512 -16.461 1.00 13.77 416 ILE B CA 1
ATOM 3158 C C . ILE B 1 192 ? -56.505 13.548 -17.875 1.00 17.58 416 ILE B C 1
ATOM 3159 O O . ILE B 1 192 ? -57.549 14.164 -18.129 1.00 16.45 416 ILE B O 1
ATOM 3164 N N . TYR B 1 193 ? -55.835 12.852 -18.783 1.00 14.63 417 TYR B N 1
ATOM 3165 C CA . TYR B 1 193 ? -56.240 12.754 -20.172 1.00 15.53 417 TYR B CA 1
ATOM 3166 C C . TYR B 1 193 ? -56.410 11.292 -20.559 1.00 13.17 417 TYR B C 1
ATOM 3167 O O . TYR B 1 193 ? -55.696 10.407 -20.074 1.00 14.30 417 TYR B O 1
ATOM 3176 N N . GLY B 1 194 ? -57.375 11.047 -21.436 1.00 11.22 418 GLY B N 1
ATOM 3177 C CA . GLY B 1 194 ? -57.522 9.737 -22.021 1.00 12.01 418 GLY B CA 1
ATOM 3178 C C . GLY B 1 194 ? -58.228 8.723 -21.158 1.00 13.76 418 GLY B C 1
ATOM 3179 O O . GLY B 1 194 ? -58.200 7.537 -21.490 1.00 14.48 418 GLY B O 1
ATOM 3180 N N . GLY B 1 195 ? -58.825 9.139 -20.046 1.00 11.42 419 GLY B N 1
ATOM 3181 C CA . GLY B 1 195 ? -59.650 8.232 -19.273 1.00 13.81 419 GLY B CA 1
ATOM 3182 C C . GLY B 1 195 ? -58.935 7.299 -18.320 1.00 12.50 419 GLY B C 1
ATOM 3183 O O . GLY B 1 195 ? -59.492 6.249 -17.972 1.00 13.08 419 GLY B O 1
ATOM 3184 N N . ALA B 1 196 ? -57.725 7.628 -17.877 1.00 9.92 420 ALA B N 1
ATOM 3185 C CA . ALA B 1 196 ? -57.236 7.007 -16.660 1.00 9.36 420 ALA B CA 1
ATOM 3186 C C . ALA B 1 196 ? -58.213 7.339 -15.541 1.00 11.07 420 ALA B C 1
ATOM 3187 O O . ALA B 1 196 ? -58.857 8.390 -15.555 1.00 13.09 420 ALA B O 1
ATOM 3189 N N . THR B 1 197 ? -58.374 6.410 -14.603 1.00 11.93 421 THR B N 1
ATOM 3190 C CA . THR B 1 197 ? -59.388 6.545 -13.568 1.00 12.58 421 THR B CA 1
ATOM 3191 C C . THR B 1 197 ? -58.759 6.822 -12.209 1.00 12.40 421 THR B C 1
ATOM 3192 O O . THR B 1 197 ? -57.613 6.455 -11.948 1.00 15.23 421 THR B O 1
ATOM 3196 N N . LYS B 1 198 ? -59.519 7.507 -11.360 1.00 10.02 422 LYS B N 1
ATOM 3197 C CA . LYS B 1 198 ? -59.098 7.882 -10.018 1.00 15.93 422 LYS B CA 1
ATOM 3198 C C . LYS B 1 198 ? -59.949 7.152 -8.992 1.00 14.28 422 LYS B C 1
ATOM 3199 O O . LYS B 1 198 ? -61.160 7.006 -9.168 1.00 12.10 422 LYS B O 1
ATOM 3205 N N . TRP B 1 199 ? -59.315 6.748 -7.899 1.00 11.24 423 TRP B N 1
ATOM 3206 C CA . TRP B 1 199 ? -59.967 6.002 -6.834 1.00 8.90 423 TRP B CA 1
ATOM 3207 C C . TRP B 1 199 ? -59.371 6.432 -5.507 1.00 8.92 423 TRP B C 1
ATOM 3208 O O . TRP B 1 199 ? -58.237 6.898 -5.453 1.00 11.67 423 TRP B O 1
ATOM 3219 N N . THR B 1 200 ? -60.145 6.287 -4.436 1.00 9.53 424 THR B N 1
ATOM 3220 C CA . THR B 1 200 ? -59.571 6.477 -3.111 1.00 12.06 424 THR B CA 1
ATOM 3221 C C . THR B 1 200 ? -58.444 5.476 -2.888 1.00 18.38 424 THR B C 1
ATOM 3222 O O . THR B 1 200 ? -58.409 4.397 -3.483 1.00 17.90 424 THR B O 1
ATOM 3226 N N . PHE B 1 201 ? -57.506 5.845 -2.027 1.00 14.34 425 PHE B N 1
ATOM 3227 C CA . PHE B 1 201 ? -56.384 4.967 -1.726 1.00 15.81 425 PHE B CA 1
ATOM 3228 C C . PHE B 1 201 ? -55.888 5.314 -0.335 1.00 18.50 425 PHE B C 1
ATOM 3229 O O . PHE B 1 201 ? -55.622 6.484 -0.052 1.00 18.18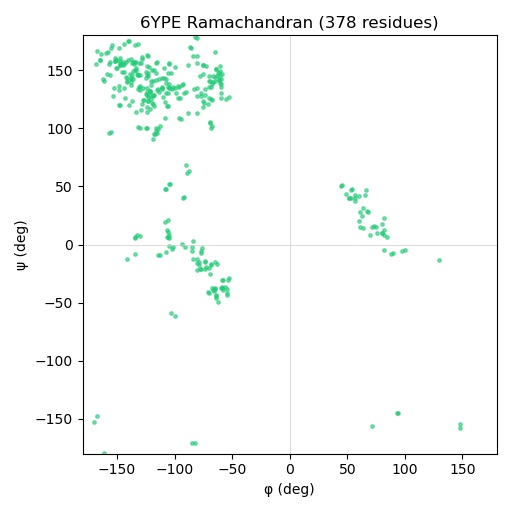 425 PHE B O 1
ATOM 3237 N N . GLU B 1 202 ? -55.781 4.303 0.521 1.00 19.65 426 GLU B N 1
ATOM 3238 C CA . GLU B 1 202 ? -55.254 4.457 1.878 1.00 20.82 426 GLU B CA 1
ATOM 3239 C C . GLU B 1 202 ? -53.946 3.671 1.946 1.00 17.82 426 GLU B C 1
ATOM 3240 O O . GLU B 1 202 ? -53.952 2.449 2.111 1.00 21.56 426 GLU B O 1
ATOM 3246 N N . ALA B 1 203 ? -52.824 4.371 1.816 1.00 18.55 427 ALA B N 1
ATOM 3247 C CA . ALA B 1 203 ? -51.539 3.692 1.763 1.00 19.51 427 ALA B CA 1
ATOM 3248 C C . ALA B 1 203 ? -51.286 2.930 3.060 1.00 20.76 427 ALA B C 1
ATOM 3249 O O . ALA B 1 203 ? -51.717 3.337 4.142 1.00 23.24 427 ALA B O 1
ATOM 3251 N N . CYS B 1 204 ? -50.586 1.802 2.924 1.00 19.19 428 CYS B N 1
ATOM 3252 C CA . CYS B 1 204 ? -50.282 0.889 4.023 1.00 21.83 428 CYS B CA 1
ATOM 3253 C C . CYS B 1 204 ? -51.537 0.209 4.563 1.00 30.12 428 CYS B C 1
ATOM 3254 O O . CYS B 1 204 ? -51.599 -0.155 5.738 1.00 32.06 428 CYS B O 1
ATOM 3257 N N . ARG B 1 205 ? -52.534 0.031 3.699 1.00 41.79 429 ARG B N 1
ATOM 3258 C CA . ARG B 1 205 ? -53.773 -0.655 4.051 1.00 46.10 429 ARG B CA 1
ATOM 3259 C C . ARG B 1 205 ? -54.433 -0.009 5.264 1.00 45.55 429 ARG B C 1
ATOM 3260 O O . ARG B 1 205 ? -55.258 0.895 5.124 1.00 47.61 429 ARG B O 1
#

Sequence (410 aa):
GDKFQLTTFPLRTNYMYAKKVKKKSLPEMYAFTVCMWLKSSATPGVGTPFSYAVPGQANELVLIEWGNNNPMMEILINDKVVAKLPFVINDGKWHHICVTWTTRDGVWEAYQDGTQGGSSGENLAPYHPIKPQGVLVLGQEQDTLGGGFDATQAFVGELAHFNIWDRKLTPGEVYNLATCSTKALSSGNVIAWAESHIEIYGGATTKWTFEACRGDKFQLTFPLRTNYMMYAKVKKKSLPEMYAFTVCMWLKSSATPGVGTPFSYAVPGQANELVLIEWGNNPMEILINDKVAKLPFVINDGKWHHICVTWTTRDGVWEAYQDGTQGGSSGENLAPYHPIKPQGVLVLGQEQDTLGGGFDATQAFVGELAHFNIWDRKLTPGEVYNLATCSTKALSGNVIAWAESHIEIYGGATKWTFEACR

Foldseek 3Di:
DFQKKKADAAQDQWWWKWFQFKFAFFQKKKKKWKWFAQDPPWQFWQKAWQDVPALRQWTWFDFHNRATWIAHSRFTDGDPDDHNPRDIKMKMKIFGLAQGKIWIDILLRTDDIDGNHNHPGTRHIDAIMMGFFRDPDGVHPGDSSRGGGTMIGFIAMASHDDDSVQSNCVSQVHPPHDAHPRDGRDPVRMGTIDPIDMDGHDHPD/DFQKKWADAAFDQWWWKWFQAKFAFFQKKKKKWKWFAQDPPWQFWQKAWQDVPALRQWTWFDADNAAIWIAHSNFTDHDPDDHNPRDIKMKMKIFGLAQTKIWIDILLRTDDIDGNRNHNGTRHIDAIMMGFFRDPDGVHPTDRSRGGGTMIGFIAMESHDDDSVLSNCVSQVPPPHDAHPRDGRDPVRIGTIDDTDMDGHDHPD